Protein AF-A0ABD7HVV2-F1 (afdb_monomer_lite)

pLDDT: mean 85.6, std 10.86, range [53.47, 97.69]

Sequence (472 aa):
MIENRIVFDGEDIICVYHRGVDDVDIINHKECTTLDGKLLEFIERKVDSDVVLNKVSPLISIQGVLSTGADLNPYGDMASAYCSHYIVTKKPSFLFYSDAFTSNDVNVLVELFDFINTYCGLQLKKYPLHLGDIFIFEPTLVEVRGNEVDGVDGLTLTNLPVDSMLIVHFKSYDDLGDTEYIVDTVIVNVERGNKRINISSEHPWQSFDIFIYHEGKLIYKSIDKSIVRSIHMAIDIQREPVELSLKRLGKTIIQQSSEKETFTVGKMIEPKLLRAYNKQIVDNVALYADNVNKILYCGSDEDIQIEKDYIIRQLDHAADEIVICDSYFTDYRNDKDKDKIFEWLAILANMSAKSKTIVFYVTRKDGINRAFTADELLRHIPLYRAVANYYRNHNNSLGIRCIETKIPIHDRFIFTRTDKKIQCLVVGTSFNSLGENFHCIHKYTGATAKSLYESIMNNAVQPHMDGVAKLL

Secondary structure (DSSP, 8-state):
-EEEEEEETTEEEEEEEESS-TTSS--EEEEEEEETTEEEEEEEEE--HHHHHHHHTTSEEEEEEEPTT-TT-TTTTTEEEEEEEEE-SS--GGGEETTEE----HHHHHHHHHHHHHHH---GGG-GGGTT-EEEEEEEE-EEEEEEETTEEEEEEESPPTTEEEEEEEEEE-TTS-SEEEEEEEEEEE-TT-SEEEEE-SS--SEEEEEEEETTEEEEEEEEEE---EEEEEEEEPPPPEEEEETTTEEEEEPPPPEEEEEEEE---STHHHHHHHHHHHHHHHHHS--EEEEEEE-STTHHHHHHHHHHHHHHT-SSEEEEE-TTTTEESSHHHHHHHHHHHHHHHTS--SEEEEEEE---SSSS-EEPPHHHHHHHGGG-HHHHHHHHHTTT---EEEEEESS---SEEEEEEETTEEEEEEESS-GGGTTTS-EEEEEEEHHHHHHHHHHIIIIIIGGGB-SS-EE-

Foldseek 3Di:
DKWKFKAKQNHTFEIEAEPPPQPPPWDWDKDWDDFPNIIIMITIGDDDPVVVCVVQVVFDWDWAKDAAQHQAALVHNFWIKTKIKTQDPDADPCQDDPNDGCVPDPVSVVVVQVVCCVRRVHRCPVPVNSTVIYMYIYTQGKDWDWDADPNFIWIKIASADAQKKKKKFFWAAPLQNPDIDRQDIDIDHHHDPCRMDIDTDPDDGAFMWMWMGHPNGTGHTYPRHGDDQKDKDKDWAWDAWDWAAAPQLGIDTAGDHTDIDMDMDGDDDPSVVVNVVVVVVVVQVVLAPKDQDDKDKFAAPVVLNVVVVVVRVVQQPFQAEKEKEFACLQKDLDVLLVSLSLLVLLSQLSHNHQAAEYEYEFPDDPDSMGGDDPVRCLVCQCVHPSRNVVCVVPVNFSRYKYWYFQDHDQWIWIWGDDPPKIKIWTWQDHSSCRNPHTTIITIIIHPVRVVVCCCCVVPPRVVGTDDDIDTD

Structure (mmCIF, N/CA/C/O backbone):
data_AF-A0ABD7HVV2-F1
#
_entry.id   AF-A0ABD7HVV2-F1
#
loop_
_atom_site.group_PDB
_atom_site.id
_atom_site.type_symbol
_atom_site.label_atom_id
_atom_site.label_alt_id
_atom_site.label_comp_id
_atom_site.label_asym_id
_atom_site.label_entity_id
_atom_site.label_seq_id
_atom_site.pdbx_PDB_ins_code
_atom_site.Cartn_x
_atom_site.Cartn_y
_atom_site.Cartn_z
_atom_site.occupancy
_atom_site.B_iso_or_equiv
_atom_site.auth_seq_id
_atom_site.auth_comp_id
_atom_site.auth_asym_id
_atom_site.auth_atom_id
_atom_site.pdbx_PDB_model_num
ATOM 1 N N . MET A 1 1 ? 29.996 7.591 -30.206 1.00 90.12 1 MET A N 1
ATOM 2 C CA . MET A 1 1 ? 29.357 7.145 -28.952 1.00 90.12 1 MET A CA 1
ATOM 3 C C . MET A 1 1 ? 29.653 8.160 -27.863 1.00 90.12 1 MET A C 1
ATOM 5 O O . MET A 1 1 ? 30.722 8.767 -27.887 1.00 90.12 1 MET A O 1
ATOM 9 N N . ILE A 1 2 ? 28.756 8.316 -26.894 1.00 91.62 2 ILE A N 1
ATOM 10 C CA . ILE A 1 2 ? 29.043 9.032 -25.642 1.00 91.62 2 ILE A CA 1
ATOM 11 C C . ILE A 1 2 ? 29.572 8.004 -24.634 1.00 91.62 2 ILE A C 1
ATOM 13 O O . ILE A 1 2 ? 29.003 6.923 -24.525 1.00 91.62 2 ILE A O 1
ATOM 17 N N . GLU A 1 3 ? 30.677 8.298 -23.957 1.00 93.56 3 GLU A N 1
ATOM 18 C CA . GLU A 1 3 ? 31.258 7.498 -22.875 1.00 93.56 3 GLU A CA 1
ATOM 19 C C . GLU A 1 3 ? 31.011 8.187 -21.536 1.00 93.56 3 GLU A C 1
ATOM 21 O O . GLU A 1 3 ? 31.453 9.317 -21.346 1.00 93.56 3 GLU A O 1
ATOM 26 N N . ASN A 1 4 ? 30.413 7.451 -20.605 1.00 94.75 4 ASN A N 1
ATOM 27 C CA . ASN A 1 4 ? 30.184 7.807 -19.213 1.00 94.75 4 ASN A CA 1
ATOM 28 C C . ASN A 1 4 ? 31.060 6.880 -18.371 1.00 94.75 4 ASN A C 1
ATOM 30 O O . ASN A 1 4 ? 30.888 5.658 -18.365 1.00 94.75 4 ASN A O 1
ATOM 34 N N . ARG A 1 5 ? 32.054 7.441 -17.688 1.00 95.44 5 ARG A N 1
ATOM 35 C CA . ARG A 1 5 ? 33.057 6.674 -16.950 1.00 95.44 5 ARG A CA 1
ATOM 36 C C . ARG A 1 5 ? 33.145 7.151 -15.515 1.00 95.44 5 ARG A C 1
ATOM 38 O O . ARG A 1 5 ? 33.220 8.352 -15.273 1.00 95.44 5 ARG A O 1
ATOM 45 N N . ILE A 1 6 ? 33.184 6.206 -14.585 1.00 95.81 6 ILE A N 1
ATOM 46 C CA . ILE A 1 6 ? 33.392 6.487 -13.167 1.00 95.81 6 ILE A CA 1
ATOM 47 C C . ILE A 1 6 ? 34.753 5.935 -12.758 1.00 95.81 6 ILE A C 1
ATOM 49 O O . ILE A 1 6 ? 35.059 4.768 -13.018 1.00 95.81 6 ILE A O 1
ATOM 53 N N . VAL A 1 7 ? 35.549 6.777 -12.108 1.00 95.25 7 VAL A N 1
ATOM 54 C CA . VAL A 1 7 ? 36.894 6.461 -11.622 1.00 95.25 7 VAL A CA 1
ATOM 55 C C . VAL A 1 7 ? 36.912 6.621 -10.110 1.00 95.25 7 VAL A C 1
ATOM 57 O O . VAL A 1 7 ? 36.500 7.661 -9.604 1.00 95.25 7 VAL A O 1
ATOM 60 N N . PHE A 1 8 ? 37.396 5.617 -9.384 1.00 92.56 8 PHE A N 1
ATOM 61 C CA . PHE A 1 8 ? 37.555 5.681 -7.933 1.00 92.56 8 PHE A CA 1
ATOM 62 C C . PHE A 1 8 ? 38.982 5.305 -7.555 1.00 92.56 8 PHE A C 1
ATOM 64 O O . PHE A 1 8 ? 39.468 4.247 -7.948 1.00 92.56 8 PHE A O 1
ATOM 71 N N . ASP A 1 9 ? 39.663 6.191 -6.825 1.00 89.12 9 ASP A N 1
ATOM 72 C CA . ASP A 1 9 ? 41.059 6.008 -6.396 1.00 89.12 9 ASP A CA 1
ATOM 73 C C . ASP A 1 9 ? 42.021 5.690 -7.564 1.00 89.12 9 ASP A C 1
ATOM 75 O O . ASP A 1 9 ? 42.971 4.921 -7.440 1.00 89.12 9 ASP A O 1
ATOM 79 N N . GLY A 1 10 ? 41.744 6.268 -8.740 1.00 88.69 10 GLY A N 1
ATOM 80 C CA . GLY A 1 10 ? 42.527 6.071 -9.964 1.00 88.69 10 GLY A CA 1
ATOM 81 C C . GLY A 1 10 ? 42.200 4.807 -10.771 1.00 88.69 10 GLY A C 1
ATOM 82 O O . GLY A 1 10 ? 42.831 4.584 -11.806 1.00 88.69 10 GLY A O 1
ATOM 83 N N . GLU A 1 11 ? 41.225 3.998 -10.351 1.00 91.06 11 GLU A N 1
ATOM 84 C CA . GLU A 1 11 ? 40.766 2.802 -11.069 1.00 91.06 11 GLU A CA 1
ATOM 85 C C . GLU A 1 11 ? 39.415 3.051 -11.765 1.00 91.06 11 GLU A C 1
ATOM 87 O O . GLU A 1 11 ? 38.504 3.628 -11.172 1.00 91.06 11 GLU A O 1
ATOM 92 N N . ASP A 1 12 ? 39.267 2.620 -13.024 1.00 91.06 12 ASP A N 1
ATOM 93 C CA . ASP A 1 12 ? 37.986 2.673 -13.745 1.00 91.06 12 ASP A CA 1
ATOM 94 C C . ASP A 1 12 ? 37.032 1.628 -13.137 1.00 91.06 12 ASP A C 1
ATOM 96 O O . ASP A 1 12 ? 37.232 0.421 -13.295 1.00 91.06 12 ASP A O 1
ATOM 100 N N . ILE A 1 13 ? 35.985 2.082 -12.447 1.00 92.06 13 ILE A N 1
ATOM 101 C CA . ILE A 1 13 ? 35.063 1.196 -11.719 1.00 92.06 13 ILE A CA 1
ATOM 102 C C . ILE A 1 13 ? 33.739 0.966 -12.440 1.00 92.06 13 ILE A C 1
ATOM 104 O O . ILE A 1 13 ? 33.041 0.009 -12.121 1.00 92.06 13 ILE A O 1
ATOM 108 N N . ILE A 1 14 ? 33.386 1.805 -13.413 1.00 93.56 14 ILE A N 1
ATOM 109 C CA . ILE A 1 14 ? 32.347 1.491 -14.394 1.00 93.56 14 ILE A CA 1
ATOM 110 C C . ILE A 1 14 ? 32.549 2.312 -15.663 1.00 93.56 14 ILE A C 1
ATOM 112 O O . ILE A 1 14 ? 33.003 3.459 -15.620 1.00 93.56 14 ILE A O 1
ATOM 116 N N . CYS A 1 15 ? 32.210 1.715 -16.802 1.00 95.25 15 CYS A N 1
ATOM 117 C CA . CYS A 1 15 ? 32.242 2.390 -18.086 1.00 95.25 15 CYS A CA 1
ATOM 118 C C . CYS A 1 15 ? 30.987 2.047 -18.890 1.00 95.25 15 CYS A C 1
ATOM 120 O O . CYS A 1 15 ? 30.699 0.882 -19.170 1.00 95.25 15 CYS A O 1
ATOM 122 N N . VAL A 1 16 ? 30.238 3.081 -19.247 1.00 95.94 16 VAL A N 1
ATOM 123 C CA . VAL A 1 16 ? 28.985 3.000 -19.985 1.00 95.94 16 VAL A CA 1
ATOM 124 C C . VAL A 1 16 ? 29.144 3.772 -21.284 1.00 95.94 16 VAL A C 1
ATOM 126 O O . VAL A 1 16 ? 29.618 4.901 -21.286 1.00 95.94 16 VAL A O 1
ATOM 129 N N . TYR A 1 17 ? 28.743 3.171 -22.393 1.00 95.38 17 TYR A N 1
ATOM 130 C CA . TYR A 1 17 ? 28.722 3.805 -23.699 1.00 95.38 17 TYR A CA 1
ATOM 131 C C . TYR A 1 17 ? 27.286 3.917 -24.197 1.00 95.38 17 TYR A C 1
ATOM 133 O O . TYR A 1 17 ? 26.515 2.963 -24.105 1.00 95.38 17 TYR A O 1
ATOM 141 N N . HIS A 1 18 ? 26.951 5.053 -24.793 1.00 93.50 18 HIS A N 1
ATOM 142 C CA . HIS A 1 18 ? 25.663 5.308 -25.422 1.00 93.50 18 HIS A CA 1
ATOM 143 C C . HIS A 1 18 ? 25.867 5.458 -26.935 1.00 93.50 18 HIS A C 1
ATOM 145 O O . HIS A 1 18 ? 26.568 6.361 -27.406 1.00 93.50 18 HIS A O 1
ATOM 151 N N . ARG A 1 19 ? 25.286 4.534 -27.705 1.00 91.25 19 ARG A N 1
ATOM 152 C CA . ARG A 1 19 ? 25.323 4.499 -29.172 1.00 91.25 19 ARG A CA 1
ATOM 153 C C . ARG A 1 19 ? 24.045 5.113 -29.742 1.00 91.25 19 ARG A C 1
ATOM 155 O O . ARG A 1 19 ? 22.969 4.868 -29.213 1.00 91.25 19 ARG A O 1
ATOM 162 N N . GLY A 1 20 ? 24.164 5.877 -30.831 1.00 83.69 20 GLY A N 1
ATOM 163 C CA . GLY A 1 20 ? 23.003 6.452 -31.525 1.00 83.69 20 GLY A CA 1
ATOM 164 C C . GLY A 1 20 ? 22.445 7.725 -30.881 1.00 83.69 20 GLY A C 1
ATOM 165 O O . GLY A 1 20 ? 21.347 8.147 -31.220 1.00 83.69 20 GLY A O 1
ATOM 166 N N . VAL A 1 21 ? 23.205 8.343 -29.971 1.00 77.81 21 VAL A N 1
ATOM 167 C CA . VAL A 1 21 ? 22.852 9.597 -29.274 1.00 77.81 21 VAL A CA 1
ATOM 168 C C . VAL A 1 21 ? 23.887 10.700 -29.567 1.00 77.81 21 VAL A C 1
ATOM 170 O O . VAL A 1 21 ? 24.086 11.628 -28.792 1.00 77.81 21 VAL A O 1
ATOM 173 N N . ASP A 1 22 ? 24.601 10.566 -30.688 1.00 64.44 22 ASP A N 1
ATOM 174 C CA . ASP A 1 22 ? 25.846 11.282 -30.997 1.00 64.44 22 ASP A CA 1
ATOM 175 C C . ASP A 1 22 ? 25.660 12.715 -31.540 1.00 64.44 22 ASP A C 1
ATOM 177 O O . ASP A 1 22 ? 26.660 13.407 -31.766 1.00 64.44 22 ASP A O 1
ATOM 181 N N . ASP A 1 23 ? 24.411 13.159 -31.717 1.00 58.84 23 ASP A N 1
ATOM 182 C CA . ASP A 1 23 ? 24.023 14.463 -32.288 1.00 58.84 23 ASP A CA 1
ATOM 183 C C . ASP A 1 23 ? 24.188 15.647 -31.310 1.00 58.84 23 ASP A C 1
ATOM 185 O O . ASP A 1 23 ? 23.808 16.777 -31.612 1.00 58.84 23 ASP A O 1
ATOM 189 N N . VAL A 1 24 ? 24.764 15.416 -30.126 1.00 59.94 24 VAL A N 1
ATOM 190 C CA . VAL A 1 24 ? 25.063 16.475 -29.155 1.00 59.94 24 VAL A CA 1
ATOM 191 C C . VAL A 1 24 ? 26.469 17.029 -29.429 1.00 59.94 24 VAL A C 1
ATOM 193 O O . VAL A 1 24 ? 27.483 16.352 -29.223 1.00 59.94 24 VAL A O 1
ATOM 196 N N . ASP A 1 25 ? 26.528 18.263 -29.934 1.00 54.09 25 ASP A N 1
ATOM 197 C CA . ASP A 1 25 ? 27.732 18.945 -30.433 1.00 54.09 25 ASP A CA 1
ATOM 198 C C . ASP A 1 25 ? 28.700 19.390 -29.319 1.00 54.09 25 ASP A C 1
ATOM 200 O O . ASP A 1 25 ? 28.913 20.575 -29.114 1.00 54.09 25 ASP A O 1
ATOM 204 N N . ILE A 1 26 ? 29.370 18.432 -28.668 1.00 58.00 26 ILE A N 1
ATOM 205 C CA . ILE A 1 26 ? 30.424 18.575 -27.634 1.00 58.00 26 ILE A CA 1
ATOM 206 C C . ILE A 1 26 ? 29.887 18.277 -26.233 1.00 58.00 26 ILE A C 1
ATOM 208 O O . ILE A 1 26 ? 29.335 19.128 -25.542 1.00 58.00 26 ILE A O 1
ATOM 212 N N . ILE A 1 27 ? 30.163 17.054 -25.789 1.00 64.75 27 ILE A N 1
ATOM 213 C CA . ILE A 1 27 ? 30.031 16.638 -24.400 1.00 64.75 27 ILE A CA 1
ATOM 214 C C . ILE A 1 27 ? 31.446 16.412 -23.875 1.00 64.75 27 ILE A C 1
ATOM 216 O O . ILE A 1 27 ? 32.149 15.527 -24.357 1.00 64.75 27 ILE A O 1
ATOM 220 N N . ASN A 1 28 ? 31.878 17.269 -22.954 1.00 78.19 28 ASN A N 1
ATOM 221 C CA . ASN A 1 28 ? 33.034 17.061 -22.087 1.00 78.19 28 ASN A CA 1
ATOM 222 C C . ASN A 1 28 ? 32.604 17.549 -20.705 1.00 78.19 28 ASN A C 1
ATOM 224 O O . ASN A 1 28 ? 32.753 18.729 -20.382 1.00 78.19 28 ASN A O 1
ATOM 228 N N . HIS A 1 29 ? 32.007 16.656 -19.925 1.00 86.50 29 HIS A N 1
ATOM 229 C CA . HIS A 1 29 ? 31.545 16.946 -18.571 1.00 86.50 29 HIS A CA 1
ATOM 230 C C . HIS A 1 29 ? 32.355 16.117 -17.580 1.00 86.50 29 HIS A C 1
ATOM 232 O O . HIS A 1 29 ? 32.766 14.993 -17.867 1.00 86.50 29 HIS A O 1
ATOM 238 N N . LYS A 1 30 ? 32.670 16.710 -16.432 1.00 92.31 30 LYS A N 1
ATOM 239 C CA . LYS A 1 30 ? 33.430 16.055 -15.377 1.00 92.31 30 LYS A CA 1
ATOM 240 C C . LYS A 1 30 ? 32.924 16.533 -14.027 1.00 92.31 30 LYS A C 1
ATOM 242 O O . LYS A 1 30 ? 32.862 17.737 -13.801 1.00 92.31 30 LYS A O 1
ATOM 247 N N . GLU A 1 31 ? 32.643 15.589 -13.140 1.00 93.56 31 GLU A N 1
ATOM 248 C CA . GLU A 1 31 ? 32.282 15.845 -11.744 1.00 93.56 31 GLU A CA 1
ATOM 249 C C . GLU A 1 31 ? 33.232 15.088 -10.825 1.00 93.56 31 GLU A C 1
ATOM 251 O O . GLU A 1 31 ? 33.677 13.985 -11.147 1.00 93.56 31 GLU A O 1
ATOM 256 N N . CYS A 1 32 ? 33.552 15.677 -9.676 1.00 93.06 32 CYS A N 1
ATOM 257 C CA . CYS A 1 32 ? 34.479 15.097 -8.710 1.00 93.06 32 CYS A CA 1
ATOM 258 C C . CYS A 1 32 ? 33.950 15.262 -7.290 1.00 93.06 32 CYS A C 1
ATOM 260 O O . CYS A 1 32 ? 33.451 16.322 -6.919 1.00 93.06 32 CYS A O 1
ATOM 262 N N . THR A 1 33 ? 34.138 14.233 -6.473 1.00 94.25 33 THR A N 1
ATOM 263 C CA . THR A 1 33 ? 33.902 14.272 -5.030 1.00 94.25 33 THR A CA 1
ATOM 264 C C . THR A 1 33 ? 34.942 13.415 -4.307 1.00 94.25 33 THR A C 1
ATOM 266 O O . THR A 1 33 ? 35.782 12.766 -4.935 1.00 94.25 33 THR A O 1
ATOM 269 N N . THR A 1 34 ? 34.890 13.413 -2.981 1.00 91.25 34 THR A N 1
ATOM 270 C CA . THR A 1 34 ? 35.719 12.556 -2.137 1.00 91.25 34 THR A CA 1
ATOM 271 C C . THR A 1 34 ? 34.825 11.571 -1.396 1.00 91.25 34 THR A C 1
ATOM 273 O O . THR A 1 34 ? 33.828 11.976 -0.805 1.00 91.25 34 THR A O 1
ATOM 276 N N . LEU A 1 35 ? 35.208 10.297 -1.392 1.00 87.81 35 LEU A N 1
ATOM 277 C CA . LEU A 1 35 ? 34.543 9.219 -0.665 1.00 87.81 35 LEU A CA 1
ATOM 278 C C . LEU A 1 35 ? 35.599 8.460 0.143 1.00 87.81 35 LEU A C 1
ATOM 280 O O . LEU A 1 35 ? 36.580 7.989 -0.426 1.00 87.81 35 LEU A O 1
ATOM 284 N N . ASP A 1 36 ? 35.436 8.403 1.468 1.00 85.06 36 ASP A N 1
ATOM 285 C CA . ASP A 1 36 ? 36.421 7.821 2.403 1.00 85.06 36 ASP A CA 1
ATOM 286 C C . ASP A 1 36 ? 37.863 8.337 2.184 1.00 85.06 36 ASP A C 1
ATOM 288 O O . ASP A 1 36 ? 38.842 7.598 2.113 1.00 85.06 36 ASP A O 1
ATOM 292 N N . GLY A 1 37 ? 37.997 9.651 1.972 1.00 85.69 37 GLY A N 1
ATOM 293 C CA . GLY A 1 37 ? 39.289 10.298 1.712 1.00 85.69 37 GLY A CA 1
ATOM 294 C C . GLY A 1 37 ? 39.895 10.027 0.327 1.00 85.69 37 GLY A C 1
ATOM 295 O O . GLY A 1 37 ? 40.955 10.577 0.025 1.00 85.69 37 GLY A O 1
ATOM 296 N N . LYS A 1 38 ? 39.233 9.237 -0.528 1.00 89.94 38 LYS A N 1
ATOM 297 C CA . LYS A 1 38 ? 39.668 8.896 -1.890 1.00 89.94 38 LYS A CA 1
ATOM 298 C C . LYS A 1 38 ? 38.879 9.665 -2.943 1.00 89.94 38 LYS A C 1
ATOM 300 O O . LYS A 1 38 ? 37.715 10.002 -2.741 1.00 89.94 38 LYS A O 1
ATOM 305 N N . LEU A 1 39 ? 39.516 9.937 -4.079 1.00 93.69 39 LEU A N 1
ATOM 306 C CA . LEU A 1 39 ? 38.901 10.674 -5.181 1.00 93.69 39 LEU A CA 1
ATOM 307 C C . LEU A 1 39 ? 37.901 9.787 -5.940 1.00 93.69 39 LEU A C 1
ATOM 309 O O . LEU A 1 39 ? 38.249 8.679 -6.352 1.00 93.69 39 LEU A O 1
ATOM 313 N N . LEU A 1 40 ? 36.691 10.302 -6.153 1.00 95.38 40 LEU A N 1
ATOM 314 C CA . LEU A 1 40 ? 35.646 9.709 -6.985 1.00 95.38 40 LEU A CA 1
ATOM 315 C C . LEU A 1 40 ? 35.287 10.688 -8.106 1.00 95.38 40 LEU A C 1
ATOM 317 O O . LEU A 1 40 ? 34.942 11.841 -7.844 1.00 95.38 40 LEU A O 1
ATOM 321 N N . GLU A 1 41 ? 35.372 10.240 -9.354 1.00 96.88 41 GLU A N 1
ATOM 322 C CA . GLU A 1 41 ? 35.203 11.087 -10.535 1.00 96.88 41 GLU A CA 1
ATOM 323 C C . GLU A 1 41 ? 34.187 10.487 -11.501 1.00 96.88 41 GLU A C 1
ATOM 325 O O . GLU A 1 41 ? 34.225 9.294 -11.787 1.00 96.88 41 GLU A O 1
ATOM 330 N N . PHE A 1 42 ? 33.331 11.336 -12.061 1.00 96.69 42 PHE A N 1
ATOM 331 C CA . PHE A 1 42 ? 32.551 11.058 -13.258 1.00 96.69 42 PHE A CA 1
ATOM 332 C C . PHE A 1 42 ? 33.153 11.818 -14.437 1.00 96.69 42 PHE A C 1
ATOM 334 O O . PHE A 1 42 ? 33.517 12.985 -14.306 1.00 96.69 42 PHE A O 1
ATOM 341 N N . ILE A 1 43 ? 33.271 11.153 -15.583 1.00 95.69 43 ILE A N 1
ATOM 342 C CA . ILE A 1 43 ? 33.805 11.714 -16.820 1.00 95.69 43 ILE A CA 1
ATOM 343 C C . ILE A 1 43 ? 32.869 11.325 -17.960 1.00 95.69 43 ILE A C 1
ATOM 345 O O . ILE A 1 43 ? 32.698 10.139 -18.240 1.00 95.69 43 ILE A O 1
ATOM 349 N N . GLU A 1 44 ? 32.333 12.325 -18.647 1.00 93.75 44 GLU A N 1
ATOM 350 C CA . GLU A 1 44 ? 31.504 12.175 -19.834 1.00 93.75 44 GLU A CA 1
ATOM 351 C C . GLU A 1 44 ? 32.213 12.760 -21.052 1.00 93.75 44 GLU A C 1
ATOM 353 O O . GLU A 1 44 ? 32.658 13.913 -21.023 1.00 93.75 44 GLU A O 1
ATOM 358 N N . ARG A 1 45 ? 32.335 11.985 -22.132 1.00 92.00 45 ARG A N 1
ATOM 359 C CA . ARG A 1 45 ? 32.974 12.460 -23.367 1.00 92.00 45 ARG A CA 1
ATOM 360 C C . ARG A 1 45 ? 32.498 11.738 -24.616 1.00 92.00 45 ARG A C 1
ATOM 362 O O . ARG A 1 45 ? 32.118 10.574 -24.571 1.00 92.00 45 ARG A O 1
ATOM 369 N N . LYS A 1 46 ? 32.616 12.388 -25.773 1.00 90.06 46 LYS A N 1
ATOM 370 C CA . LYS A 1 46 ? 32.430 11.724 -27.073 1.00 90.06 46 LYS A CA 1
ATOM 371 C C . LYS A 1 46 ? 33.653 10.868 -27.425 1.00 90.06 46 LYS A C 1
ATOM 373 O O . LYS A 1 46 ? 34.788 11.334 -27.329 1.00 90.06 46 LYS A O 1
ATOM 378 N N . VAL A 1 47 ? 33.422 9.634 -27.866 1.00 89.88 47 VAL A N 1
ATOM 379 C CA . VAL A 1 47 ? 34.460 8.678 -28.282 1.00 89.88 47 VAL A C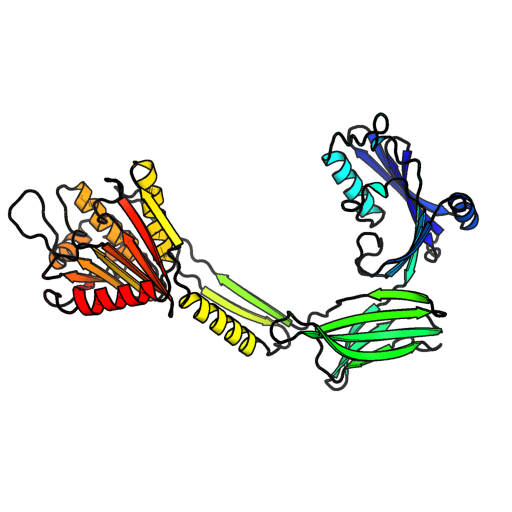A 1
ATOM 380 C C . VAL A 1 47 ? 34.130 8.031 -29.627 1.00 89.88 47 VAL A C 1
ATOM 382 O O . VAL A 1 47 ? 32.961 7.898 -30.013 1.00 89.88 47 VAL A O 1
ATOM 385 N N . ASP A 1 48 ? 35.182 7.616 -30.329 1.00 89.38 48 ASP A N 1
ATOM 386 C CA . ASP A 1 48 ? 35.085 6.874 -31.583 1.00 89.38 48 ASP A CA 1
ATOM 387 C C . ASP A 1 48 ? 34.616 5.432 -31.327 1.00 89.38 48 ASP A C 1
ATOM 389 O O . ASP A 1 48 ? 35.160 4.725 -30.473 1.00 89.38 48 ASP A O 1
ATOM 393 N N . SER A 1 49 ? 33.607 5.003 -32.084 1.00 87.75 49 SER A N 1
ATOM 394 C CA . SER A 1 49 ? 33.046 3.655 -32.034 1.00 87.75 49 SER A CA 1
ATOM 395 C C . SER A 1 49 ? 34.100 2.569 -32.265 1.00 87.75 49 SER A C 1
ATOM 397 O O . SER A 1 49 ? 34.079 1.560 -31.561 1.00 87.75 49 SER A O 1
ATOM 399 N N . ASP A 1 50 ? 35.048 2.770 -33.184 1.00 89.25 50 ASP A N 1
ATOM 400 C CA . ASP A 1 50 ? 36.057 1.755 -33.518 1.00 89.25 50 ASP A CA 1
ATOM 401 C C . ASP A 1 50 ? 37.034 1.531 -32.358 1.00 89.25 50 ASP A C 1
ATOM 403 O O . ASP A 1 50 ? 37.455 0.404 -32.081 1.00 89.25 50 ASP A O 1
ATOM 407 N N . VAL A 1 51 ? 37.353 2.593 -31.613 1.00 90.06 51 VAL A N 1
ATOM 408 C CA . VAL A 1 51 ? 38.196 2.509 -30.411 1.00 90.06 51 VAL A CA 1
ATOM 409 C C . VAL A 1 51 ? 37.497 1.695 -29.323 1.00 90.06 51 VAL A C 1
ATOM 411 O O . VAL A 1 51 ? 38.117 0.822 -28.708 1.00 90.06 51 VAL A O 1
ATOM 414 N N . VAL A 1 52 ? 36.200 1.938 -29.112 1.00 91.31 52 VAL A N 1
ATOM 415 C CA . VAL A 1 52 ? 35.394 1.196 -28.134 1.00 91.31 52 VAL A CA 1
ATOM 416 C C . VAL A 1 52 ? 35.280 -0.275 -28.531 1.00 91.31 52 VAL A C 1
ATOM 418 O O . VAL A 1 52 ? 35.529 -1.150 -27.703 1.00 91.31 52 VAL A O 1
ATOM 421 N N . LEU A 1 53 ? 34.970 -0.560 -29.798 1.00 89.50 53 LEU A N 1
ATOM 422 C CA . LEU A 1 53 ? 34.821 -1.926 -30.305 1.00 89.50 53 LEU A CA 1
ATOM 423 C C . LEU A 1 53 ? 36.117 -2.734 -30.177 1.00 89.50 53 LEU A C 1
ATOM 425 O O . LEU A 1 53 ? 36.078 -3.879 -29.728 1.00 89.50 53 LEU A O 1
ATOM 429 N N . ASN A 1 54 ? 37.271 -2.132 -30.471 1.00 91.50 54 ASN A N 1
ATOM 430 C CA . ASN A 1 54 ? 38.566 -2.783 -30.267 1.00 91.50 54 ASN A CA 1
ATOM 431 C C . ASN A 1 54 ? 38.818 -3.116 -28.787 1.00 91.50 54 ASN A C 1
ATOM 433 O O . ASN A 1 54 ? 39.261 -4.226 -28.484 1.00 91.50 54 ASN A O 1
ATOM 437 N N . LYS A 1 55 ? 38.480 -2.199 -27.865 1.00 89.56 55 LYS A N 1
ATOM 438 C CA . LYS A 1 55 ? 38.624 -2.393 -26.408 1.00 89.56 55 LYS A CA 1
ATOM 439 C C . LYS A 1 55 ? 37.793 -3.569 -25.890 1.00 89.56 55 LYS A C 1
ATOM 441 O O . LYS A 1 55 ? 38.269 -4.310 -25.034 1.00 89.56 55 LYS A O 1
ATOM 446 N N . VAL A 1 56 ? 36.568 -3.737 -26.390 1.00 92.44 56 VAL A N 1
ATOM 447 C CA . VAL A 1 56 ? 35.638 -4.773 -25.905 1.00 92.44 56 VAL A CA 1
ATOM 448 C C . VAL A 1 56 ? 35.717 -6.092 -26.678 1.00 92.44 56 VAL A C 1
ATOM 450 O O . VAL A 1 56 ? 35.265 -7.114 -26.171 1.00 92.44 56 VAL A O 1
ATOM 453 N N . SER A 1 57 ? 36.343 -6.102 -27.861 1.00 90.31 57 SER A N 1
ATOM 454 C CA . SER A 1 57 ? 36.466 -7.288 -28.723 1.00 90.31 57 SER A CA 1
ATOM 455 C C . SER A 1 57 ? 37.012 -8.568 -28.062 1.00 90.31 57 SER A C 1
ATOM 457 O O . SER A 1 57 ? 36.527 -9.640 -28.429 1.00 90.31 57 SER A O 1
ATOM 459 N N . PRO A 1 58 ? 37.960 -8.535 -27.096 1.00 90.00 58 PRO A N 1
ATOM 460 C CA . PRO A 1 58 ? 38.451 -9.763 -26.474 1.00 90.00 58 PRO A CA 1
ATOM 461 C C . PRO A 1 58 ? 37.574 -10.252 -25.307 1.00 90.00 58 PRO A C 1
ATOM 463 O O . PRO A 1 58 ? 37.885 -11.284 -24.713 1.00 90.00 58 PRO A O 1
ATOM 466 N N . LEU A 1 59 ? 36.529 -9.510 -24.924 1.00 92.38 59 LEU A N 1
ATOM 467 C CA . LEU A 1 59 ? 35.733 -9.783 -23.728 1.00 92.38 59 LEU A CA 1
ATOM 468 C C . LEU A 1 59 ? 34.526 -10.676 -24.031 1.00 92.38 59 LEU A C 1
ATOM 470 O O . LEU A 1 59 ? 33.908 -10.606 -25.093 1.00 92.38 59 LEU A O 1
ATOM 474 N N . ILE A 1 60 ? 34.145 -11.485 -23.042 1.00 93.31 60 ILE A N 1
ATOM 475 C CA . ILE A 1 60 ? 32.886 -12.236 -23.074 1.00 93.31 60 ILE A CA 1
ATOM 476 C C . ILE A 1 60 ? 31.738 -11.238 -22.927 1.00 93.31 60 ILE A C 1
ATOM 478 O O . ILE A 1 60 ? 31.809 -10.346 -22.080 1.00 93.31 60 ILE A O 1
ATOM 482 N N . SER A 1 61 ? 30.679 -11.398 -23.724 1.00 94.69 61 SER A N 1
ATOM 483 C CA . SER A 1 61 ? 29.526 -10.502 -23.674 1.00 94.69 61 SER A CA 1
ATOM 484 C C . SER A 1 61 ? 28.184 -11.215 -23.602 1.00 94.69 61 SER A C 1
ATOM 486 O O . SER A 1 61 ? 28.016 -12.332 -24.095 1.00 94.69 61 SER A O 1
ATOM 488 N N . ILE A 1 62 ? 27.226 -10.525 -22.990 1.00 94.31 62 ILE A N 1
ATOM 489 C CA . ILE A 1 62 ? 25.799 -10.834 -23.009 1.00 94.31 62 ILE A CA 1
ATOM 490 C C . ILE A 1 62 ? 25.113 -9.691 -23.751 1.00 94.31 62 ILE A C 1
ATOM 492 O O . ILE A 1 62 ? 25.415 -8.522 -23.507 1.00 94.31 62 ILE A O 1
ATOM 496 N N . GLN A 1 63 ? 24.200 -10.018 -24.663 1.00 93.75 63 GLN A N 1
ATOM 497 C CA . GLN A 1 63 ? 23.473 -9.017 -25.435 1.00 93.75 63 GLN A CA 1
ATOM 498 C C . GLN A 1 63 ? 21.966 -9.251 -25.380 1.00 93.75 63 GLN A C 1
ATOM 500 O O . GLN A 1 63 ? 21.509 -10.394 -25.434 1.00 93.75 63 GLN A O 1
ATOM 505 N N . GLY A 1 64 ? 21.194 -8.171 -25.296 1.00 93.75 64 GLY A N 1
ATOM 506 C CA . GLY A 1 64 ? 19.736 -8.239 -25.292 1.00 93.75 64 GLY A CA 1
ATOM 507 C C . GLY A 1 64 ? 19.073 -6.908 -24.959 1.00 93.75 64 GLY A C 1
ATOM 508 O O . GLY A 1 64 ? 19.736 -5.934 -24.615 1.00 93.75 64 GLY A O 1
ATOM 509 N N . VAL A 1 65 ? 17.745 -6.868 -25.057 1.00 95.25 65 VAL A N 1
ATOM 510 C CA . VAL A 1 65 ? 16.959 -5.675 -24.716 1.00 95.25 65 VAL A CA 1
ATOM 511 C C . VAL A 1 65 ? 16.652 -5.650 -23.228 1.00 95.25 65 VAL A C 1
ATOM 513 O O . VAL A 1 65 ? 16.042 -6.577 -22.693 1.00 95.25 65 VAL A O 1
ATOM 516 N N . LEU A 1 66 ? 17.013 -4.547 -22.585 1.00 95.12 66 LEU A N 1
ATOM 517 C CA . LEU A 1 66 ? 16.516 -4.181 -21.270 1.00 95.12 66 LEU A CA 1
ATOM 518 C C . LEU A 1 66 ? 15.231 -3.371 -21.433 1.00 95.12 66 LEU A C 1
ATOM 520 O O . LEU A 1 66 ? 15.181 -2.403 -22.197 1.00 95.12 66 LEU A O 1
ATOM 524 N N . SER A 1 67 ? 14.186 -3.786 -20.720 1.00 94.06 67 SER A N 1
ATOM 525 C CA . SER A 1 67 ? 12.895 -3.102 -20.730 1.00 94.06 67 SER A CA 1
ATOM 526 C C . SER A 1 67 ? 12.973 -1.727 -20.071 1.00 94.06 67 SER A C 1
ATOM 528 O O . SER A 1 67 ? 13.865 -1.451 -19.263 1.00 94.06 67 SER A O 1
ATOM 530 N N . THR A 1 68 ? 11.995 -0.872 -20.367 1.00 92.25 68 THR A N 1
ATOM 531 C CA . THR A 1 68 ? 11.777 0.372 -19.611 1.00 92.25 68 THR A CA 1
ATOM 532 C C . THR A 1 68 ? 11.679 0.072 -18.112 1.00 92.25 68 THR A C 1
ATOM 534 O O . THR A 1 68 ? 10.970 -0.862 -17.730 1.00 92.25 68 THR A O 1
ATOM 537 N N . GLY A 1 69 ? 12.378 0.841 -17.282 1.00 90.44 69 GLY A N 1
ATOM 538 C CA . GLY A 1 69 ? 12.355 0.730 -15.820 1.00 90.44 69 GLY A CA 1
ATOM 539 C C . GLY A 1 69 ? 13.183 -0.423 -15.238 1.00 90.44 69 GLY A C 1
ATOM 540 O O . GLY A 1 69 ? 13.190 -0.605 -14.024 1.00 90.44 69 GLY A O 1
ATOM 541 N N . ALA A 1 70 ? 13.883 -1.211 -16.064 1.00 92.69 70 ALA A N 1
ATOM 542 C CA . ALA A 1 70 ? 14.786 -2.248 -15.564 1.00 92.69 70 ALA A CA 1
ATOM 543 C C . ALA A 1 70 ? 15.985 -1.635 -14.818 1.00 92.69 70 ALA A C 1
ATOM 545 O O . ALA A 1 70 ? 16.538 -0.634 -15.260 1.00 92.69 70 ALA A O 1
ATOM 546 N N . ASP A 1 71 ? 16.438 -2.281 -13.738 1.00 90.69 71 ASP A N 1
ATOM 547 C CA . ASP A 1 71 ? 17.513 -1.779 -12.859 1.00 90.69 71 ASP A CA 1
ATOM 548 C C . ASP A 1 71 ? 18.810 -1.388 -13.611 1.00 90.69 71 ASP A C 1
ATOM 550 O O . ASP A 1 71 ? 19.478 -0.419 -13.259 1.00 90.69 71 ASP A O 1
ATOM 554 N N . LEU A 1 72 ? 19.182 -2.149 -14.647 1.00 92.88 72 LEU A N 1
ATOM 555 C CA . LEU A 1 72 ? 20.400 -1.920 -15.441 1.00 92.88 72 LEU A CA 1
ATOM 556 C C . LEU A 1 72 ? 20.159 -1.079 -16.704 1.00 92.88 72 LEU A C 1
ATOM 558 O O . LEU A 1 72 ? 21.059 -0.947 -17.529 1.00 92.88 72 LEU A O 1
ATOM 562 N N . ASN A 1 73 ? 18.950 -0.548 -16.895 1.00 94.50 73 ASN A N 1
ATOM 563 C CA . ASN A 1 73 ? 18.634 0.334 -18.011 1.00 94.50 73 ASN A CA 1
ATOM 564 C C . ASN A 1 73 ? 18.836 1.801 -17.584 1.00 94.50 73 ASN A C 1
ATOM 566 O O . ASN A 1 73 ? 18.031 2.313 -16.803 1.00 94.50 73 ASN A O 1
ATOM 570 N N . PRO A 1 74 ? 19.846 2.508 -18.126 1.00 93.50 74 PRO A N 1
ATOM 571 C CA . PRO A 1 74 ? 20.188 3.859 -17.681 1.00 93.50 74 PRO A CA 1
ATOM 572 C C . PRO A 1 74 ? 19.131 4.916 -18.034 1.00 93.50 74 PRO A C 1
ATOM 574 O O . PRO A 1 74 ? 19.182 6.033 -17.529 1.00 93.50 74 PRO A O 1
ATOM 577 N N . TYR A 1 75 ? 18.162 4.584 -18.893 1.00 93.25 75 TYR A N 1
ATOM 578 C CA . TYR A 1 75 ? 17.126 5.512 -19.355 1.00 93.25 75 TYR A CA 1
ATOM 579 C C . TYR A 1 75 ? 15.819 5.426 -18.553 1.00 93.25 75 TYR A C 1
ATOM 581 O O . TYR A 1 75 ? 14.828 6.072 -18.912 1.00 93.25 75 TYR A O 1
ATOM 589 N N . GLY A 1 76 ? 15.794 4.619 -17.486 1.00 89.69 76 GLY A N 1
ATOM 590 C CA . GLY A 1 76 ? 14.624 4.439 -16.632 1.00 89.69 76 GLY A CA 1
ATOM 591 C C . GLY A 1 76 ? 13.374 4.081 -17.438 1.00 89.69 76 GLY A C 1
ATOM 592 O O . GLY A 1 76 ? 13.403 3.218 -18.316 1.00 89.69 76 GLY A O 1
ATOM 593 N N . ASP A 1 77 ? 12.263 4.757 -17.155 1.00 88.38 77 ASP A N 1
ATOM 594 C CA . ASP A 1 77 ? 10.984 4.520 -17.831 1.00 88.38 77 ASP A CA 1
ATOM 595 C C . ASP A 1 77 ? 10.860 5.153 -19.225 1.00 88.38 77 ASP A C 1
ATOM 597 O O . ASP A 1 77 ? 9.879 4.886 -19.919 1.00 88.38 77 ASP A O 1
ATOM 601 N N . MET A 1 78 ? 11.823 5.979 -19.647 1.00 87.88 78 MET A N 1
ATOM 602 C CA . MET A 1 78 ? 11.706 6.743 -20.894 1.00 87.88 78 MET A CA 1
ATOM 603 C C . MET A 1 78 ? 11.969 5.883 -22.132 1.00 87.88 78 MET A C 1
ATOM 605 O O . MET A 1 78 ? 11.271 6.015 -23.133 1.00 87.88 78 MET A O 1
ATOM 609 N N . ALA A 1 79 ? 12.966 4.998 -22.084 1.00 92.62 79 ALA A N 1
ATOM 610 C CA . ALA A 1 79 ? 13.391 4.216 -23.242 1.00 92.62 79 ALA A CA 1
ATOM 611 C C . ALA A 1 79 ? 13.736 2.777 -22.855 1.00 92.62 79 ALA A C 1
ATOM 613 O O . ALA A 1 79 ? 14.200 2.512 -21.748 1.00 92.62 79 ALA A O 1
ATOM 614 N N . SER A 1 80 ? 13.531 1.841 -23.783 1.00 95.44 80 SER A N 1
ATOM 615 C CA . SER A 1 80 ? 14.210 0.540 -23.713 1.00 95.44 80 SER A CA 1
ATOM 616 C C . SER A 1 80 ? 15.620 0.689 -24.270 1.00 95.44 80 SER A C 1
ATOM 618 O O . SER A 1 80 ? 15.864 1.595 -25.066 1.00 95.44 80 SER A O 1
ATOM 620 N N . ALA A 1 81 ? 16.532 -0.207 -23.910 1.00 95.31 81 ALA A N 1
ATOM 621 C CA . ALA A 1 81 ? 17.881 -0.188 -24.463 1.00 95.31 81 ALA A CA 1
ATOM 622 C C . ALA A 1 81 ? 18.323 -1.578 -24.899 1.00 95.31 81 ALA A C 1
ATOM 624 O O . ALA A 1 81 ? 18.269 -2.524 -24.110 1.00 95.31 81 ALA A O 1
ATOM 625 N N . TYR A 1 82 ? 18.829 -1.697 -26.127 1.00 94.94 82 TYR A N 1
ATOM 626 C CA . TYR A 1 82 ? 19.646 -2.849 -26.480 1.00 94.94 82 TYR A CA 1
ATOM 627 C C . TYR A 1 82 ? 20.994 -2.700 -25.775 1.00 94.94 82 TYR A C 1
ATOM 629 O O . TYR A 1 82 ? 21.730 -1.743 -26.009 1.00 94.94 82 TYR A O 1
ATOM 637 N N . CYS A 1 83 ? 21.295 -3.625 -24.874 1.00 95.94 83 CYS A N 1
ATOM 638 C CA . CYS A 1 83 ? 22.510 -3.639 -24.083 1.00 95.94 83 CYS A CA 1
ATOM 639 C C . CYS A 1 83 ? 23.467 -4.695 -24.632 1.00 95.94 83 CYS A C 1
ATOM 641 O O . CYS A 1 83 ? 23.075 -5.836 -24.870 1.00 95.94 83 CYS A O 1
ATOM 643 N N . SER A 1 84 ? 24.732 -4.320 -24.799 1.00 96.12 84 SER A N 1
ATOM 644 C CA . SER A 1 84 ? 25.858 -5.249 -24.868 1.00 96.12 84 SER A CA 1
ATOM 645 C C . SER A 1 84 ? 26.688 -5.085 -23.599 1.00 96.12 84 SER A C 1
ATOM 647 O O . SER A 1 84 ? 27.376 -4.079 -23.427 1.00 96.12 84 SER A O 1
ATOM 649 N N . HIS A 1 85 ? 26.590 -6.059 -22.702 1.00 96.25 85 HIS A N 1
ATOM 650 C CA . HIS A 1 85 ? 27.313 -6.104 -21.434 1.00 96.25 85 HIS A CA 1
ATOM 651 C C . HIS A 1 85 ? 28.555 -6.972 -21.598 1.00 96.25 85 HIS A C 1
ATOM 653 O O . HIS A 1 85 ? 28.445 -8.158 -21.897 1.00 96.25 85 HIS A O 1
ATOM 659 N N . TYR A 1 86 ? 29.731 -6.381 -21.409 1.00 96.62 86 TYR A N 1
ATOM 660 C CA . TYR A 1 86 ? 31.022 -7.050 -21.504 1.00 96.62 86 TYR A CA 1
ATOM 661 C C . TYR A 1 86 ? 31.582 -7.292 -20.107 1.00 96.62 86 TYR A C 1
ATOM 663 O O . TYR A 1 86 ? 31.779 -6.356 -19.327 1.00 96.62 86 TYR A O 1
ATOM 671 N N . ILE A 1 87 ? 31.850 -8.560 -19.812 1.00 93.38 87 ILE A N 1
ATOM 672 C CA . ILE A 1 87 ? 32.270 -9.012 -18.491 1.00 93.38 87 ILE A CA 1
ATOM 673 C C . ILE A 1 87 ? 33.789 -8.909 -18.394 1.00 93.38 87 ILE A C 1
ATOM 675 O O . ILE A 1 87 ? 34.524 -9.575 -19.130 1.00 93.38 87 ILE A O 1
ATOM 679 N N . VAL A 1 88 ? 34.261 -8.109 -17.442 1.00 90.19 88 VAL A N 1
ATOM 680 C CA . VAL A 1 88 ? 35.682 -7.977 -17.127 1.00 90.19 88 VAL A CA 1
ATOM 681 C C . VAL A 1 88 ? 36.004 -8.882 -15.943 1.00 90.19 88 VAL A C 1
ATOM 683 O O . VAL A 1 88 ? 35.457 -8.736 -14.852 1.00 90.19 88 VAL A O 1
ATOM 686 N N . THR A 1 89 ? 36.898 -9.849 -16.154 1.00 85.44 89 THR A N 1
ATOM 687 C CA . THR A 1 89 ? 37.273 -10.833 -15.123 1.00 85.44 89 THR A CA 1
ATOM 688 C C . THR A 1 89 ? 38.091 -10.214 -13.994 1.00 85.44 89 THR A C 1
ATOM 690 O O . THR A 1 89 ? 37.936 -10.597 -12.837 1.00 85.44 89 THR A O 1
ATOM 693 N N . LYS A 1 90 ? 38.942 -9.233 -14.315 1.00 86.81 90 LYS A N 1
ATOM 694 C CA . LYS A 1 90 ? 39.703 -8.462 -13.332 1.00 86.81 90 LYS A CA 1
ATOM 695 C C . LYS A 1 90 ? 38.841 -7.318 -12.798 1.00 86.81 90 LYS A C 1
ATOM 697 O O . LYS A 1 90 ? 38.763 -6.259 -13.411 1.00 86.81 90 LYS A O 1
ATOM 702 N N . LYS A 1 91 ? 38.179 -7.568 -11.674 1.00 88.12 91 LYS A N 1
ATOM 703 C CA . LYS A 1 91 ? 37.308 -6.603 -10.997 1.00 88.12 91 LYS A CA 1
ATOM 704 C C . LYS A 1 91 ? 38.109 -5.540 -10.230 1.00 88.12 91 LYS A C 1
ATOM 706 O O . LYS A 1 91 ? 39.278 -5.795 -9.929 1.00 88.12 91 LYS A O 1
ATOM 711 N N . PRO A 1 92 ? 37.488 -4.394 -9.888 1.00 87.25 92 PRO A N 1
ATOM 712 C CA . PRO A 1 92 ? 38.160 -3.332 -9.158 1.00 87.25 92 PRO A CA 1
ATOM 713 C C . PRO A 1 92 ? 38.780 -3.812 -7.851 1.00 87.25 92 PRO A C 1
ATOM 715 O O . PRO A 1 92 ? 38.147 -4.522 -7.064 1.00 87.25 92 PRO A O 1
ATOM 718 N N . SER A 1 93 ? 40.018 -3.397 -7.616 1.00 83.25 93 SER A N 1
ATOM 719 C CA . SER A 1 93 ? 40.838 -3.844 -6.491 1.00 83.25 93 SER A CA 1
ATOM 720 C C . SER A 1 93 ? 40.216 -3.529 -5.131 1.00 83.25 93 SER A C 1
ATOM 722 O O . SER A 1 93 ? 40.339 -4.323 -4.207 1.00 83.25 93 SER A O 1
ATOM 724 N N . PHE A 1 94 ? 39.470 -2.429 -5.004 1.00 79.94 94 PHE A N 1
ATOM 725 C CA . PHE A 1 94 ? 38.817 -2.059 -3.744 1.00 79.94 94 PHE A CA 1
ATOM 726 C C . PHE A 1 94 ? 37.700 -3.030 -3.307 1.00 79.94 94 PHE A C 1
ATOM 728 O O . PHE A 1 94 ? 37.299 -3.010 -2.144 1.00 79.94 94 PHE A O 1
ATOM 735 N N . LEU A 1 95 ? 37.200 -3.886 -4.209 1.00 77.44 95 LEU A N 1
ATOM 736 C CA . LEU A 1 95 ? 36.199 -4.909 -3.884 1.00 77.44 95 LEU A CA 1
ATOM 737 C C . LEU A 1 95 ? 36.808 -6.163 -3.240 1.00 77.44 95 LEU A C 1
ATOM 739 O O . LEU A 1 95 ? 36.089 -6.916 -2.578 1.00 77.44 95 LEU A O 1
ATOM 743 N N . PHE A 1 96 ? 38.112 -6.397 -3.427 1.00 72.50 96 PHE A N 1
ATOM 744 C CA . PHE A 1 96 ? 38.781 -7.637 -3.035 1.00 72.50 96 PHE A CA 1
ATOM 745 C C . PHE A 1 96 ? 40.088 -7.363 -2.286 1.00 72.50 96 PHE A C 1
ATOM 747 O O . PHE A 1 96 ? 40.993 -6.718 -2.807 1.00 72.50 96 PHE A O 1
ATOM 754 N N . TYR A 1 97 ? 40.246 -7.944 -1.098 1.00 60.59 97 TYR A N 1
ATOM 755 C CA . TYR A 1 97 ? 41.541 -8.037 -0.425 1.00 60.59 97 TYR A CA 1
ATOM 756 C C . TYR A 1 97 ? 41.996 -9.497 -0.418 1.00 60.59 97 TYR A C 1
ATOM 758 O O . TYR A 1 97 ? 41.297 -10.370 0.097 1.00 60.59 97 TYR A O 1
ATOM 766 N N . SER A 1 98 ? 43.175 -9.779 -0.985 1.00 57.22 98 SER A N 1
ATOM 767 C CA . SER A 1 98 ? 43.754 -11.137 -1.065 1.00 57.22 98 SER A CA 1
ATOM 768 C C . SER A 1 98 ? 42.782 -12.203 -1.609 1.00 57.22 98 SER A C 1
ATOM 770 O O . SER A 1 98 ? 42.577 -13.237 -0.979 1.00 57.22 98 SER A O 1
ATOM 772 N N . ASP A 1 99 ? 42.140 -11.921 -2.749 1.00 58.09 99 ASP A N 1
ATOM 773 C CA . ASP A 1 99 ? 41.160 -12.791 -3.430 1.00 58.09 99 ASP A CA 1
ATOM 774 C C . ASP A 1 99 ? 39.897 -13.149 -2.614 1.00 58.09 99 ASP A C 1
ATOM 776 O O . ASP A 1 99 ? 39.082 -13.968 -3.042 1.00 58.09 99 ASP A O 1
ATOM 780 N N . ALA A 1 100 ? 39.683 -12.497 -1.467 1.00 57.03 100 ALA A N 1
ATOM 781 C CA . ALA A 1 100 ? 38.466 -12.584 -0.672 1.00 57.03 100 ALA A CA 1
ATOM 782 C C . ALA A 1 100 ? 37.651 -11.288 -0.797 1.00 57.03 100 ALA A C 1
ATOM 784 O O . ALA A 1 100 ? 38.205 -10.188 -0.845 1.00 57.03 100 ALA A O 1
ATOM 785 N N . PHE A 1 101 ? 36.321 -11.410 -0.840 1.00 57.91 101 PHE A N 1
ATOM 786 C CA . PHE A 1 101 ? 35.429 -10.252 -0.767 1.00 57.91 101 PHE A CA 1
ATOM 787 C C . PHE A 1 101 ? 35.530 -9.630 0.628 1.00 57.91 101 PHE A C 1
ATOM 789 O O . PHE A 1 101 ? 35.237 -10.285 1.628 1.00 57.91 101 PHE A O 1
ATOM 796 N N . THR A 1 102 ? 35.949 -8.371 0.696 1.00 58.16 102 THR A N 1
ATOM 797 C CA . THR A 1 102 ? 36.216 -7.676 1.962 1.00 58.16 102 THR A CA 1
ATOM 798 C C . THR A 1 102 ? 35.720 -6.240 1.904 1.00 58.16 102 THR A C 1
ATOM 800 O O . THR A 1 102 ? 36.472 -5.337 2.270 1.00 58.16 102 THR A O 1
ATOM 803 N N . SER A 1 103 ? 34.510 -5.973 1.388 1.00 53.78 103 SER A N 1
ATOM 804 C CA . SER A 1 103 ? 34.001 -4.594 1.399 1.00 53.78 103 SER A CA 1
ATOM 805 C C . SER A 1 103 ? 33.840 -4.134 2.852 1.00 53.78 103 SER A C 1
ATOM 807 O O . SER A 1 103 ? 32.827 -4.396 3.499 1.00 53.78 103 SER A O 1
ATOM 809 N N . ASN A 1 104 ? 34.882 -3.510 3.392 1.00 54.84 104 ASN A N 1
ATOM 810 C CA . ASN A 1 104 ? 35.002 -3.221 4.816 1.00 54.84 104 ASN A CA 1
ATOM 811 C C . ASN A 1 104 ? 34.187 -1.993 5.237 1.00 54.84 104 ASN A C 1
ATOM 813 O O . ASN A 1 104 ? 34.187 -1.660 6.416 1.00 54.84 104 ASN A O 1
ATOM 817 N N . ASP A 1 105 ? 33.438 -1.372 4.323 1.00 69.31 105 ASP A N 1
ATOM 818 C CA . ASP A 1 105 ? 32.413 -0.404 4.690 1.00 69.31 105 ASP A CA 1
ATOM 819 C C . ASP A 1 105 ? 31.239 -0.439 3.702 1.00 69.31 105 ASP A C 1
ATOM 821 O O . ASP A 1 105 ? 31.336 -0.016 2.548 1.00 69.31 105 ASP A O 1
ATOM 825 N N . VAL A 1 106 ? 30.108 -0.977 4.160 1.00 77.19 106 VAL A N 1
ATOM 826 C CA . VAL A 1 106 ? 28.854 -1.015 3.393 1.00 77.19 106 VAL A CA 1
ATOM 827 C C . VAL A 1 106 ? 28.400 0.400 3.019 1.00 77.19 106 VAL A C 1
ATOM 829 O O . VAL A 1 106 ? 27.812 0.575 1.954 1.00 77.19 106 VAL A O 1
ATOM 832 N N . ASN A 1 107 ? 28.711 1.413 3.835 1.00 81.81 107 ASN A N 1
ATOM 833 C CA . ASN A 1 107 ? 28.320 2.796 3.558 1.00 81.81 107 ASN A CA 1
ATOM 834 C C . ASN A 1 107 ? 29.054 3.348 2.333 1.00 81.81 107 ASN A C 1
ATOM 836 O O . ASN A 1 107 ? 28.424 3.958 1.474 1.00 81.81 107 ASN A O 1
ATOM 840 N N . VAL A 1 108 ? 30.347 3.034 2.186 1.00 85.00 108 VAL A N 1
ATOM 841 C CA . VAL A 1 108 ? 31.139 3.421 1.008 1.00 85.00 108 VAL A CA 1
ATOM 842 C C . VAL A 1 108 ? 30.546 2.821 -0.266 1.00 85.00 108 VAL A C 1
ATOM 844 O O . VAL A 1 108 ? 30.399 3.520 -1.264 1.00 85.00 108 VAL A O 1
ATOM 847 N N . LEU A 1 109 ? 30.141 1.547 -0.242 1.00 87.12 109 LEU A N 1
ATOM 848 C CA . LEU A 1 109 ? 29.479 0.929 -1.396 1.00 87.12 109 LEU A CA 1
ATOM 849 C C . LEU A 1 109 ? 28.128 1.575 -1.715 1.00 87.12 109 LEU A C 1
ATOM 851 O O . LEU A 1 109 ? 27.817 1.779 -2.885 1.00 87.12 109 LEU A O 1
ATOM 855 N N . VAL A 1 110 ? 27.325 1.898 -0.699 1.00 89.19 110 VAL A N 1
ATOM 856 C CA . VAL A 1 110 ? 26.027 2.561 -0.896 1.00 89.19 110 VAL A CA 1
ATOM 857 C C . VAL A 1 110 ? 26.212 3.929 -1.548 1.00 89.19 110 VAL A C 1
ATOM 859 O O . VAL A 1 110 ? 25.574 4.188 -2.568 1.00 89.19 110 VAL A O 1
ATOM 862 N N . GLU A 1 111 ? 27.117 4.757 -1.023 1.00 91.00 111 GLU A N 1
ATOM 863 C CA . GLU A 1 111 ? 27.417 6.083 -1.577 1.00 91.00 111 GLU A CA 1
ATOM 864 C C . GLU A 1 111 ? 27.981 5.994 -2.999 1.00 91.00 111 GLU A C 1
ATOM 866 O O . GLU A 1 111 ? 27.586 6.761 -3.880 1.00 91.00 111 GLU A O 1
ATOM 871 N N . LEU A 1 112 ? 28.838 5.005 -3.263 1.00 91.75 112 LEU A N 1
ATOM 872 C CA . LEU A 1 112 ? 29.356 4.736 -4.600 1.00 91.75 112 LEU A CA 1
ATOM 873 C C . LEU A 1 112 ? 28.239 4.363 -5.584 1.00 91.75 112 LEU A C 1
ATOM 875 O O . LEU A 1 112 ? 28.205 4.875 -6.703 1.00 91.75 112 LEU A O 1
ATOM 879 N N . PHE A 1 113 ? 27.310 3.488 -5.187 1.00 93.44 113 PHE A N 1
ATOM 880 C CA . PHE A 1 113 ? 26.177 3.109 -6.034 1.00 93.44 113 PHE A CA 1
ATOM 881 C C . PHE A 1 113 ? 25.214 4.269 -6.267 1.00 93.44 113 PHE A C 1
ATOM 883 O O . PHE A 1 113 ? 24.690 4.393 -7.372 1.00 93.44 113 PHE A O 1
ATOM 890 N N . ASP A 1 114 ? 25.007 5.131 -5.273 1.00 93.75 114 ASP A N 1
ATOM 891 C CA . ASP A 1 114 ? 24.191 6.335 -5.431 1.00 93.75 114 ASP A CA 1
ATOM 892 C C . ASP A 1 114 ? 24.848 7.332 -6.396 1.00 93.75 114 ASP A C 1
ATOM 894 O O . ASP A 1 114 ? 24.167 7.889 -7.263 1.00 93.75 114 ASP A O 1
ATOM 898 N N . PHE A 1 115 ? 26.175 7.486 -6.333 1.00 95.00 115 PHE A N 1
ATOM 899 C CA . PHE A 1 115 ? 26.937 8.292 -7.287 1.00 95.00 115 PHE A CA 1
ATOM 900 C C . PHE A 1 115 ? 26.832 7.728 -8.714 1.00 95.00 115 PHE A C 1
ATOM 902 O O . PHE A 1 115 ? 26.485 8.456 -9.644 1.00 95.00 115 PHE A O 1
ATOM 909 N N . ILE A 1 116 ? 27.044 6.418 -8.895 1.00 94.38 116 ILE A N 1
ATOM 910 C CA . ILE A 1 116 ? 26.908 5.752 -10.202 1.00 94.38 116 ILE A CA 1
ATOM 911 C C . ILE A 1 116 ? 25.483 5.895 -10.746 1.00 94.38 116 ILE A C 1
ATOM 913 O O . ILE A 1 116 ? 25.307 6.224 -11.917 1.00 94.38 116 ILE A O 1
ATOM 917 N N . ASN A 1 117 ? 24.460 5.686 -9.919 1.00 94.19 117 ASN A N 1
ATOM 918 C CA . ASN A 1 117 ? 23.073 5.835 -10.347 1.00 94.19 117 ASN A CA 1
ATOM 919 C C . ASN A 1 117 ? 22.757 7.281 -10.763 1.00 94.19 117 ASN A C 1
ATOM 921 O O . ASN A 1 117 ? 22.074 7.495 -11.757 1.00 94.19 117 ASN A O 1
ATOM 925 N N . THR A 1 118 ? 23.292 8.271 -10.047 1.00 93.88 118 THR A N 1
ATOM 926 C CA . THR A 1 118 ? 23.072 9.692 -10.357 1.00 93.88 118 THR A CA 1
ATOM 927 C C . THR A 1 118 ? 23.635 10.080 -11.725 1.00 93.88 118 THR A C 1
ATOM 929 O O . THR A 1 118 ? 22.958 10.772 -12.480 1.00 93.88 118 THR A O 1
ATOM 932 N N . TYR A 1 119 ? 24.846 9.625 -12.062 1.00 93.00 119 TYR A N 1
ATOM 933 C CA . TYR A 1 119 ? 25.546 10.062 -13.280 1.00 93.00 119 TYR A CA 1
ATOM 934 C C . TYR A 1 119 ? 25.441 9.098 -14.468 1.00 93.00 119 TYR A C 1
ATOM 936 O O . TYR A 1 119 ? 25.609 9.505 -15.614 1.00 93.00 119 TYR A O 1
ATOM 944 N N . CYS A 1 120 ? 25.189 7.814 -14.215 1.00 92.38 120 CYS A N 1
ATOM 945 C CA . CYS A 1 120 ? 25.093 6.783 -15.252 1.00 92.38 120 CYS A CA 1
ATOM 946 C C . CYS A 1 120 ? 23.708 6.122 -15.323 1.00 92.38 120 CYS A C 1
ATOM 948 O O . CYS A 1 120 ? 23.488 5.323 -16.225 1.00 92.38 120 CYS A O 1
ATOM 950 N N . GLY A 1 121 ? 22.793 6.389 -14.382 1.00 91.25 121 GLY A N 1
ATOM 951 C CA . GLY A 1 121 ? 21.444 5.804 -14.365 1.00 91.25 121 GLY A CA 1
ATOM 952 C C . GLY A 1 121 ? 21.377 4.312 -14.006 1.00 91.25 121 GLY A C 1
ATOM 953 O O . GLY A 1 121 ? 20.334 3.691 -14.190 1.00 91.25 121 GLY A O 1
ATOM 954 N N . LEU A 1 122 ? 22.473 3.705 -13.533 1.00 92.75 122 LEU A N 1
ATOM 955 C CA . LEU A 1 122 ? 22.548 2.263 -13.260 1.00 92.75 122 LEU A CA 1
ATOM 956 C C . LEU A 1 122 ? 22.296 1.922 -11.783 1.00 92.75 122 LEU A C 1
ATOM 958 O O . LEU A 1 122 ? 23.020 2.377 -10.896 1.00 92.75 122 LEU A O 1
ATOM 962 N N . GLN A 1 123 ? 21.338 1.025 -11.517 1.00 91.56 123 GLN A N 1
ATOM 963 C CA . GLN A 1 123 ? 21.011 0.531 -10.172 1.00 91.56 123 GLN A CA 1
ATOM 964 C C . GLN A 1 123 ? 21.846 -0.702 -9.806 1.00 91.56 123 GLN A C 1
ATOM 966 O O . GLN A 1 123 ? 21.411 -1.851 -9.914 1.00 91.56 123 GLN A O 1
ATOM 971 N N . LEU A 1 124 ? 23.066 -0.471 -9.322 1.00 90.38 124 LEU A N 1
ATOM 972 C CA . LEU A 1 124 ? 24.006 -1.554 -9.004 1.00 90.38 124 LEU A CA 1
ATOM 973 C C . LEU A 1 124 ? 23.862 -2.142 -7.597 1.00 90.38 124 LEU A C 1
ATOM 975 O O . LEU A 1 124 ? 24.505 -3.146 -7.303 1.00 90.38 124 LEU A O 1
ATOM 979 N N . LYS A 1 125 ? 22.983 -1.598 -6.743 1.00 87.56 125 LYS A N 1
ATOM 980 C CA . LYS A 1 125 ? 22.776 -2.102 -5.368 1.00 87.56 125 LYS A CA 1
ATOM 981 C C . LYS A 1 125 ? 22.431 -3.597 -5.326 1.00 87.56 125 LYS A C 1
ATOM 983 O O . LYS A 1 125 ? 22.834 -4.292 -4.400 1.00 87.56 125 LYS A O 1
ATOM 988 N N . LYS A 1 126 ? 21.711 -4.097 -6.338 1.00 86.50 126 LYS A N 1
ATOM 989 C CA . LYS A 1 126 ? 21.366 -5.523 -6.481 1.00 86.50 126 LYS A CA 1
ATOM 990 C C . LYS A 1 126 ? 22.442 -6.342 -7.205 1.00 86.50 126 LYS A C 1
ATOM 992 O O . LYS A 1 126 ? 22.431 -7.566 -7.111 1.00 86.50 126 LYS A O 1
ATOM 997 N N . TYR A 1 127 ? 23.364 -5.686 -7.912 1.00 88.25 127 TYR A N 1
ATOM 998 C CA . TYR A 1 127 ? 24.339 -6.319 -8.804 1.00 88.25 127 TYR A CA 1
ATOM 999 C C . TYR A 1 127 ? 25.756 -5.730 -8.631 1.00 88.25 127 TYR A C 1
ATOM 1001 O O . TYR A 1 127 ? 26.363 -5.270 -9.601 1.00 88.25 127 TYR A O 1
ATOM 1009 N N . PRO A 1 128 ? 26.330 -5.748 -7.413 1.00 86.94 128 PRO A N 1
ATOM 1010 C CA . PRO A 1 128 ? 27.610 -5.093 -7.123 1.00 86.94 128 PRO A CA 1
ATOM 1011 C C . PRO A 1 128 ? 28.783 -5.655 -7.943 1.00 86.94 128 PRO A C 1
ATOM 1013 O O . PRO A 1 128 ? 29.748 -4.949 -8.217 1.00 86.94 128 PRO A O 1
ATOM 1016 N N . LEU A 1 129 ? 28.693 -6.912 -8.394 1.00 88.00 129 LEU A N 1
ATOM 1017 C CA . LEU A 1 129 ? 29.717 -7.546 -9.232 1.00 88.00 129 LEU A CA 1
ATOM 1018 C C . LEU A 1 129 ? 29.792 -6.984 -10.660 1.00 88.00 129 LEU A C 1
ATOM 1020 O O . LEU A 1 129 ? 30.715 -7.342 -11.387 1.00 88.00 129 LEU A O 1
ATOM 1024 N N . HIS A 1 130 ? 28.872 -6.108 -11.071 1.00 91.69 130 HIS A N 1
ATOM 1025 C CA . HIS A 1 130 ? 28.975 -5.385 -12.343 1.00 91.69 130 HIS A CA 1
ATOM 1026 C C . HIS A 1 130 ? 29.959 -4.214 -12.307 1.00 91.69 130 HIS A C 1
ATOM 1028 O O . HIS A 1 130 ? 30.284 -3.654 -13.349 1.00 91.69 130 HIS A O 1
ATOM 1034 N N . LEU A 1 131 ? 30.487 -3.862 -11.135 1.00 91.38 131 LEU A N 1
ATOM 1035 C CA . LEU A 1 131 ? 31.621 -2.951 -11.057 1.00 91.38 131 LEU A CA 1
ATOM 1036 C C . LEU A 1 131 ? 32.820 -3.511 -11.845 1.00 91.38 131 LEU A C 1
ATOM 1038 O O . LEU A 1 131 ? 33.144 -4.698 -11.776 1.00 91.38 131 LEU A O 1
ATOM 1042 N N . GLY A 1 132 ? 33.463 -2.639 -12.613 1.00 91.06 132 GLY A N 1
ATOM 1043 C CA . GLY A 1 132 ? 34.533 -2.933 -13.566 1.00 91.06 132 GLY A CA 1
ATOM 1044 C C . GLY A 1 132 ? 34.054 -3.417 -14.933 1.00 91.06 132 GLY A C 1
ATOM 1045 O O . GLY A 1 132 ? 34.866 -3.478 -15.853 1.00 91.06 132 GLY A O 1
ATOM 1046 N N . ASP A 1 133 ? 32.769 -3.748 -15.095 1.00 94.44 133 ASP A N 1
ATOM 1047 C CA . ASP A 1 133 ? 32.235 -4.153 -16.395 1.00 94.44 133 ASP A CA 1
ATOM 1048 C C . ASP A 1 133 ? 32.018 -2.957 -17.326 1.00 94.44 133 ASP A C 1
ATOM 1050 O O . ASP A 1 133 ? 31.969 -1.791 -16.915 1.00 94.44 133 ASP A O 1
ATOM 1054 N N . ILE A 1 134 ? 31.884 -3.281 -18.613 1.00 95.94 134 ILE A N 1
ATOM 1055 C CA . ILE A 1 134 ? 31.635 -2.313 -19.674 1.00 95.94 134 ILE A CA 1
ATOM 1056 C C . ILE A 1 134 ? 30.248 -2.562 -20.261 1.00 95.94 134 ILE A C 1
ATOM 1058 O O . ILE A 1 134 ? 29.920 -3.686 -20.644 1.00 95.94 134 ILE A O 1
ATOM 1062 N N . PHE A 1 135 ? 29.459 -1.503 -20.398 1.00 96.75 135 PHE A N 1
ATOM 1063 C CA . PHE A 1 135 ? 28.133 -1.558 -21.006 1.00 96.75 135 PHE A CA 1
ATOM 1064 C C . PHE A 1 135 ? 28.090 -0.694 -22.259 1.00 96.75 135 PHE A C 1
ATOM 1066 O O . PHE A 1 135 ? 28.569 0.434 -22.245 1.00 96.75 135 PHE A O 1
ATOM 1073 N N . ILE A 1 136 ? 27.492 -1.198 -23.335 1.00 96.56 136 ILE A N 1
ATOM 1074 C CA . ILE A 1 136 ? 27.136 -0.397 -24.510 1.00 96.56 136 ILE A CA 1
ATOM 1075 C C . ILE A 1 136 ? 25.621 -0.454 -24.663 1.00 96.56 136 ILE A C 1
ATOM 1077 O O . ILE A 1 136 ? 25.067 -1.532 -24.878 1.00 96.56 136 ILE A O 1
ATOM 1081 N N . PHE A 1 137 ? 24.962 0.694 -24.558 1.00 95.75 137 PHE A N 1
ATOM 1082 C CA . PHE A 1 137 ? 23.521 0.837 -24.700 1.00 95.75 137 PHE A CA 1
ATOM 1083 C C . PHE A 1 137 ? 23.161 1.545 -26.001 1.00 95.75 137 PHE A C 1
ATOM 1085 O O . PHE A 1 137 ? 23.774 2.542 -26.378 1.00 95.75 137 PHE A O 1
ATOM 1092 N N . GLU A 1 138 ? 22.118 1.051 -26.649 1.00 94.00 138 GLU A N 1
ATOM 1093 C CA . GLU A 1 138 ? 21.462 1.697 -27.780 1.00 94.00 138 GLU A CA 1
ATOM 1094 C C . GLU A 1 138 ? 19.978 1.899 -27.435 1.00 94.00 138 GLU A C 1
ATOM 1096 O O . GLU A 1 138 ? 19.228 0.916 -27.368 1.00 94.00 138 GLU A O 1
ATOM 1101 N N . PRO A 1 139 ? 19.554 3.139 -27.130 1.00 93.88 139 PRO A N 1
ATOM 1102 C CA . PRO A 1 139 ? 18.197 3.418 -26.689 1.00 93.88 139 PRO A CA 1
ATOM 1103 C C . PRO A 1 139 ? 17.197 3.374 -27.844 1.00 93.88 139 PRO A C 1
ATOM 1105 O O . PRO A 1 139 ? 17.451 3.868 -28.938 1.00 93.88 139 PRO A O 1
ATOM 1108 N N . THR A 1 140 ? 16.002 2.869 -27.555 1.00 93.75 140 THR A N 1
ATOM 1109 C CA . THR A 1 140 ? 14.801 3.055 -28.372 1.00 93.75 140 THR A CA 1
ATOM 1110 C C . THR A 1 140 ? 13.761 3.794 -27.535 1.00 93.75 140 THR A C 1
ATOM 1112 O O . THR A 1 140 ? 13.239 3.258 -26.552 1.00 93.75 140 THR A O 1
ATOM 1115 N N . LEU A 1 141 ? 13.483 5.043 -27.911 1.00 92.00 141 LEU A N 1
ATOM 1116 C CA . LEU A 1 141 ? 12.495 5.907 -27.264 1.00 92.00 141 LEU A CA 1
ATOM 1117 C C . LEU A 1 141 ? 11.134 5.740 -27.941 1.00 92.00 141 LEU A C 1
ATOM 1119 O O . LEU A 1 141 ? 11.021 5.919 -29.149 1.00 92.00 141 LEU A O 1
ATOM 1123 N N . VAL A 1 142 ? 10.099 5.463 -27.152 1.00 92.06 142 VAL A N 1
ATOM 1124 C CA . VAL A 1 142 ? 8.709 5.399 -27.619 1.00 92.06 142 VAL A CA 1
ATOM 1125 C C . VAL A 1 142 ? 7.864 6.230 -26.674 1.00 92.06 142 VAL A C 1
ATOM 1127 O O . VAL A 1 142 ? 7.856 5.995 -25.468 1.00 92.06 142 VAL A O 1
ATOM 1130 N N . GLU A 1 143 ? 7.143 7.200 -27.222 1.00 91.81 143 GLU A N 1
ATOM 1131 C CA . GLU A 1 143 ? 6.204 8.006 -26.448 1.00 91.81 143 GLU A CA 1
ATOM 1132 C C . GLU A 1 143 ? 4.811 7.389 -26.528 1.00 91.81 143 GLU A C 1
ATOM 1134 O O . GLU A 1 143 ? 4.313 7.111 -27.619 1.00 91.81 143 GLU A O 1
ATOM 1139 N N . VAL A 1 144 ? 4.177 7.210 -25.368 1.00 91.38 144 VAL A N 1
ATOM 1140 C CA . VAL A 1 144 ? 2.842 6.619 -25.248 1.00 91.38 144 VAL A CA 1
ATOM 1141 C C . VAL A 1 144 ? 1.945 7.566 -24.470 1.00 91.38 144 VAL A C 1
ATOM 1143 O O . VAL A 1 144 ? 2.302 8.038 -23.391 1.00 91.38 144 VAL A O 1
ATOM 1146 N N . ARG A 1 145 ? 0.760 7.847 -25.010 1.00 90.50 145 ARG A N 1
ATOM 1147 C CA . ARG A 1 145 ? -0.267 8.655 -24.343 1.00 90.50 145 ARG A CA 1
ATOM 1148 C C . ARG A 1 145 ? -1.609 7.957 -24.430 1.00 90.50 145 ARG A C 1
ATOM 1150 O O . ARG A 1 145 ? -1.928 7.370 -25.459 1.00 90.50 145 ARG A O 1
ATOM 1157 N N . GLY A 1 146 ? -2.402 8.067 -23.372 1.00 87.38 146 GLY A N 1
ATOM 1158 C CA . GLY A 1 146 ? -3.794 7.629 -23.407 1.00 87.38 146 GLY A CA 1
ATOM 1159 C C . GLY A 1 146 ? -4.580 8.501 -24.376 1.00 87.38 146 GLY A C 1
ATOM 1160 O O . GLY A 1 146 ? -4.365 9.715 -24.437 1.00 87.38 146 GLY A O 1
ATOM 1161 N N . ASN A 1 147 ? -5.468 7.887 -25.144 1.00 84.94 147 ASN A N 1
ATOM 1162 C CA . ASN A 1 147 ? -6.460 8.599 -25.931 1.00 84.94 147 ASN A CA 1
ATOM 1163 C C . ASN A 1 147 ? -7.838 7.962 -25.730 1.00 84.94 147 ASN A C 1
ATOM 1165 O O . ASN A 1 147 ? -7.967 6.843 -25.241 1.00 84.94 147 ASN A O 1
ATOM 1169 N N . GLU A 1 148 ? -8.856 8.713 -26.117 1.00 79.81 148 GLU A N 1
ATOM 1170 C CA . GLU A 1 148 ? -10.224 8.236 -26.236 1.00 79.81 148 GLU A CA 1
ATOM 1171 C C . GLU A 1 148 ? -10.698 8.694 -27.615 1.00 79.81 148 GLU A C 1
ATOM 1173 O O . GLU A 1 148 ? -10.640 9.888 -27.932 1.00 79.81 148 GLU A O 1
ATOM 1178 N N . VAL A 1 149 ? -11.070 7.745 -28.471 1.00 69.38 149 VAL A N 1
ATOM 1179 C CA . VAL A 1 149 ? -11.597 8.020 -29.814 1.00 69.38 149 VAL A CA 1
ATOM 1180 C C . VAL A 1 149 ? -12.965 7.367 -29.891 1.00 69.38 149 VAL A C 1
ATOM 1182 O O . VAL A 1 149 ? -13.090 6.171 -29.656 1.00 69.38 149 VAL A O 1
ATOM 1185 N N . ASP A 1 150 ? -13.997 8.172 -30.147 1.00 69.50 150 ASP A N 1
ATOM 1186 C CA . ASP A 1 150 ? -15.392 7.721 -30.236 1.00 69.50 150 ASP A CA 1
ATOM 1187 C C . ASP A 1 150 ? -15.881 6.918 -29.009 1.00 69.50 150 ASP A C 1
ATOM 1189 O O . ASP A 1 150 ? -16.715 6.022 -29.117 1.00 69.50 150 ASP A O 1
ATOM 1193 N N . GLY A 1 151 ? -15.370 7.256 -27.818 1.00 69.81 151 GLY A N 1
ATOM 1194 C CA . GLY A 1 151 ? -15.726 6.601 -26.553 1.00 69.81 151 GLY A CA 1
ATOM 1195 C C . GLY A 1 151 ? -14.994 5.283 -26.281 1.00 69.81 151 GLY A C 1
ATOM 1196 O O . GLY A 1 151 ? -15.308 4.608 -25.298 1.00 69.81 151 GLY A O 1
ATOM 1197 N N . VAL A 1 152 ? -14.032 4.911 -27.132 1.00 79.50 152 VAL A N 1
ATOM 1198 C CA . VAL A 1 152 ? -13.175 3.733 -26.962 1.00 79.50 152 VAL A CA 1
ATOM 1199 C C . VAL A 1 152 ? -11.802 4.172 -26.458 1.00 79.50 152 VAL A C 1
ATOM 1201 O O . VAL A 1 152 ? -11.128 5.000 -27.080 1.00 79.50 152 VAL A O 1
ATOM 1204 N N . ASP A 1 153 ? -11.389 3.607 -25.324 1.00 84.88 153 ASP A N 1
ATOM 1205 C CA . ASP A 1 153 ? -10.083 3.873 -24.725 1.00 84.88 153 ASP A CA 1
ATOM 1206 C C . ASP A 1 153 ? -8.963 3.229 -25.545 1.00 84.88 153 ASP A C 1
ATOM 1208 O O . ASP A 1 153 ? -9.004 2.041 -25.891 1.00 84.88 153 ASP A O 1
ATOM 1212 N N . GLY A 1 154 ? -7.897 3.986 -25.769 1.00 90.38 154 GLY A N 1
ATOM 1213 C CA . GLY A 1 154 ? -6.758 3.519 -26.534 1.00 90.38 154 GLY A CA 1
ATOM 1214 C C . GLY A 1 154 ? -5.445 4.182 -26.153 1.00 90.38 154 GLY A C 1
ATOM 1215 O O . GLY A 1 154 ? -5.297 4.850 -25.123 1.00 90.38 154 GLY A O 1
ATOM 1216 N N . LEU A 1 155 ? -4.469 3.972 -27.027 1.00 93.25 155 LEU A N 1
ATOM 1217 C CA . LEU A 1 155 ? -3.130 4.514 -26.926 1.00 93.25 155 LEU A CA 1
ATOM 1218 C C . LEU A 1 155 ? -2.772 5.246 -28.214 1.00 93.25 155 LEU A C 1
ATOM 1220 O O . LEU A 1 155 ? -3.078 4.831 -29.332 1.00 93.25 155 LEU A O 1
ATOM 1224 N N . THR A 1 156 ? -2.065 6.348 -28.040 1.00 93.56 156 THR A N 1
ATOM 1225 C CA . THR A 1 156 ? -1.332 7.043 -29.086 1.00 93.56 156 THR A CA 1
ATOM 1226 C C . THR A 1 156 ? 0.150 6.772 -28.891 1.00 93.56 156 THR A C 1
ATOM 1228 O O . THR A 1 156 ? 0.688 7.124 -27.841 1.00 93.56 156 THR A O 1
ATOM 1231 N N . LEU A 1 157 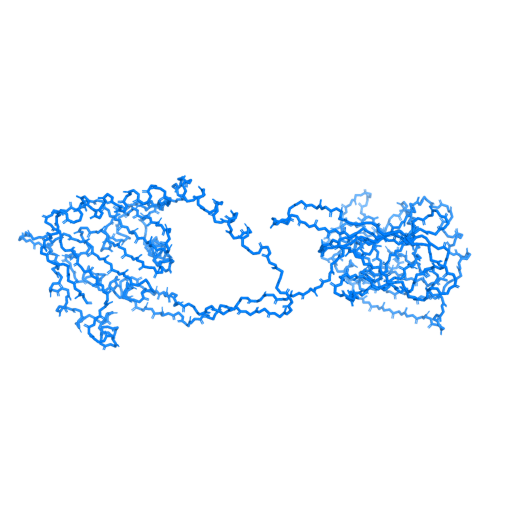? 0.798 6.204 -29.906 1.00 93.94 157 LEU A N 1
ATOM 1232 C CA . LEU A 1 157 ? 2.233 5.944 -29.924 1.00 93.94 157 LEU A CA 1
ATOM 1233 C C . LEU A 1 157 ? 2.938 6.833 -30.955 1.00 93.94 157 LEU A C 1
ATOM 1235 O O . LEU A 1 157 ? 2.471 6.982 -32.090 1.00 93.94 157 LEU A O 1
ATOM 1239 N N . THR A 1 158 ? 4.074 7.405 -30.561 1.00 92.81 158 THR A N 1
ATOM 1240 C CA . THR A 1 158 ? 4.954 8.227 -31.409 1.00 92.81 158 THR A CA 1
ATOM 1241 C C . THR A 1 158 ? 6.423 7.824 -31.228 1.00 92.81 158 THR A C 1
ATOM 1243 O O . THR A 1 158 ? 6.762 7.101 -30.292 1.00 92.81 158 THR A O 1
ATOM 1246 N N . ASN A 1 159 ? 7.297 8.294 -32.129 1.00 90.81 159 ASN A N 1
ATOM 1247 C CA . ASN A 1 159 ? 8.730 7.946 -32.196 1.00 90.81 159 ASN A CA 1
ATOM 1248 C C . ASN A 1 159 ? 9.005 6.462 -32.517 1.00 90.81 159 ASN A C 1
ATOM 1250 O O . ASN A 1 159 ? 9.997 5.889 -32.083 1.00 90.81 159 ASN A O 1
ATOM 1254 N N . LEU A 1 160 ? 8.128 5.832 -33.302 1.00 91.62 160 LEU A N 1
ATOM 1255 C CA . LEU A 1 160 ? 8.284 4.435 -33.705 1.00 91.62 160 LEU A CA 1
ATOM 1256 C C . LEU A 1 160 ? 9.287 4.303 -34.870 1.00 91.62 160 LEU A C 1
ATOM 1258 O O . LEU A 1 160 ? 9.146 5.026 -35.862 1.00 91.62 160 LEU A O 1
ATOM 1262 N N . PRO A 1 161 ? 10.265 3.380 -34.800 1.00 89.81 161 PRO A N 1
ATOM 1263 C CA . PRO A 1 161 ? 11.173 3.102 -35.912 1.00 89.81 161 PRO A CA 1
ATOM 1264 C C . PRO A 1 161 ? 10.418 2.626 -37.158 1.00 89.81 161 PRO A C 1
ATOM 1266 O O . PRO A 1 161 ? 9.526 1.783 -37.064 1.00 89.81 161 PRO A O 1
ATOM 1269 N N . VAL A 1 162 ? 10.776 3.154 -38.328 1.00 91.00 162 VAL A N 1
ATOM 1270 C CA . VAL A 1 162 ? 10.208 2.706 -39.612 1.00 91.00 162 VAL A CA 1
ATOM 1271 C C . VAL A 1 162 ? 10.624 1.257 -39.881 1.00 91.00 162 VAL A C 1
ATOM 1273 O O . VAL A 1 162 ? 11.679 0.818 -39.428 1.00 91.00 162 VAL A O 1
ATOM 1276 N N . ASP A 1 163 ? 9.786 0.514 -40.601 1.00 92.19 163 ASP A N 1
ATOM 1277 C CA . ASP A 1 163 ? 9.996 -0.899 -40.933 1.00 92.19 163 ASP A CA 1
ATOM 1278 C C . ASP A 1 163 ? 10.109 -1.778 -39.674 1.00 92.19 163 ASP A C 1
ATOM 1280 O O . ASP A 1 163 ? 10.874 -2.743 -39.605 1.00 92.19 163 ASP A O 1
ATOM 1284 N N . SER A 1 164 ? 9.350 -1.421 -38.635 1.00 94.56 164 SER A N 1
ATOM 1285 C CA . SER A 1 164 ? 9.208 -2.212 -37.414 1.00 94.56 164 SER A CA 1
ATOM 1286 C C . SER A 1 164 ? 7.798 -2.787 -37.271 1.00 94.56 164 SER A C 1
ATOM 1288 O O . SER A 1 164 ? 6.834 -2.279 -37.841 1.00 94.56 164 SER A O 1
ATOM 1290 N N . MET A 1 165 ? 7.679 -3.869 -36.510 1.00 96.44 165 MET A N 1
ATOM 1291 C CA . MET A 1 165 ? 6.417 -4.473 -36.100 1.00 96.44 165 MET A CA 1
ATOM 1292 C C . MET A 1 165 ? 6.150 -4.095 -34.644 1.00 96.44 165 MET A C 1
ATOM 1294 O O . MET A 1 165 ? 6.885 -4.508 -33.745 1.00 96.44 165 MET A O 1
ATOM 1298 N N . LEU A 1 166 ? 5.093 -3.320 -34.426 1.00 96.62 166 LEU A N 1
ATOM 1299 C CA . LEU A 1 166 ? 4.552 -2.968 -33.120 1.00 96.62 166 LEU A CA 1
ATOM 1300 C C . LEU A 1 166 ? 3.526 -4.025 -32.702 1.00 96.62 166 LEU A C 1
ATOM 1302 O O . LEU A 1 166 ? 2.586 -4.295 -33.444 1.00 96.62 166 LEU A O 1
ATOM 1306 N N . ILE A 1 167 ? 3.676 -4.575 -31.502 1.00 97.50 167 ILE A N 1
ATOM 1307 C CA . ILE A 1 167 ? 2.696 -5.447 -30.852 1.00 97.50 167 ILE A CA 1
ATOM 1308 C C . ILE A 1 167 ? 2.307 -4.803 -29.526 1.00 97.50 167 ILE A C 1
ATOM 1310 O O . ILE A 1 167 ? 3.179 -4.477 -28.717 1.00 97.50 167 ILE A O 1
ATOM 1314 N N . VAL A 1 168 ? 1.007 -4.641 -29.297 1.00 97.19 168 VAL A N 1
ATOM 1315 C CA . VAL A 1 168 ? 0.463 -4.154 -28.029 1.00 97.19 168 VAL A CA 1
ATOM 1316 C C . VAL A 1 168 ? -0.546 -5.146 -27.483 1.00 97.19 168 VAL A C 1
ATOM 1318 O O . VAL A 1 168 ? -1.512 -5.482 -28.165 1.00 97.19 168 VAL A O 1
ATOM 1321 N N . HIS A 1 169 ? -0.330 -5.588 -26.247 1.00 97.69 169 HIS A N 1
ATOM 1322 C CA . HIS A 1 169 ? -1.290 -6.398 -25.504 1.00 97.69 169 HIS A CA 1
ATOM 1323 C C . HIS A 1 169 ? -2.033 -5.498 -24.525 1.00 97.69 169 HIS A C 1
ATOM 1325 O O . HIS A 1 169 ? -1.412 -4.917 -23.637 1.00 97.69 169 HIS A O 1
ATOM 1331 N N . PHE A 1 170 ? -3.349 -5.385 -24.673 1.00 95.31 170 PHE A N 1
ATOM 1332 C CA . PHE A 1 170 ? -4.200 -4.735 -23.684 1.00 95.31 170 PHE A CA 1
ATOM 1333 C C . PHE A 1 170 ? -4.592 -5.750 -22.621 1.00 95.31 170 PHE A C 1
ATOM 1335 O O . PHE A 1 170 ? -4.995 -6.871 -22.942 1.00 95.31 170 PHE A O 1
ATOM 1342 N N . LYS A 1 171 ? -4.479 -5.359 -21.352 1.00 93.94 171 LYS A N 1
ATOM 1343 C CA . LYS A 1 171 ? -4.646 -6.264 -20.219 1.00 93.94 171 LYS A CA 1
ATOM 1344 C C . LYS A 1 171 ? -5.692 -5.753 -19.252 1.00 93.94 171 LYS A C 1
ATOM 1346 O O . LYS A 1 171 ? -5.791 -4.555 -18.980 1.00 93.94 171 LYS A O 1
ATOM 1351 N N . SER A 1 172 ? -6.474 -6.675 -18.722 1.00 90.94 172 SER A N 1
ATOM 1352 C CA . SER A 1 172 ? -7.438 -6.428 -17.661 1.00 90.94 172 SER A CA 1
ATOM 1353 C C . SER A 1 172 ? -7.175 -7.399 -16.524 1.00 90.94 172 SER A C 1
ATOM 1355 O O . SER A 1 172 ? -6.627 -8.478 -16.739 1.00 90.94 172 SER A O 1
ATOM 1357 N N . TYR A 1 173 ? -7.570 -7.020 -15.321 1.00 85.88 173 TYR A N 1
ATOM 1358 C CA . TYR A 1 173 ? -7.476 -7.887 -14.157 1.00 85.88 173 TYR A CA 1
ATOM 1359 C C . TYR A 1 173 ? -8.884 -8.243 -13.706 1.00 85.88 173 TYR A C 1
ATOM 1361 O O . TYR A 1 173 ? -9.823 -7.471 -13.934 1.00 85.88 173 TYR A O 1
ATOM 1369 N N . ASP A 1 174 ? -9.038 -9.407 -13.078 1.00 80.69 174 ASP A N 1
ATOM 1370 C CA . ASP A 1 174 ? -10.304 -9.739 -12.431 1.00 80.69 174 ASP A CA 1
ATOM 1371 C C . ASP A 1 174 ? -10.717 -8.665 -11.408 1.00 80.69 174 ASP A C 1
ATOM 1373 O O . ASP A 1 174 ? -9.954 -7.780 -10.998 1.00 80.69 174 ASP A O 1
ATOM 1377 N N . ASP A 1 175 ? -11.965 -8.753 -10.956 1.00 71.88 175 ASP A N 1
ATOM 1378 C CA . ASP A 1 175 ? -12.488 -7.820 -9.967 1.00 71.88 175 ASP A CA 1
ATOM 1379 C C . ASP A 1 175 ? -11.725 -7.866 -8.640 1.00 71.88 175 ASP A C 1
ATOM 1381 O O . ASP A 1 175 ? -11.907 -6.960 -7.837 1.00 71.88 175 ASP A O 1
ATOM 1385 N N . LEU A 1 176 ? -10.858 -8.848 -8.383 1.00 69.75 176 LEU A N 1
ATOM 1386 C CA . LEU A 1 176 ? -10.008 -8.897 -7.190 1.00 69.75 176 LEU A CA 1
ATOM 1387 C C . LEU A 1 176 ? -8.636 -8.243 -7.423 1.00 69.75 176 LEU A C 1
ATOM 1389 O O . LEU A 1 176 ? -8.055 -7.720 -6.476 1.00 69.75 176 LEU A O 1
ATOM 1393 N N . GLY A 1 177 ? -8.210 -8.120 -8.681 1.00 69.94 177 GLY A N 1
ATOM 1394 C CA . GLY A 1 177 ? -6.912 -7.596 -9.095 1.00 69.94 177 GLY A CA 1
ATOM 1395 C C . GLY A 1 177 ? -5.801 -8.649 -9.112 1.00 69.94 177 GLY A C 1
ATOM 1396 O O . GLY A 1 177 ? -4.644 -8.271 -9.265 1.00 69.94 177 GLY A O 1
ATOM 1397 N N . ASP A 1 178 ? -6.137 -9.930 -8.944 1.00 73.12 178 ASP A N 1
ATOM 1398 C CA . ASP A 1 178 ? -5.161 -11.002 -8.705 1.00 73.12 178 ASP A CA 1
ATOM 1399 C C . ASP A 1 178 ? -4.846 -11.807 -9.975 1.00 73.12 178 ASP A C 1
ATOM 1401 O O . ASP A 1 178 ? -3.731 -12.308 -10.132 1.00 73.12 178 ASP A O 1
ATOM 1405 N N . THR A 1 179 ? -5.805 -11.917 -10.900 1.00 81.75 179 THR A N 1
ATOM 1406 C CA . THR A 1 179 ? -5.623 -12.640 -12.169 1.00 81.75 179 THR A CA 1
ATOM 1407 C C . THR A 1 179 ? -5.551 -11.675 -13.342 1.00 81.75 179 THR A C 1
ATOM 1409 O O . THR A 1 179 ? -6.479 -10.896 -13.557 1.00 81.75 179 THR A O 1
ATOM 1412 N N . GLU A 1 180 ? -4.478 -11.765 -14.128 1.00 90.62 180 GLU A N 1
ATOM 1413 C CA . GLU A 1 180 ? -4.285 -11.008 -15.368 1.00 90.62 180 GLU A CA 1
ATOM 1414 C C . GLU A 1 180 ? -4.907 -11.721 -16.580 1.00 90.62 180 GLU A C 1
ATOM 1416 O O . GLU A 1 180 ? -4.750 -12.930 -16.759 1.00 90.62 180 GLU A O 1
ATOM 1421 N N . TYR A 1 181 ? -5.552 -10.947 -17.454 1.00 92.62 181 TYR A N 1
ATOM 1422 C CA . TYR A 1 181 ? -6.084 -11.381 -18.742 1.00 92.62 181 TYR A CA 1
ATOM 1423 C C . TYR A 1 181 ? -5.587 -10.449 -19.846 1.00 92.62 181 TYR A C 1
ATOM 1425 O O . TYR A 1 181 ? -5.806 -9.240 -19.775 1.00 92.62 181 TYR A O 1
ATOM 1433 N N . ILE A 1 182 ? -4.992 -11.000 -20.906 1.00 95.56 182 ILE A N 1
ATOM 1434 C CA . ILE A 1 182 ? -4.810 -10.265 -22.165 1.00 95.56 182 ILE A CA 1
ATOM 1435 C C . ILE A 1 182 ? -6.170 -10.240 -22.863 1.00 95.56 182 ILE A C 1
ATOM 1437 O O . ILE A 1 182 ? -6.660 -11.280 -23.304 1.00 95.56 182 ILE A O 1
ATOM 1441 N N . VAL A 1 183 ? -6.795 -9.066 -22.912 1.00 94.19 183 VAL A N 1
ATOM 1442 C CA . VAL A 1 183 ? -8.146 -8.886 -23.463 1.00 94.19 183 VAL A CA 1
ATOM 1443 C C . VAL A 1 183 ? -8.129 -8.549 -24.947 1.00 94.19 183 VAL A C 1
ATOM 1445 O O . VAL A 1 183 ? -9.085 -8.872 -25.640 1.00 94.19 183 VAL A O 1
ATOM 1448 N N . ASP A 1 184 ? -7.049 -7.944 -25.441 1.00 95.44 184 ASP A N 1
ATOM 1449 C CA . ASP A 1 184 ? -6.878 -7.645 -26.861 1.00 95.44 184 ASP A CA 1
ATOM 1450 C C . ASP A 1 184 ? -5.389 -7.614 -27.240 1.00 95.44 184 ASP A C 1
ATOM 1452 O O . ASP A 1 184 ? -4.514 -7.383 -26.400 1.00 95.44 184 ASP A O 1
ATOM 1456 N N . THR A 1 185 ? -5.085 -7.874 -28.510 1.00 96.56 185 THR A N 1
ATOM 1457 C CA . THR A 1 185 ? -3.737 -7.797 -29.077 1.00 96.56 185 THR A CA 1
ATOM 1458 C C . THR A 1 185 ? -3.775 -7.101 -30.424 1.00 96.56 185 THR A C 1
ATOM 1460 O O . THR A 1 185 ? -4.324 -7.620 -31.394 1.00 96.56 185 THR A O 1
ATOM 1463 N N . VAL A 1 186 ? -3.099 -5.961 -30.506 1.00 95.81 186 VAL A N 1
ATOM 1464 C CA . VAL A 1 186 ? -2.998 -5.173 -31.732 1.00 95.81 186 VAL A CA 1
ATOM 1465 C C . VAL A 1 186 ? -1.594 -5.312 -32.308 1.00 95.81 186 VAL A C 1
ATOM 1467 O O . VAL A 1 186 ? -0.606 -5.085 -31.611 1.00 95.81 186 VAL A O 1
ATOM 1470 N N . ILE A 1 187 ? -1.505 -5.674 -33.590 1.00 96.50 187 ILE A N 1
ATOM 1471 C CA . ILE A 1 187 ? -0.242 -5.814 -34.325 1.00 96.50 187 ILE A CA 1
ATOM 1472 C C . ILE A 1 187 ? -0.257 -4.849 -35.509 1.00 96.50 187 ILE A C 1
ATOM 1474 O O . ILE A 1 187 ? -1.164 -4.899 -36.338 1.00 96.50 187 ILE A O 1
ATOM 1478 N N . VAL A 1 188 ? 0.743 -3.971 -35.593 1.00 95.06 188 VAL A N 1
ATOM 1479 C CA . VAL A 1 188 ? 0.836 -2.928 -36.624 1.00 95.06 188 VAL A CA 1
ATOM 1480 C C . VAL A 1 188 ? 2.238 -2.897 -37.220 1.00 95.06 188 VAL A C 1
ATOM 1482 O O . VAL A 1 188 ? 3.227 -2.846 -36.493 1.00 95.06 188 VAL A O 1
ATOM 1485 N N . ASN A 1 189 ? 2.327 -2.858 -38.549 1.00 94.19 189 ASN A N 1
ATOM 1486 C CA . ASN A 1 189 ? 3.580 -2.569 -39.244 1.00 94.19 189 ASN A CA 1
ATOM 1487 C C . ASN A 1 189 ? 3.768 -1.049 -39.356 1.00 94.19 189 ASN A C 1
ATOM 1489 O O . ASN A 1 189 ? 2.877 -0.322 -39.800 1.00 94.19 189 ASN A O 1
ATOM 1493 N N . VAL A 1 190 ? 4.928 -0.554 -38.934 1.00 92.38 190 VAL A N 1
ATOM 1494 C CA . VAL A 1 190 ? 5.254 0.872 -38.917 1.00 92.38 190 VAL A CA 1
ATOM 1495 C C . VAL A 1 190 ? 5.823 1.279 -40.274 1.00 92.38 190 VAL A C 1
ATOM 1497 O O . VAL A 1 190 ? 7.000 1.078 -40.562 1.00 92.38 190 VAL A O 1
ATOM 1500 N N . GLU A 1 191 ? 4.980 1.867 -41.117 1.00 91.00 191 GLU A N 1
ATOM 1501 C CA . GLU A 1 191 ? 5.356 2.294 -42.466 1.00 91.00 191 GLU A CA 1
ATOM 1502 C C . GLU A 1 191 ? 5.953 3.710 -42.517 1.00 91.00 191 GLU A C 1
ATOM 1504 O O . GLU A 1 191 ? 5.751 4.557 -41.636 1.00 91.00 191 GLU A O 1
ATOM 1509 N N . ARG A 1 192 ? 6.669 3.993 -43.613 1.00 78.81 192 ARG A N 1
ATOM 1510 C CA . ARG A 1 192 ? 7.325 5.276 -43.895 1.00 78.81 192 ARG A CA 1
ATOM 1511 C C . ARG A 1 192 ? 6.288 6.386 -44.128 1.00 78.81 192 ARG A C 1
ATOM 1513 O O . ARG A 1 192 ? 5.886 6.664 -45.251 1.00 78.81 192 ARG A O 1
ATOM 1520 N N . GLY A 1 193 ? 5.857 7.028 -43.045 1.00 74.12 193 GLY A N 1
ATOM 1521 C CA . GLY A 1 193 ? 4.807 8.057 -43.043 1.00 74.12 193 GLY A CA 1
ATOM 1522 C C . GLY A 1 193 ? 4.002 8.094 -41.742 1.00 74.12 193 GLY A C 1
ATOM 1523 O O . GLY A 1 193 ? 3.442 9.135 -41.389 1.00 74.12 193 GLY A O 1
ATOM 1524 N N . ASN A 1 194 ? 4.028 6.999 -40.977 1.00 80.81 194 ASN A N 1
ATOM 1525 C CA . ASN A 1 194 ? 3.326 6.858 -39.706 1.00 80.81 194 ASN A CA 1
ATOM 1526 C C . ASN A 1 194 ? 4.070 7.587 -38.579 1.00 80.81 194 ASN A C 1
ATOM 1528 O O . ASN A 1 194 ? 4.742 6.979 -37.754 1.00 80.81 194 ASN A O 1
ATOM 1532 N N . LYS A 1 195 ? 3.939 8.919 -38.520 1.00 79.69 195 LYS A N 1
ATOM 1533 C CA . LYS A 1 195 ? 4.490 9.718 -37.405 1.00 79.69 195 LYS A CA 1
ATOM 1534 C C . LYS A 1 195 ? 3.784 9.450 -36.071 1.00 79.69 195 LYS A C 1
ATOM 1536 O O . LYS A 1 195 ? 4.347 9.722 -35.014 1.00 79.69 195 LYS A O 1
ATOM 1541 N N . ARG A 1 196 ? 2.543 8.964 -36.132 1.00 89.44 196 ARG A N 1
ATOM 1542 C CA . ARG A 1 196 ? 1.673 8.671 -34.994 1.00 89.44 196 ARG A CA 1
ATOM 1543 C C . ARG A 1 196 ? 0.817 7.458 -35.327 1.00 89.44 196 ARG A C 1
ATOM 1545 O O . ARG A 1 196 ? 0.185 7.444 -36.380 1.00 89.44 196 ARG A O 1
ATOM 1552 N N . ILE A 1 197 ? 0.758 6.494 -34.416 1.00 92.50 197 ILE A N 1
ATOM 1553 C CA . ILE A 1 197 ? -0.128 5.332 -34.517 1.00 92.50 197 ILE A CA 1
ATOM 1554 C C . ILE A 1 197 ? -1.122 5.396 -33.362 1.00 92.50 197 ILE A C 1
ATOM 1556 O O . ILE A 1 197 ? -0.729 5.527 -32.205 1.00 92.50 197 ILE A O 1
ATOM 1560 N N . ASN A 1 198 ? -2.412 5.342 -33.686 1.00 92.25 198 ASN A N 1
ATOM 1561 C CA . ASN A 1 198 ? -3.475 5.213 -32.696 1.00 92.25 198 ASN A CA 1
ATOM 1562 C C . ASN A 1 198 ? -3.947 3.762 -32.700 1.00 92.25 198 ASN A C 1
ATOM 1564 O O . ASN A 1 198 ? -4.250 3.222 -33.761 1.00 92.25 198 ASN A O 1
ATOM 1568 N N . ILE A 1 199 ? -4.017 3.163 -31.521 1.00 92.81 199 ILE A N 1
ATOM 1569 C CA . ILE A 1 199 ? -4.568 1.827 -31.304 1.00 92.81 199 ILE A CA 1
ATOM 1570 C C . ILE A 1 199 ? -5.625 1.911 -30.211 1.00 92.81 199 ILE A C 1
ATOM 1572 O O . ILE A 1 199 ? -5.524 2.743 -29.312 1.00 92.81 199 ILE A O 1
ATOM 1576 N N . SER A 1 200 ? -6.634 1.061 -30.280 1.00 91.06 200 SER A N 1
ATOM 1577 C CA . SER A 1 200 ? -7.754 1.028 -29.343 1.00 91.06 200 SER A CA 1
ATOM 1578 C C . SER A 1 200 ? -8.115 -0.420 -29.064 1.00 91.06 200 SER A C 1
ATOM 1580 O O . SER A 1 200 ? -7.890 -1.270 -29.921 1.00 91.06 200 SER A O 1
ATOM 1582 N N . SER A 1 201 ? -8.677 -0.680 -27.887 1.00 89.88 201 SER A N 1
ATOM 1583 C CA . SER A 1 201 ? -9.230 -1.987 -27.530 1.00 89.88 201 SER A CA 1
ATOM 1584 C C . SER A 1 201 ? -10.737 -1.866 -27.376 1.00 89.88 201 SER A C 1
ATOM 1586 O O . SER A 1 201 ? -11.219 -0.978 -26.674 1.00 89.88 201 SER A O 1
ATOM 1588 N N . GLU A 1 202 ? -11.484 -2.781 -27.991 1.00 87.69 202 GLU A N 1
ATOM 1589 C CA . GLU A 1 202 ? -12.941 -2.879 -27.809 1.00 87.69 202 GLU A CA 1
ATOM 1590 C C . GLU A 1 202 ? -13.312 -3.384 -26.402 1.00 87.69 202 GLU A C 1
ATOM 1592 O O . GLU A 1 202 ? -14.441 -3.209 -25.938 1.00 87.69 202 GLU A O 1
ATOM 1597 N N . HIS A 1 203 ? -12.351 -3.986 -25.696 1.00 88.56 203 HIS A N 1
ATOM 1598 C CA . HIS A 1 203 ? -12.511 -4.484 -24.338 1.00 88.56 203 HIS A CA 1
ATOM 1599 C C . HIS A 1 203 ? -11.941 -3.509 -23.294 1.00 88.56 203 HIS A C 1
ATOM 1601 O O . HIS A 1 203 ? -10.877 -2.923 -23.519 1.00 88.56 203 HIS A O 1
ATOM 1607 N N . PRO A 1 204 ? -12.591 -3.356 -22.122 1.00 85.75 204 PRO A N 1
ATOM 1608 C CA . PRO A 1 204 ? -12.036 -2.587 -21.014 1.00 85.75 204 PRO A CA 1
ATOM 1609 C C . PRO A 1 204 ? -10.680 -3.140 -20.567 1.00 85.75 204 PRO A C 1
ATOM 1611 O O . PRO A 1 204 ? -10.532 -4.340 -20.342 1.00 85.75 204 PRO A O 1
ATOM 1614 N N . TRP A 1 205 ? -9.711 -2.247 -20.387 1.00 89.38 205 TRP A N 1
ATOM 1615 C CA . TRP A 1 205 ? -8.344 -2.587 -20.002 1.00 89.38 205 TRP A CA 1
ATOM 1616 C C . TRP A 1 205 ? -7.835 -1.658 -18.893 1.00 89.38 205 TRP A C 1
ATOM 1618 O O . TRP A 1 205 ? -8.326 -0.542 -18.704 1.00 89.38 205 TRP A O 1
ATOM 1628 N N . GLN A 1 206 ? -6.859 -2.142 -18.131 1.00 87.25 206 GLN A N 1
ATOM 1629 C CA . GLN A 1 206 ? -6.272 -1.478 -16.963 1.00 87.25 206 GLN A CA 1
ATOM 1630 C C . GLN A 1 206 ? -4.765 -1.250 -17.138 1.00 87.25 206 GLN A C 1
ATOM 1632 O O . GLN A 1 206 ? -4.242 -0.228 -16.688 1.00 87.25 206 GLN A O 1
ATOM 1637 N N . SER A 1 207 ? -4.084 -2.162 -17.830 1.00 92.19 207 SER A N 1
ATOM 1638 C CA . SER A 1 207 ? -2.672 -2.048 -18.188 1.00 92.19 207 SER A CA 1
ATOM 1639 C C . SER A 1 207 ? -2.438 -2.518 -19.625 1.00 92.19 207 SER A C 1
ATOM 1641 O O . SER A 1 207 ? -3.361 -2.976 -20.305 1.00 92.19 207 SER A O 1
ATOM 1643 N N . PHE A 1 208 ? -1.219 -2.346 -20.119 1.00 94.75 208 PHE A N 1
ATOM 1644 C CA . PHE A 1 208 ? -0.809 -2.795 -21.438 1.00 94.75 208 PHE A CA 1
ATOM 1645 C C . PHE A 1 208 ? 0.687 -3.099 -21.487 1.00 94.75 208 PHE A C 1
ATOM 1647 O O . PHE A 1 208 ? 1.484 -2.517 -20.744 1.00 94.75 208 PHE A O 1
ATOM 1654 N N . ASP A 1 209 ? 1.050 -3.962 -22.431 1.00 96.19 209 ASP A N 1
ATOM 1655 C CA . ASP A 1 209 ? 2.432 -4.278 -22.777 1.00 96.19 209 ASP A CA 1
ATOM 1656 C C . ASP A 1 209 ? 2.718 -3.843 -24.216 1.00 96.19 209 ASP A C 1
ATOM 1658 O O . ASP A 1 209 ? 1.848 -3.931 -25.081 1.00 96.19 209 ASP A O 1
ATOM 1662 N N . ILE A 1 210 ? 3.943 -3.392 -24.484 1.00 96.69 210 ILE A N 1
ATOM 1663 C CA . ILE A 1 210 ? 4.399 -2.951 -25.805 1.00 96.69 210 ILE A CA 1
ATOM 1664 C C . ILE A 1 210 ? 5.682 -3.689 -26.167 1.00 96.69 210 ILE A C 1
ATOM 1666 O O . ILE A 1 210 ? 6.670 -3.651 -25.428 1.00 96.69 210 ILE A O 1
ATOM 1670 N N . PHE A 1 211 ? 5.689 -4.271 -27.362 1.00 97.25 211 PHE A N 1
ATOM 1671 C CA . PHE A 1 211 ? 6.850 -4.899 -27.975 1.00 97.25 211 PHE A CA 1
ATOM 1672 C C . PHE A 1 211 ? 7.061 -4.318 -29.369 1.00 97.25 211 PHE A C 1
ATOM 1674 O O . PHE A 1 211 ? 6.116 -4.210 -30.148 1.00 97.25 211 PHE A O 1
ATOM 1681 N N . ILE A 1 212 ? 8.300 -3.956 -29.699 1.00 96.25 212 ILE A N 1
ATOM 1682 C CA . ILE A 1 212 ? 8.654 -3.512 -31.052 1.00 96.25 212 ILE A CA 1
ATOM 1683 C C . ILE A 1 212 ? 9.784 -4.376 -31.575 1.00 96.25 212 ILE A C 1
ATOM 1685 O O . ILE A 1 212 ? 10.838 -4.485 -30.940 1.00 96.25 212 ILE A O 1
ATOM 1689 N N . TYR A 1 213 ? 9.561 -4.955 -32.749 1.00 96.25 213 TYR A N 1
ATOM 1690 C CA . TYR A 1 213 ? 10.540 -5.750 -33.470 1.00 96.25 213 TYR A CA 1
ATOM 1691 C C . TYR A 1 213 ? 10.993 -5.017 -34.725 1.00 96.25 213 TYR A C 1
ATOM 1693 O O . TYR A 1 213 ? 10.163 -4.582 -35.514 1.00 96.25 213 TYR A O 1
ATOM 1701 N N . HIS A 1 214 ? 12.295 -4.933 -34.953 1.00 93.00 214 HIS A N 1
ATOM 1702 C CA . HIS A 1 214 ? 12.871 -4.432 -36.196 1.00 93.00 214 HIS A CA 1
ATOM 1703 C C . HIS A 1 214 ? 13.799 -5.502 -36.767 1.00 93.00 214 HIS A C 1
ATOM 1705 O O . HIS A 1 214 ? 14.590 -6.093 -36.031 1.00 93.00 214 HIS A O 1
ATOM 1711 N N . GLU A 1 215 ? 13.628 -5.829 -38.050 1.00 90.62 215 GLU A N 1
ATOM 1712 C CA . GLU A 1 215 ? 14.363 -6.916 -38.723 1.00 90.62 215 GLU A CA 1
ATOM 1713 C C . GLU A 1 215 ? 14.333 -8.256 -37.950 1.00 90.62 215 GLU A C 1
ATOM 1715 O O . GLU A 1 215 ? 15.320 -8.986 -37.858 1.00 90.62 215 GLU A O 1
ATOM 1720 N N . GLY A 1 216 ? 13.189 -8.573 -37.333 1.00 86.75 216 GLY A N 1
ATOM 1721 C CA . GLY A 1 216 ? 13.001 -9.799 -36.546 1.00 86.75 216 GLY A CA 1
ATOM 1722 C C . GLY A 1 216 ? 13.657 -9.795 -35.158 1.00 86.75 216 GLY A C 1
ATOM 1723 O O . GLY A 1 216 ? 13.562 -10.793 -34.444 1.00 86.75 216 GLY A O 1
ATOM 1724 N N . LYS A 1 217 ? 14.285 -8.692 -34.735 1.00 91.31 217 LYS A N 1
ATOM 1725 C CA . LYS A 1 217 ? 14.878 -8.535 -33.400 1.00 91.31 217 LYS A CA 1
ATOM 1726 C C . LYS A 1 217 ? 14.022 -7.619 -32.541 1.00 91.31 217 LYS A C 1
ATOM 1728 O O . LYS A 1 217 ? 13.586 -6.570 -33.002 1.00 91.31 217 LYS A O 1
ATOM 1733 N N . LEU A 1 218 ? 13.808 -7.999 -31.285 1.00 94.38 218 LEU A N 1
ATOM 1734 C CA . LEU A 1 218 ? 13.188 -7.114 -30.302 1.00 94.38 218 LEU A CA 1
ATOM 1735 C C . LEU A 1 218 ? 14.120 -5.920 -30.068 1.00 94.38 218 LEU A C 1
ATOM 1737 O O . LEU A 1 218 ? 15.311 -6.126 -29.840 1.00 94.38 218 LEU A O 1
ATOM 1741 N N . ILE A 1 219 ? 13.580 -4.703 -30.111 1.00 93.75 219 ILE A N 1
ATOM 1742 C CA . ILE A 1 219 ? 14.324 -3.456 -29.854 1.00 93.75 219 ILE A CA 1
ATOM 1743 C C . ILE A 1 219 ? 13.689 -2.605 -28.747 1.00 93.75 219 ILE A C 1
ATOM 1745 O O . ILE A 1 219 ? 14.369 -1.805 -28.112 1.00 93.75 219 ILE A O 1
ATOM 1749 N N . TYR A 1 220 ? 12.401 -2.817 -28.458 1.00 95.75 220 TYR A N 1
ATOM 1750 C CA . TYR A 1 220 ? 11.692 -2.132 -27.381 1.00 95.75 220 TYR A CA 1
ATOM 1751 C C . TYR A 1 220 ? 10.771 -3.089 -26.638 1.00 95.75 220 TYR A C 1
ATOM 1753 O O . TYR A 1 220 ? 10.069 -3.887 -27.262 1.00 95.75 220 TYR A O 1
ATOM 1761 N N . LYS A 1 221 ? 10.763 -2.980 -25.308 1.00 96.00 221 LYS A N 1
ATOM 1762 C CA . LYS A 1 221 ? 9.934 -3.783 -24.415 1.00 96.00 221 LYS A CA 1
ATOM 1763 C C . LYS A 1 221 ? 9.469 -2.944 -23.227 1.00 96.00 221 LYS A C 1
ATOM 1765 O O . LYS A 1 221 ? 10.281 -2.509 -22.411 1.00 96.00 221 LYS A O 1
ATOM 1770 N N . SER A 1 222 ? 8.160 -2.794 -23.083 1.00 94.50 222 SER A N 1
ATOM 1771 C CA . SER A 1 222 ? 7.535 -2.196 -21.904 1.00 94.50 222 SER A CA 1
ATOM 1772 C C . SER A 1 222 ? 6.418 -3.108 -21.410 1.00 94.50 222 SER A C 1
ATOM 1774 O O . SER A 1 222 ? 5.614 -3.560 -22.217 1.00 94.50 222 SER A O 1
ATOM 1776 N N . ILE A 1 223 ? 6.415 -3.430 -20.117 1.00 93.00 223 ILE A N 1
ATOM 1777 C CA . ILE A 1 223 ? 5.468 -4.365 -19.494 1.00 93.00 223 ILE A CA 1
ATOM 1778 C C . ILE A 1 223 ? 4.740 -3.649 -18.355 1.00 93.00 223 ILE A C 1
ATOM 1780 O O . ILE A 1 223 ? 5.338 -2.802 -17.687 1.00 93.00 223 ILE A O 1
ATOM 1784 N N . ASP A 1 224 ? 3.476 -4.012 -18.135 1.00 89.19 224 ASP A N 1
ATOM 1785 C CA . ASP A 1 224 ? 2.636 -3.581 -17.012 1.00 89.19 224 ASP A CA 1
ATOM 1786 C C . ASP A 1 224 ? 2.477 -2.062 -16.921 1.00 89.19 224 ASP A C 1
ATOM 1788 O O . ASP A 1 224 ? 2.329 -1.479 -15.842 1.00 89.19 224 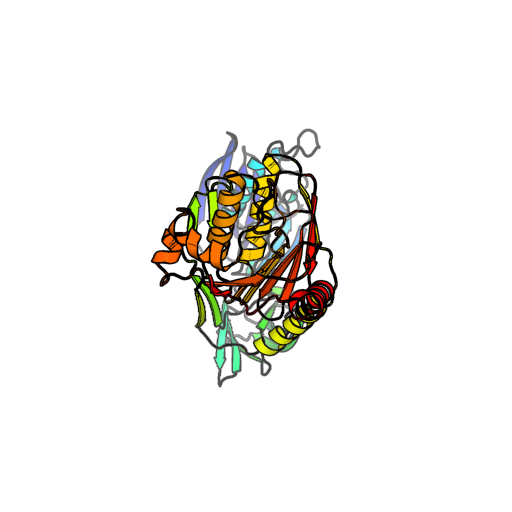ASP A O 1
ATOM 1792 N N . LYS A 1 225 ? 2.486 -1.381 -18.071 1.00 89.56 225 LYS A N 1
ATOM 1793 C CA . LYS A 1 225 ? 2.240 0.059 -18.102 1.00 89.56 225 LYS A CA 1
ATOM 1794 C C . LYS A 1 225 ? 0.757 0.329 -17.920 1.00 89.56 225 LYS A C 1
ATOM 1796 O O . LYS A 1 225 ? -0.098 -0.357 -18.466 1.00 89.56 225 LYS A O 1
ATOM 1801 N N . SER A 1 226 ? 0.448 1.354 -17.141 1.00 86.31 226 SER A N 1
ATOM 1802 C CA . SER A 1 226 ? -0.916 1.802 -16.881 1.00 86.31 226 SER A CA 1
ATOM 1803 C C . SER A 1 226 ? -1.000 3.318 -16.998 1.00 86.31 226 SER A C 1
ATOM 1805 O O . SER A 1 226 ? 0.009 4.026 -16.959 1.00 86.31 226 SER A O 1
ATOM 1807 N N . ILE A 1 227 ? -2.218 3.822 -17.181 1.00 83.12 227 ILE A N 1
ATOM 1808 C CA . ILE A 1 227 ? -2.495 5.255 -17.273 1.00 83.12 227 ILE A CA 1
ATOM 1809 C C . ILE A 1 227 ? -3.482 5.603 -16.171 1.00 83.12 227 ILE A C 1
ATOM 1811 O O . ILE A 1 227 ? -4.510 4.944 -16.010 1.00 83.12 227 ILE A O 1
ATOM 1815 N N . VAL A 1 228 ? -3.172 6.648 -15.405 1.00 77.88 228 VAL A N 1
ATOM 1816 C CA . VAL A 1 228 ? -4.046 7.123 -14.332 1.00 77.88 228 VAL A CA 1
ATOM 1817 C C . VAL A 1 228 ? -5.348 7.650 -14.935 1.00 77.88 228 VAL A C 1
ATOM 1819 O O . VAL A 1 228 ? -5.352 8.657 -15.637 1.00 77.88 228 VAL A O 1
ATOM 1822 N N . ARG A 1 229 ? -6.462 6.970 -14.637 1.00 72.12 229 ARG A N 1
ATOM 1823 C CA . ARG A 1 229 ? -7.817 7.353 -15.083 1.00 72.12 229 ARG A CA 1
ATOM 1824 C C . ARG A 1 229 ? -8.605 8.132 -14.029 1.00 72.12 229 ARG A C 1
ATOM 1826 O O . ARG A 1 229 ? -9.442 8.969 -14.362 1.00 72.12 229 ARG A O 1
ATOM 1833 N N . SER A 1 230 ? -8.370 7.834 -12.752 1.00 73.44 230 SER A N 1
ATOM 1834 C CA . SER A 1 230 ? -9.034 8.498 -11.629 1.00 73.44 230 SER A CA 1
ATOM 1835 C C . SER A 1 230 ? -8.179 8.438 -10.368 1.00 73.44 230 SER A C 1
ATOM 1837 O O . SER A 1 230 ? -7.377 7.519 -10.207 1.00 73.44 230 SER A O 1
ATOM 1839 N N . ILE A 1 231 ? -8.389 9.389 -9.463 1.00 76.88 231 ILE A N 1
ATOM 1840 C CA . ILE A 1 231 ? -7.781 9.427 -8.134 1.00 76.88 231 ILE A CA 1
ATOM 1841 C C . ILE A 1 231 ? -8.913 9.420 -7.109 1.00 76.88 231 ILE A C 1
ATOM 1843 O O . ILE A 1 231 ? -9.793 10.280 -7.148 1.00 76.88 231 ILE A O 1
ATOM 1847 N N . HIS A 1 232 ? -8.889 8.450 -6.194 1.00 77.06 232 HIS A N 1
ATOM 1848 C CA . HIS A 1 232 ? -9.807 8.370 -5.060 1.00 77.06 232 HIS A CA 1
ATOM 1849 C C . HIS A 1 232 ? -9.043 8.651 -3.769 1.00 77.06 232 HIS A C 1
ATOM 1851 O O . HIS A 1 232 ? -8.071 7.963 -3.466 1.00 77.06 232 HIS A O 1
ATOM 1857 N N . MET A 1 233 ? -9.495 9.643 -3.010 1.00 77.19 233 MET A N 1
ATOM 1858 C CA . MET A 1 233 ? -8.885 10.036 -1.746 1.00 77.19 233 MET A CA 1
ATOM 1859 C C . MET A 1 233 ? -9.891 9.901 -0.608 1.00 77.19 233 MET A C 1
ATOM 1861 O O . MET A 1 233 ? -11.051 10.294 -0.740 1.00 77.19 233 MET A O 1
ATOM 1865 N N . ALA A 1 234 ? -9.417 9.348 0.507 1.00 78.38 234 ALA A N 1
ATOM 1866 C CA . ALA A 1 234 ? -10.120 9.305 1.779 1.00 78.38 234 ALA A CA 1
ATOM 1867 C C . ALA A 1 234 ? -9.315 10.122 2.794 1.00 78.38 234 ALA A C 1
ATOM 1869 O O . ALA A 1 234 ? -8.142 9.833 3.030 1.00 78.38 234 ALA A O 1
ATOM 1870 N N . ILE A 1 235 ? -9.941 11.150 3.354 1.00 79.56 235 ILE A N 1
ATOM 1871 C CA . ILE A 1 235 ? -9.364 12.043 4.354 1.00 79.56 235 ILE A CA 1
ATOM 1872 C C . ILE A 1 235 ? -9.964 11.672 5.708 1.00 79.56 235 ILE A C 1
ATOM 1874 O O . ILE A 1 235 ? -11.177 11.508 5.827 1.00 79.56 235 ILE A O 1
ATOM 1878 N N . ASP A 1 236 ? -9.103 11.550 6.716 1.00 78.94 236 ASP A N 1
ATOM 1879 C CA . ASP A 1 236 ? -9.482 11.311 8.106 1.00 78.94 236 ASP A CA 1
ATOM 1880 C C . ASP A 1 236 ? -9.044 12.513 8.953 1.00 78.94 236 ASP A C 1
ATOM 1882 O O . ASP A 1 236 ? -7.855 12.702 9.215 1.00 78.94 236 ASP A O 1
ATOM 1886 N N . ILE A 1 237 ? -9.995 13.367 9.332 1.00 79.12 237 ILE A N 1
ATOM 1887 C CA . ILE A 1 237 ? -9.734 14.566 10.132 1.00 79.12 237 ILE A CA 1
ATOM 1888 C C . ILE A 1 237 ? -9.814 14.173 11.604 1.00 79.12 237 ILE A C 1
ATOM 1890 O O . ILE A 1 237 ? -10.899 14.005 12.169 1.00 79.12 237 ILE A O 1
ATOM 1894 N N . GLN A 1 238 ? -8.648 14.003 12.224 1.00 75.62 238 GLN A N 1
ATOM 1895 C CA . GLN A 1 238 ? -8.540 13.669 13.640 1.00 75.62 238 GLN A CA 1
ATOM 1896 C C . GLN A 1 238 ? -8.790 14.905 14.507 1.00 75.62 238 GLN A C 1
ATOM 1898 O O . GLN A 1 238 ? -8.210 15.968 14.283 1.00 75.62 238 GLN A O 1
ATOM 1903 N N . ARG A 1 239 ? -9.654 14.760 15.514 1.00 76.25 239 ARG A N 1
ATOM 1904 C CA . ARG A 1 239 ? -9.836 15.767 16.567 1.00 76.25 239 ARG A CA 1
ATOM 1905 C C . ARG A 1 239 ? -8.754 15.604 17.633 1.00 76.25 239 ARG A C 1
ATOM 1907 O O . ARG A 1 239 ? -8.246 14.502 17.831 1.00 76.25 239 ARG A O 1
ATOM 1914 N N . GLU A 1 240 ? -8.424 16.690 18.333 1.00 82.44 240 GLU A N 1
ATOM 1915 C CA . GLU A 1 240 ? -7.449 16.633 19.426 1.00 82.44 240 GLU A CA 1
ATOM 1916 C C . GLU A 1 240 ? -7.895 15.634 20.511 1.00 82.44 240 GLU A C 1
ATOM 1918 O O . GLU A 1 240 ? -9.067 15.635 20.908 1.00 82.44 240 GLU A O 1
ATOM 1923 N N . PRO A 1 241 ? -6.986 14.770 20.996 1.00 84.50 241 PRO A N 1
ATOM 1924 C CA . PRO A 1 241 ? -7.307 13.818 22.046 1.00 84.50 241 PRO A CA 1
ATOM 1925 C C . PRO A 1 241 ? -7.550 14.529 23.382 1.00 84.50 241 PRO A C 1
ATOM 1927 O O . PRO A 1 241 ? -6.953 15.562 23.686 1.00 84.50 241 PRO A O 1
ATOM 1930 N N . VAL A 1 242 ? -8.401 13.937 24.221 1.00 87.44 242 VAL A N 1
ATOM 1931 C CA . VAL A 1 242 ? -8.683 14.449 25.568 1.00 87.44 242 VAL A CA 1
ATOM 1932 C C . VAL A 1 242 ? -7.688 13.851 26.556 1.00 87.44 242 VAL A C 1
ATOM 1934 O O . VAL A 1 242 ? -7.596 12.632 26.698 1.00 87.44 242 VAL A O 1
ATOM 1937 N N . GLU A 1 243 ? -6.967 14.709 27.274 1.00 90.38 243 GLU A N 1
ATOM 1938 C CA . GLU A 1 243 ? -6.076 14.303 28.360 1.00 90.38 243 GLU A CA 1
ATOM 1939 C C . GLU A 1 243 ? -6.771 14.428 29.724 1.00 90.38 243 GLU A C 1
ATOM 1941 O O . GLU A 1 243 ? -7.215 15.506 30.126 1.00 90.38 243 GLU A O 1
ATOM 1946 N N . LEU A 1 244 ? -6.826 13.321 30.466 1.00 88.56 244 LEU A N 1
ATOM 1947 C CA . LEU A 1 244 ? -7.334 13.256 31.832 1.00 88.56 244 LEU A CA 1
ATOM 1948 C C . LEU A 1 244 ? -6.185 13.018 32.821 1.00 88.56 244 LEU A C 1
ATOM 1950 O O . LEU A 1 244 ? -5.497 11.997 32.769 1.00 88.56 244 LEU A O 1
ATOM 1954 N N . SER A 1 245 ? -6.029 13.936 33.774 1.00 88.06 245 SER A N 1
ATOM 1955 C CA . SER A 1 245 ? -5.105 13.799 34.907 1.00 88.06 245 SER A CA 1
ATOM 1956 C C . SER A 1 245 ? -5.840 13.223 36.117 1.00 88.06 245 SER A C 1
ATOM 1958 O O . SER A 1 245 ? -6.467 13.961 36.881 1.00 88.06 245 SER A O 1
ATOM 1960 N N . LEU A 1 246 ? -5.787 11.897 36.269 1.00 87.00 246 LEU A N 1
ATOM 1961 C CA . LEU A 1 246 ? -6.494 11.148 37.311 1.00 87.00 246 LEU A CA 1
ATOM 1962 C C . LEU A 1 246 ? -5.575 10.927 38.526 1.00 87.00 246 LEU A C 1
ATOM 1964 O O . LEU A 1 246 ? -4.384 10.653 38.380 1.00 87.00 246 LEU A O 1
ATOM 1968 N N . LYS A 1 247 ? -6.114 11.062 39.741 1.00 87.19 247 LYS A N 1
ATOM 1969 C CA . LYS A 1 247 ? -5.354 11.030 41.001 1.00 87.19 247 LYS A CA 1
ATOM 1970 C C . LYS A 1 247 ? -4.853 9.625 41.343 1.00 87.19 247 LYS A C 1
ATOM 1972 O O . LYS A 1 247 ? -3.790 9.514 41.952 1.00 87.19 247 LYS A O 1
ATOM 1977 N N . ARG A 1 248 ? -5.609 8.569 41.020 1.00 86.25 248 ARG A N 1
ATOM 1978 C CA . ARG A 1 248 ? -5.240 7.167 41.299 1.00 86.25 248 ARG A CA 1
ATOM 1979 C C . ARG A 1 248 ? -4.822 6.415 40.048 1.00 86.25 248 ARG A C 1
ATOM 1981 O O . ARG A 1 248 ? -3.843 5.685 40.103 1.00 86.25 248 ARG A O 1
ATOM 1988 N N . LEU A 1 249 ? -5.532 6.616 38.944 1.00 83.31 249 LEU A N 1
ATOM 1989 C CA . LEU A 1 249 ? -5.268 5.951 37.672 1.00 83.31 249 LEU A CA 1
ATOM 1990 C C . LEU A 1 249 ? -4.188 6.656 36.838 1.00 83.31 249 LEU A C 1
ATOM 1992 O O . LEU A 1 249 ? -3.788 6.116 35.815 1.00 83.31 249 LEU A O 1
ATOM 1996 N N . GLY A 1 250 ? -3.698 7.834 37.236 1.00 85.31 250 GLY A N 1
ATOM 1997 C CA . GLY A 1 250 ? -2.649 8.561 36.515 1.00 85.31 250 GLY A CA 1
ATOM 1998 C C . GLY A 1 250 ? -3.116 9.214 35.207 1.00 85.31 250 GLY A C 1
ATOM 1999 O O . GLY A 1 250 ? -4.311 9.309 34.912 1.00 85.31 250 GLY A O 1
ATOM 2000 N N . LYS A 1 251 ? -2.158 9.694 34.407 1.00 87.62 251 LYS A N 1
ATOM 2001 C CA . LYS A 1 251 ? -2.434 10.361 33.124 1.00 87.62 251 LYS A CA 1
ATOM 2002 C C . LYS A 1 251 ? -3.058 9.382 32.126 1.00 87.62 251 LYS A C 1
ATOM 2004 O O . LYS A 1 251 ? -2.618 8.239 32.003 1.00 87.62 251 LYS A O 1
ATOM 2009 N N . THR A 1 252 ? -4.096 9.835 31.432 1.00 87.31 252 THR A N 1
ATOM 2010 C CA . THR A 1 252 ? -4.886 9.025 30.502 1.00 87.31 252 THR A CA 1
ATOM 2011 C C . THR A 1 252 ? -5.246 9.848 29.269 1.00 87.31 252 THR A C 1
ATOM 2013 O O . THR A 1 252 ? -5.693 10.982 29.410 1.00 87.31 252 THR A O 1
ATOM 2016 N N . ILE A 1 253 ? -5.044 9.293 28.073 1.00 86.75 253 ILE A N 1
ATOM 2017 C CA . ILE A 1 253 ? -5.314 9.959 26.791 1.00 86.75 253 ILE A CA 1
ATOM 2018 C C . ILE A 1 253 ? -6.455 9.214 26.101 1.00 86.75 253 ILE A C 1
ATOM 2020 O O . ILE A 1 253 ? -6.363 8.002 25.933 1.00 86.75 253 ILE A O 1
ATOM 2024 N N . ILE A 1 254 ? -7.508 9.934 25.715 1.00 84.88 254 ILE A N 1
ATOM 2025 C CA . ILE A 1 254 ? -8.700 9.380 25.062 1.00 84.88 254 ILE A CA 1
ATOM 2026 C C . ILE A 1 254 ? -8.802 9.951 23.651 1.00 84.88 254 ILE A C 1
ATOM 2028 O O . ILE A 1 254 ? -8.862 11.173 23.470 1.00 84.88 254 ILE A O 1
ATOM 2032 N N . GLN A 1 255 ? -8.827 9.067 22.654 1.00 82.50 255 GLN A N 1
ATOM 2033 C CA . GLN A 1 255 ? -8.951 9.465 21.253 1.00 82.50 255 GLN A CA 1
ATOM 2034 C C . GLN A 1 255 ? -10.378 9.927 20.942 1.00 82.50 255 GLN A C 1
ATOM 2036 O O . GLN A 1 255 ? -11.357 9.305 21.353 1.00 82.50 255 GLN A O 1
ATOM 2041 N N . GLN A 1 256 ? -10.501 11.033 20.211 1.00 78.12 256 GLN A N 1
ATOM 2042 C CA . GLN A 1 256 ? -11.795 11.580 19.804 1.00 78.12 256 GLN A CA 1
ATOM 2043 C C . GLN A 1 256 ? -12.199 11.054 18.423 1.00 78.12 256 GLN A C 1
ATOM 2045 O O . GLN A 1 256 ? -11.356 10.704 17.599 1.00 78.12 256 GLN A O 1
ATOM 2050 N N . SER A 1 257 ? -13.508 10.999 18.163 1.00 68.56 257 SER A N 1
ATOM 2051 C CA . SER A 1 257 ? -14.034 10.574 16.863 1.00 68.56 257 SER A CA 1
ATOM 2052 C C . SER A 1 257 ? -13.504 11.466 15.740 1.00 68.56 257 SER A C 1
ATOM 2054 O O . SER A 1 257 ? -13.547 12.694 15.864 1.00 68.56 257 SER A O 1
ATOM 2056 N N . SER A 1 258 ? -13.067 10.855 14.644 1.00 70.19 258 SER A N 1
ATOM 2057 C CA . SER A 1 258 ? -12.631 11.563 13.447 1.00 70.19 258 SER A CA 1
ATOM 2058 C C . SER A 1 258 ? -13.768 11.748 12.441 1.00 70.19 258 SER A C 1
ATOM 2060 O O . SER A 1 258 ? -14.725 10.967 12.396 1.00 70.19 258 SER A O 1
ATOM 2062 N N . GLU A 1 259 ? -13.668 12.801 11.634 1.00 72.50 259 GLU A N 1
ATOM 2063 C CA . GLU A 1 259 ? -14.554 13.022 10.492 1.00 72.50 259 GLU A CA 1
ATOM 2064 C C . GLU A 1 259 ? -13.896 12.474 9.230 1.00 72.50 259 GLU A C 1
ATOM 2066 O O . GLU A 1 259 ? -12.739 12.772 8.935 1.00 72.50 259 GLU A O 1
ATOM 2071 N N . LYS A 1 260 ? -14.640 11.641 8.498 1.00 75.56 260 LYS A N 1
ATOM 2072 C CA . LYS A 1 260 ? -14.157 11.008 7.273 1.00 75.56 260 LYS A CA 1
ATOM 2073 C C . LYS A 1 260 ? -14.814 11.644 6.069 1.00 75.56 260 LYS A C 1
ATOM 2075 O O . LYS A 1 260 ? -16.035 11.594 5.936 1.00 75.56 260 LYS A O 1
ATOM 2080 N N . GLU A 1 261 ? -13.993 12.148 5.163 1.00 78.38 261 GLU A N 1
ATOM 2081 C CA . GLU A 1 261 ? -14.435 12.638 3.865 1.00 78.38 261 GLU A CA 1
ATOM 2082 C C . GLU A 1 261 ? -13.808 11.812 2.752 1.00 78.38 261 GLU A C 1
ATOM 2084 O O . GLU A 1 261 ? -12.691 11.308 2.864 1.00 78.38 261 GLU A O 1
ATOM 2089 N N . THR A 1 262 ? -14.535 11.660 1.650 1.00 79.25 262 THR A N 1
ATOM 2090 C CA . THR A 1 262 ? -14.000 11.003 0.460 1.00 79.25 262 THR A CA 1
ATOM 2091 C C . THR A 1 262 ? -14.300 11.844 -0.759 1.00 79.25 262 THR A C 1
ATOM 2093 O O . THR A 1 262 ? -15.414 12.345 -0.902 1.00 79.25 262 THR A O 1
ATOM 2096 N N . PHE A 1 263 ? -13.333 11.953 -1.663 1.00 81.19 263 PHE A N 1
ATOM 2097 C CA . PHE A 1 263 ? -13.532 12.604 -2.949 1.00 81.19 263 PHE A CA 1
ATOM 2098 C C . PHE A 1 263 ? -12.850 11.815 -4.064 1.00 81.19 263 PHE A C 1
ATOM 2100 O O . PHE A 1 263 ? -11.889 11.075 -3.845 1.00 81.19 263 PHE A O 1
ATOM 2107 N N . THR A 1 264 ? -13.406 11.922 -5.268 1.00 77.50 264 THR A N 1
ATOM 2108 C CA . THR A 1 264 ? -12.919 11.208 -6.452 1.00 77.50 264 THR A CA 1
ATOM 2109 C C . THR A 1 264 ? -12.801 12.194 -7.604 1.00 77.50 264 THR A C 1
ATOM 2111 O O . THR A 1 264 ? -13.760 12.900 -7.902 1.00 77.50 264 THR A O 1
ATOM 2114 N N . VAL A 1 265 ? -11.636 12.235 -8.245 1.00 77.62 265 VAL A N 1
ATOM 2115 C CA . VAL A 1 265 ? -11.383 13.006 -9.470 1.00 77.62 265 VAL A CA 1
ATOM 2116 C C . VAL A 1 265 ? -11.216 12.017 -10.621 1.00 77.62 265 VAL A C 1
ATOM 2118 O O . VAL A 1 265 ? -10.426 11.083 -10.505 1.00 77.62 265 VAL A O 1
ATOM 2121 N N . GLY A 1 266 ? -11.939 12.214 -11.726 1.00 70.19 266 GLY A N 1
ATOM 2122 C CA . GLY A 1 266 ? -11.932 11.315 -12.890 1.00 70.19 266 GLY A CA 1
ATOM 2123 C C . GLY A 1 266 ? -13.081 10.300 -12.899 1.00 70.19 266 GLY A C 1
ATOM 2124 O O . GLY A 1 266 ? -13.979 10.343 -12.056 1.00 70.19 266 GLY A O 1
ATOM 2125 N N . LYS A 1 267 ? -13.077 9.391 -13.884 1.00 65.88 267 LYS A N 1
ATOM 2126 C CA . LYS A 1 267 ? -14.152 8.403 -14.078 1.00 65.88 267 LYS A CA 1
ATOM 2127 C C . LYS A 1 267 ? -14.016 7.288 -13.043 1.00 65.88 267 LYS A C 1
ATOM 2129 O O . LYS A 1 267 ? -13.033 6.552 -13.037 1.00 65.88 267 LYS A O 1
ATOM 2134 N N . MET A 1 268 ? -14.999 7.178 -12.155 1.00 58.19 268 MET A N 1
ATOM 2135 C CA . MET A 1 268 ? -15.050 6.112 -11.160 1.00 58.19 268 MET A CA 1
ATOM 2136 C C . MET A 1 268 ? -15.201 4.767 -11.876 1.00 58.19 268 MET A C 1
ATOM 2138 O O . MET A 1 268 ? -16.190 4.537 -12.563 1.00 58.19 268 MET A O 1
ATOM 2142 N N . ILE A 1 269 ? -14.209 3.892 -11.733 1.00 59.94 269 ILE A N 1
ATOM 2143 C CA . ILE A 1 269 ? -14.286 2.528 -12.259 1.00 59.94 269 ILE A CA 1
ATOM 2144 C C . ILE A 1 269 ? -15.108 1.714 -11.241 1.00 59.94 269 ILE A C 1
ATOM 2146 O O . ILE A 1 269 ? -14.862 1.787 -10.032 1.00 59.94 269 ILE A O 1
ATOM 2150 N N . GLU A 1 270 ? -16.122 0.986 -11.716 1.00 54.59 270 GLU A N 1
ATOM 2151 C CA . GLU A 1 270 ? -17.208 0.392 -10.914 1.00 54.59 270 GLU A CA 1
ATOM 2152 C C . GLU A 1 270 ? -16.954 -0.939 -10.150 1.00 54.59 270 GLU A C 1
ATOM 2154 O O . GLU A 1 270 ? -17.873 -1.354 -9.439 1.00 54.59 270 GLU A O 1
ATOM 2159 N N . PRO A 1 271 ? -15.777 -1.612 -10.115 1.00 56.41 271 PRO A N 1
ATOM 2160 C CA . PRO A 1 271 ? -15.655 -2.902 -9.421 1.00 56.41 271 PRO A CA 1
ATOM 2161 C C . PRO A 1 271 ? -15.655 -2.787 -7.883 1.00 56.41 271 PRO A C 1
ATOM 2163 O O . PRO A 1 271 ? -15.406 -3.765 -7.175 1.00 56.41 271 PRO A O 1
ATOM 2166 N N . LYS A 1 272 ? -15.975 -1.610 -7.315 1.00 60.44 272 LYS A N 1
ATOM 2167 C CA . LYS A 1 272 ? -16.053 -1.407 -5.858 1.00 60.44 272 LYS A CA 1
ATOM 2168 C C . LYS A 1 272 ? -17.061 -2.343 -5.188 1.00 60.44 272 LYS A C 1
ATOM 2170 O O . LYS A 1 272 ? -16.805 -2.756 -4.062 1.00 60.44 272 LYS A O 1
ATOM 2175 N N . LEU A 1 273 ? -18.177 -2.679 -5.842 1.00 62.97 273 LEU A N 1
ATOM 2176 C CA . LEU A 1 273 ? -19.254 -3.448 -5.207 1.00 62.97 273 LEU A CA 1
ATOM 2177 C C . LEU A 1 273 ? -18.858 -4.913 -4.975 1.00 62.97 273 LEU A C 1
ATOM 2179 O O . LEU A 1 273 ? -18.994 -5.409 -3.862 1.00 62.97 273 LEU A O 1
ATOM 2183 N N . LEU A 1 274 ? -18.300 -5.580 -5.992 1.00 67.00 274 LEU A N 1
ATOM 2184 C CA . LEU A 1 274 ? -17.856 -6.973 -5.887 1.00 67.00 274 LEU A CA 1
ATOM 2185 C C . LEU A 1 274 ? -16.628 -7.109 -4.983 1.00 67.00 274 LEU A C 1
ATOM 2187 O O . LEU A 1 274 ? -16.594 -8.014 -4.154 1.00 67.00 274 LEU A O 1
ATOM 2191 N N . ARG A 1 275 ? -15.678 -6.162 -5.035 1.00 66.38 275 ARG A N 1
ATOM 2192 C CA . ARG A 1 275 ? -14.577 -6.091 -4.055 1.00 66.38 275 ARG A CA 1
ATOM 2193 C C . ARG A 1 275 ? -15.092 -5.913 -2.633 1.00 66.38 275 ARG A C 1
ATOM 2195 O O . ARG A 1 275 ? -14.613 -6.583 -1.720 1.00 66.38 275 ARG A O 1
ATOM 2202 N N . ALA A 1 276 ? -16.073 -5.032 -2.434 1.00 67.81 276 ALA A N 1
ATOM 2203 C CA . ALA A 1 276 ? -16.694 -4.828 -1.133 1.00 67.81 276 ALA A CA 1
ATOM 2204 C C . ALA A 1 276 ? -17.437 -6.082 -0.661 1.00 67.81 276 ALA A C 1
ATOM 2206 O O . ALA A 1 276 ? -17.317 -6.428 0.508 1.00 67.81 276 ALA A O 1
ATOM 2207 N N . TYR A 1 277 ? -18.140 -6.793 -1.548 1.00 73.00 277 TYR A N 1
ATOM 2208 C CA . TYR A 1 277 ? -18.797 -8.057 -1.220 1.00 73.00 277 TYR A CA 1
ATOM 2209 C C . TYR A 1 277 ? -17.800 -9.163 -0.908 1.00 73.00 277 TYR A C 1
ATOM 2211 O O . TYR A 1 277 ? -17.965 -9.827 0.108 1.00 73.00 277 TYR A O 1
ATOM 2219 N N . ASN A 1 278 ? -16.742 -9.333 -1.702 1.00 73.00 278 ASN A N 1
ATOM 2220 C CA . ASN A 1 278 ? -15.705 -10.318 -1.415 1.00 73.00 278 ASN A CA 1
ATOM 2221 C C . ASN A 1 278 ? -15.029 -10.013 -0.075 1.00 73.00 278 ASN A C 1
ATOM 2223 O O . ASN A 1 278 ? -14.933 -10.887 0.779 1.00 73.00 278 ASN A O 1
ATOM 2227 N N . LYS A 1 279 ? -14.671 -8.746 0.169 1.00 71.06 279 LYS A N 1
ATOM 2228 C CA . LYS A 1 279 ? -14.158 -8.308 1.470 1.00 71.06 279 LYS A CA 1
ATOM 2229 C C . LYS A 1 279 ? -15.161 -8.565 2.588 1.00 71.06 279 LYS A C 1
ATOM 2231 O O . LYS A 1 279 ? -14.769 -9.056 3.633 1.00 71.06 279 LYS A O 1
ATOM 2236 N N . GLN A 1 280 ? -16.444 -8.280 2.382 1.00 70.19 280 GLN A N 1
ATOM 2237 C CA . GLN A 1 280 ? -17.486 -8.540 3.370 1.00 70.19 280 GLN A CA 1
ATOM 2238 C C . GLN A 1 280 ? -17.646 -10.038 3.642 1.00 70.19 280 GLN A C 1
ATOM 2240 O O . GLN A 1 280 ? -17.867 -10.417 4.785 1.00 70.19 280 GLN A O 1
ATOM 2245 N N . ILE A 1 281 ? -17.531 -10.893 2.626 1.00 76.81 281 ILE A N 1
ATOM 2246 C CA . ILE A 1 281 ? -17.576 -12.351 2.765 1.00 76.81 281 ILE A CA 1
ATOM 2247 C C . ILE A 1 281 ? -16.352 -12.831 3.543 1.00 76.81 281 ILE A C 1
ATOM 2249 O O . ILE A 1 281 ? -16.524 -13.537 4.530 1.00 76.81 281 ILE A O 1
ATOM 2253 N N . VAL A 1 282 ? -15.144 -12.401 3.171 1.00 72.81 282 VAL A N 1
ATOM 2254 C CA . VAL A 1 282 ? -13.897 -12.730 3.881 1.00 72.81 282 VAL A CA 1
ATOM 2255 C C . VAL A 1 282 ? -13.943 -12.234 5.328 1.00 72.81 282 VAL A C 1
ATOM 2257 O O . VAL A 1 282 ? -13.663 -13.001 6.246 1.00 72.81 282 VAL A O 1
ATOM 2260 N N . ASP A 1 283 ? -14.374 -10.992 5.552 1.00 65.25 283 ASP A N 1
ATOM 2261 C CA . ASP A 1 283 ? -14.544 -10.408 6.882 1.00 65.25 283 ASP A CA 1
ATOM 2262 C C . ASP A 1 283 ? -15.605 -11.173 7.682 1.00 65.25 283 ASP A C 1
ATOM 2264 O O . ASP A 1 283 ? -15.390 -11.455 8.855 1.00 65.25 283 ASP A O 1
ATOM 2268 N N . ASN A 1 284 ? -16.735 -11.546 7.074 1.00 65.12 284 ASN A N 1
ATOM 2269 C CA . ASN A 1 284 ? -17.766 -12.354 7.727 1.00 65.12 284 ASN A CA 1
ATOM 2270 C C . ASN A 1 284 ? -17.230 -13.738 8.094 1.00 65.12 284 ASN A C 1
ATOM 2272 O O . ASN A 1 284 ? -17.450 -14.183 9.214 1.00 65.12 284 ASN A O 1
ATOM 2276 N N . VAL A 1 285 ? -16.501 -14.405 7.200 1.00 69.25 285 VAL A N 1
ATOM 2277 C CA . VAL A 1 285 ? -15.852 -15.692 7.487 1.00 69.25 285 VAL A CA 1
ATOM 2278 C C . VAL A 1 285 ? -14.864 -15.538 8.646 1.00 69.25 285 VAL A C 1
ATOM 2280 O O . VAL A 1 285 ? -14.896 -16.333 9.581 1.00 69.25 285 VAL A O 1
ATOM 2283 N N . ALA A 1 286 ? -14.065 -14.469 8.657 1.00 61.69 286 ALA A N 1
ATOM 2284 C CA . ALA A 1 286 ? -13.156 -14.155 9.757 1.00 61.69 286 ALA A CA 1
ATOM 2285 C C . ALA A 1 286 ? -13.888 -13.818 11.071 1.00 61.69 286 ALA A C 1
ATOM 2287 O O . ALA A 1 286 ? -13.360 -14.089 12.144 1.00 61.69 286 ALA A O 1
ATOM 2288 N N . LEU A 1 287 ? -15.109 -13.269 11.019 1.00 54.28 287 LEU A N 1
ATOM 2289 C CA . LEU A 1 287 ? -15.949 -13.057 12.205 1.00 54.28 287 LEU A CA 1
ATOM 2290 C C . LEU A 1 287 ? -16.452 -14.369 12.820 1.00 54.28 287 LEU A C 1
ATOM 2292 O O . LEU A 1 287 ? -16.738 -14.393 14.015 1.00 54.28 287 LEU A O 1
ATOM 2296 N N . TYR A 1 288 ? -16.563 -15.443 12.039 1.00 56.84 288 TYR A N 1
ATOM 2297 C CA . TYR A 1 288 ? -16.916 -16.775 12.543 1.00 56.84 288 TYR A CA 1
ATOM 2298 C C . TYR A 1 288 ? -15.693 -17.646 12.856 1.00 56.84 288 TYR A C 1
ATOM 2300 O O . TYR A 1 288 ? -15.849 -18.709 13.449 1.00 56.84 288 TYR A O 1
ATOM 2308 N N . ALA A 1 289 ? -14.486 -17.199 12.504 1.00 57.16 289 ALA A N 1
ATOM 2309 C CA . ALA A 1 289 ? -13.255 -17.813 12.972 1.00 57.16 289 ALA A CA 1
ATOM 2310 C C . ALA A 1 289 ? -13.017 -17.395 14.434 1.00 57.16 289 ALA A C 1
ATOM 2312 O O . ALA A 1 289 ? -12.656 -16.252 14.726 1.00 57.16 289 ALA A O 1
ATOM 2313 N N . ASP A 1 290 ? -13.263 -18.313 15.368 1.00 55.25 290 ASP A N 1
ATOM 2314 C CA . ASP A 1 290 ? -12.958 -18.090 16.779 1.00 55.25 290 ASP A CA 1
ATOM 2315 C C . ASP A 1 290 ? -11.446 -17.919 16.967 1.00 55.25 290 ASP A C 1
ATOM 2317 O O . ASP A 1 290 ? -10.654 -18.752 16.536 1.00 55.25 290 ASP A O 1
ATOM 2321 N N . ASN A 1 291 ? -11.050 -16.852 17.660 1.00 56.75 291 ASN A N 1
ATOM 2322 C CA . ASN A 1 291 ? -9.680 -16.659 18.118 1.00 56.75 291 ASN A CA 1
ATOM 2323 C C . ASN A 1 291 ? -9.695 -16.119 19.553 1.00 56.75 291 ASN A C 1
ATOM 2325 O O . ASN A 1 291 ? -10.223 -15.035 19.821 1.00 56.75 291 ASN A O 1
ATOM 2329 N N . VAL A 1 292 ? -9.057 -16.846 20.474 1.00 57.66 292 VAL A N 1
ATOM 2330 C CA . VAL A 1 292 ? -8.639 -16.301 21.772 1.00 57.66 292 VAL A CA 1
ATOM 2331 C C . VAL A 1 292 ? -7.323 -15.577 21.528 1.00 57.66 292 VAL A C 1
ATOM 2333 O O . VAL A 1 292 ? -6.251 -16.172 21.523 1.00 57.66 292 VAL A O 1
ATOM 2336 N N . ASN A 1 293 ? -7.412 -14.285 21.227 1.00 59.34 293 ASN A N 1
ATOM 2337 C CA . ASN A 1 293 ? -6.289 -13.557 20.634 1.00 59.34 293 ASN A CA 1
ATOM 2338 C C . ASN A 1 293 ? -5.215 -13.129 21.645 1.00 59.34 293 ASN A C 1
ATOM 2340 O O . ASN A 1 293 ? -4.110 -12.775 21.236 1.00 59.34 293 ASN A O 1
ATOM 2344 N N . LYS A 1 294 ? -5.523 -13.079 22.951 1.00 61.91 294 LYS A N 1
ATOM 2345 C CA . LYS A 1 294 ? -4.569 -12.579 23.951 1.00 61.91 294 LYS A CA 1
ATOM 2346 C C . LYS A 1 294 ? -4.963 -12.936 25.384 1.00 61.91 294 LYS A C 1
ATOM 2348 O O . LYS A 1 294 ? -6.126 -12.762 25.752 1.00 61.91 294 LYS A O 1
ATOM 2353 N N . ILE A 1 295 ? -3.975 -13.358 26.176 1.00 62.88 295 ILE A N 1
ATOM 2354 C CA . ILE A 1 295 ? -4.028 -13.419 27.643 1.00 62.88 295 ILE A CA 1
ATOM 2355 C C . ILE A 1 295 ? -3.007 -12.403 28.160 1.00 62.88 295 ILE A C 1
ATOM 2357 O O . ILE A 1 295 ? -1.831 -12.486 27.807 1.00 62.88 295 ILE A O 1
ATOM 2361 N N . LEU A 1 296 ? -3.457 -11.425 28.943 1.00 65.44 296 LEU A N 1
ATOM 2362 C CA . LEU A 1 296 ? -2.576 -10.509 29.672 1.00 65.44 296 LEU A CA 1
ATOM 2363 C C . LEU A 1 296 ? -2.449 -10.998 31.116 1.00 65.44 296 LEU A C 1
ATOM 2365 O O . LEU A 1 296 ? -3.477 -11.247 31.738 1.00 65.44 296 LEU A O 1
ATOM 2369 N N . TYR A 1 297 ? -1.221 -11.123 31.622 1.00 64.06 297 TYR A N 1
ATOM 2370 C CA . TYR A 1 297 ? -0.929 -11.410 33.028 1.00 64.06 297 TYR A CA 1
ATOM 2371 C C . TYR A 1 297 ? -0.483 -10.114 33.704 1.00 64.06 297 TYR A C 1
ATOM 2373 O O . TYR A 1 297 ? 0.457 -9.486 33.222 1.00 64.06 297 TYR A O 1
ATOM 2381 N N . CYS A 1 298 ? -1.140 -9.729 34.796 1.00 65.50 298 CYS A N 1
ATOM 2382 C CA . CYS A 1 298 ? -0.853 -8.489 35.526 1.00 65.50 298 CYS A CA 1
ATOM 2383 C C . CYS A 1 298 ? -0.541 -8.824 36.984 1.00 65.50 298 CYS A C 1
ATOM 2385 O O . CYS A 1 298 ? -1.280 -9.625 37.553 1.00 65.50 298 CYS A O 1
ATOM 2387 N N . GLY A 1 299 ? 0.489 -8.231 37.599 1.00 58.00 299 GLY A N 1
ATOM 2388 C CA . GLY A 1 299 ? 0.782 -8.460 39.024 1.00 58.00 299 GLY A CA 1
ATOM 2389 C C . GLY A 1 299 ? 1.796 -7.524 39.695 1.00 58.00 299 GLY A C 1
ATOM 2390 O O . GLY A 1 299 ? 2.102 -7.732 40.869 1.00 58.00 299 GLY A O 1
ATOM 2391 N N . SER A 1 300 ? 2.316 -6.514 38.992 1.00 62.44 300 SER A N 1
ATOM 2392 C CA . SER A 1 300 ? 3.234 -5.493 39.520 1.00 62.44 300 SER A CA 1
ATOM 2393 C C . SER A 1 300 ? 2.680 -4.065 39.383 1.00 62.44 300 SER A C 1
ATOM 2395 O O . SER A 1 300 ? 1.772 -3.819 38.589 1.00 62.44 300 SER A O 1
ATOM 2397 N N . ASP A 1 301 ? 3.250 -3.102 40.118 1.00 60.16 301 ASP A N 1
ATOM 2398 C CA . ASP A 1 301 ? 2.872 -1.678 40.029 1.00 60.16 301 ASP A CA 1
ATOM 2399 C C . ASP A 1 301 ? 3.108 -1.079 38.619 1.00 60.16 301 ASP A C 1
ATOM 2401 O O . ASP A 1 301 ? 2.412 -0.147 38.213 1.00 60.16 301 ASP A O 1
ATOM 2405 N N . GLU A 1 302 ? 4.052 -1.629 37.842 1.00 61.41 302 GLU A N 1
ATOM 2406 C CA . GLU A 1 302 ? 4.291 -1.250 36.437 1.00 61.41 302 GLU A CA 1
ATOM 2407 C C . GLU A 1 302 ? 3.197 -1.790 35.494 1.00 61.41 302 GLU A C 1
ATOM 2409 O O . GLU A 1 302 ? 2.868 -1.153 34.487 1.00 61.41 302 GLU A O 1
ATOM 2414 N N . ASP A 1 303 ? 2.555 -2.909 35.849 1.00 67.31 303 ASP A N 1
ATOM 2415 C CA . ASP A 1 303 ? 1.500 -3.527 35.036 1.00 67.31 303 ASP A CA 1
ATOM 2416 C C . ASP A 1 303 ? 0.182 -2.747 35.085 1.00 67.31 303 ASP A C 1
ATOM 2418 O O . ASP A 1 303 ? -0.609 -2.843 34.149 1.00 67.31 303 ASP A O 1
ATOM 2422 N N . ILE A 1 304 ? -0.053 -1.931 36.121 1.00 70.31 304 ILE A N 1
ATOM 2423 C CA . ILE A 1 304 ? -1.307 -1.172 36.295 1.00 70.31 304 ILE A CA 1
ATOM 2424 C C . ILE A 1 304 ? -1.559 -0.251 35.098 1.00 70.31 304 ILE A C 1
ATOM 2426 O O . ILE A 1 304 ? -2.670 -0.178 34.567 1.00 70.31 304 ILE A O 1
ATOM 2430 N N . GLN A 1 305 ? -0.517 0.455 34.656 1.00 76.31 305 GLN A N 1
ATOM 2431 C CA . GLN A 1 305 ? -0.611 1.373 33.527 1.00 76.31 305 GLN A CA 1
ATOM 2432 C C . GLN A 1 305 ? -0.784 0.602 32.209 1.00 76.31 305 GLN A C 1
ATOM 2434 O O . GLN A 1 305 ? -1.616 0.984 31.389 1.00 76.31 305 GLN A O 1
ATOM 2439 N N . ILE A 1 306 ? -0.078 -0.522 32.035 1.00 78.69 306 ILE A N 1
ATOM 2440 C CA . ILE A 1 306 ? -0.182 -1.394 30.853 1.00 78.69 306 ILE A CA 1
ATOM 2441 C C . ILE A 1 306 ? -1.592 -1.983 30.724 1.00 78.69 306 ILE A C 1
ATOM 2443 O O . ILE A 1 306 ? -2.170 -1.985 29.632 1.00 78.69 306 ILE A O 1
ATOM 2447 N N . GLU A 1 307 ? -2.142 -2.471 31.833 1.00 81.75 307 GLU A N 1
ATOM 2448 C CA . GLU A 1 307 ? -3.476 -3.051 31.941 1.00 81.75 307 GLU A CA 1
ATOM 2449 C C . GLU A 1 307 ? -4.555 -2.009 31.636 1.00 81.75 307 GLU A C 1
ATOM 2451 O O . GLU A 1 307 ? -5.402 -2.218 30.761 1.00 81.75 307 GLU A O 1
ATOM 2456 N N . LYS A 1 308 ? -4.475 -0.850 32.298 1.00 85.25 308 LYS A N 1
ATOM 2457 C CA . LYS A 1 308 ? -5.370 0.282 32.058 1.00 85.25 308 LYS A CA 1
ATOM 2458 C C . LYS A 1 308 ? -5.327 0.703 30.591 1.00 85.25 308 LYS A C 1
ATOM 2460 O O . LYS A 1 308 ? -6.374 0.787 29.956 1.00 85.25 308 LYS A O 1
ATOM 2465 N N . ASP A 1 309 ? -4.140 0.903 30.024 1.00 85.06 309 ASP A N 1
ATOM 2466 C CA . ASP A 1 309 ? -3.981 1.308 28.624 1.00 85.06 309 ASP A CA 1
ATOM 2467 C C . ASP A 1 309 ? -4.474 0.227 27.662 1.00 85.06 309 ASP A C 1
ATOM 2469 O O . ASP A 1 309 ? -4.969 0.517 26.573 1.00 85.06 309 ASP A O 1
ATOM 2473 N N . TYR A 1 310 ? -4.354 -1.050 28.028 1.00 87.12 310 TYR A N 1
ATOM 2474 C CA . TYR A 1 310 ? -4.944 -2.136 27.259 1.00 87.12 310 TYR A CA 1
ATOM 2475 C C . TYR A 1 310 ? -6.473 -2.049 27.235 1.00 87.12 310 TYR A C 1
ATOM 2477 O O . TYR A 1 310 ? -7.038 -2.055 26.138 1.00 87.12 310 TYR A O 1
ATOM 2485 N N . ILE A 1 311 ? -7.119 -1.910 28.398 1.00 90.06 311 ILE A N 1
ATOM 2486 C CA . ILE A 1 311 ? -8.576 -1.756 28.516 1.00 90.06 311 ILE A CA 1
ATOM 2487 C C . ILE A 1 311 ? -9.044 -0.507 27.765 1.00 90.06 311 ILE A C 1
ATOM 2489 O O . ILE A 1 311 ? -9.926 -0.616 26.917 1.00 90.06 311 ILE A O 1
ATOM 2493 N N . ILE A 1 312 ? -8.417 0.649 28.000 1.00 89.38 312 ILE A N 1
ATOM 2494 C CA . ILE A 1 312 ? -8.769 1.923 27.354 1.00 89.38 312 ILE A CA 1
ATOM 2495 C C . ILE A 1 312 ? -8.673 1.813 25.840 1.00 89.38 312 ILE A C 1
ATOM 2497 O O . ILE A 1 312 ? -9.631 2.153 25.154 1.00 89.38 312 ILE A O 1
ATOM 2501 N N . ARG A 1 313 ? -7.594 1.221 25.312 1.00 87.06 313 ARG A N 1
ATOM 2502 C CA . ARG A 1 313 ? -7.503 0.957 23.872 1.00 87.06 313 ARG A CA 1
ATOM 2503 C C . ARG A 1 313 ? -8.670 0.116 23.377 1.00 87.06 313 ARG A C 1
ATOM 2505 O O . ARG A 1 313 ? -9.150 0.380 22.289 1.00 87.06 313 ARG A O 1
ATOM 2512 N N . GLN A 1 314 ? -9.142 -0.888 24.118 1.00 88.62 314 GLN A N 1
ATOM 2513 C CA . GLN A 1 314 ? -10.305 -1.663 23.663 1.00 88.62 314 GLN A CA 1
ATOM 2514 C C . GLN A 1 314 ? -11.595 -0.834 23.666 1.00 88.62 314 GLN A C 1
ATOM 2516 O O . GLN A 1 314 ? -12.410 -0.995 22.759 1.00 88.62 314 GLN A O 1
ATOM 2521 N N . LEU A 1 315 ? -11.768 0.047 24.654 1.00 92.19 315 LEU A N 1
ATOM 2522 C CA . LEU A 1 315 ? -12.919 0.947 24.752 1.00 92.19 315 LEU A CA 1
ATOM 2523 C C . LEU A 1 315 ? -12.921 2.000 23.632 1.00 92.19 315 LEU A C 1
ATOM 2525 O O . LEU A 1 315 ? -13.968 2.214 23.026 1.00 92.19 315 LEU A O 1
ATOM 2529 N N . ASP A 1 316 ? -11.760 2.568 23.290 1.00 85.94 316 ASP A N 1
ATOM 2530 C CA . ASP A 1 316 ? -11.601 3.563 22.214 1.00 85.94 316 ASP A CA 1
ATOM 2531 C C . ASP A 1 316 ? -12.036 3.028 20.837 1.00 85.94 316 ASP A C 1
ATOM 2533 O O . ASP A 1 316 ? -12.472 3.788 19.974 1.00 85.94 316 ASP A O 1
ATOM 2537 N N . HIS A 1 317 ? -11.947 1.711 20.615 1.00 82.44 317 HIS A N 1
ATOM 2538 C CA . HIS A 1 317 ? -12.368 1.084 19.357 1.00 82.44 317 HIS A CA 1
ATOM 2539 C C . HIS A 1 317 ? -13.890 0.867 19.255 1.00 82.44 317 HIS A C 1
ATOM 2541 O O . HIS A 1 317 ? -14.361 0.438 18.195 1.00 82.44 317 HIS A O 1
ATOM 2547 N N . ALA A 1 318 ? -14.661 1.116 20.322 1.00 89.38 318 ALA A N 1
ATOM 2548 C CA . ALA A 1 318 ? -16.112 0.944 20.331 1.00 89.38 318 ALA A CA 1
ATOM 2549 C C . ALA A 1 318 ? -16.828 2.209 19.831 1.00 89.38 318 ALA A C 1
ATOM 2551 O O . ALA A 1 318 ? -16.811 3.245 20.490 1.00 89.38 318 ALA A O 1
ATOM 2552 N N . ALA A 1 319 ? -17.518 2.110 18.693 1.00 88.44 319 ALA A N 1
ATOM 2553 C CA . ALA A 1 319 ? -18.302 3.217 18.144 1.00 88.44 319 ALA A CA 1
ATOM 2554 C C . ALA A 1 319 ? -19.770 3.193 18.602 1.00 88.44 319 ALA A C 1
ATOM 2556 O O . ALA A 1 319 ? -20.390 4.245 18.767 1.00 88.44 319 ALA A O 1
ATOM 2557 N N . ASP A 1 320 ? -20.351 2.009 18.817 1.00 92.56 320 ASP A N 1
ATOM 2558 C CA . ASP A 1 320 ? -21.790 1.877 19.064 1.00 92.56 320 ASP A CA 1
ATOM 2559 C C . ASP A 1 320 ? -22.121 1.614 20.532 1.00 92.56 320 ASP A C 1
ATOM 2561 O O . ASP A 1 320 ? -23.017 2.259 21.079 1.00 92.56 320 ASP A O 1
ATOM 2565 N N . GLU A 1 321 ? -21.416 0.692 21.189 1.00 95.19 321 GLU A N 1
ATOM 2566 C CA . GLU A 1 321 ? -21.773 0.283 22.549 1.00 95.19 321 GLU A CA 1
ATOM 2567 C C . GLU A 1 321 ? -20.574 -0.176 23.380 1.00 95.19 321 GLU A C 1
ATOM 2569 O O . GLU A 1 321 ? -19.706 -0.904 22.896 1.00 95.19 321 GLU A O 1
ATOM 2574 N N . ILE A 1 322 ? -20.591 0.207 24.657 1.00 97.31 322 ILE A N 1
ATOM 2575 C CA . ILE A 1 322 ? -19.749 -0.326 25.728 1.00 97.31 322 ILE A CA 1
ATOM 2576 C C . ILE A 1 322 ? -20.669 -0.870 26.828 1.00 97.31 322 ILE A C 1
ATOM 2578 O O . ILE A 1 322 ? -21.546 -0.152 27.316 1.00 97.31 322 ILE A O 1
ATOM 2582 N N . VAL A 1 323 ? -20.442 -2.111 27.261 1.00 96.69 323 VAL A N 1
ATOM 2583 C CA . VAL A 1 323 ? -21.098 -2.698 28.439 1.00 96.69 323 VAL A CA 1
ATOM 2584 C C . VAL A 1 323 ? -20.048 -3.272 29.378 1.00 96.69 323 VAL A C 1
ATOM 2586 O O . VAL A 1 323 ? -19.289 -4.154 28.989 1.00 96.69 323 VAL A O 1
ATOM 2589 N N . ILE A 1 324 ? -20.028 -2.806 30.622 1.00 96.69 324 ILE A N 1
ATOM 2590 C CA . ILE A 1 324 ? -19.183 -3.345 31.689 1.00 96.69 324 ILE A CA 1
ATOM 2591 C C . ILE A 1 324 ? -20.080 -4.101 32.658 1.00 96.69 324 ILE A C 1
ATOM 2593 O O . ILE A 1 324 ? -20.962 -3.511 33.271 1.00 96.69 324 ILE A O 1
ATOM 2597 N N . CYS A 1 325 ? -19.861 -5.402 32.794 1.00 96.12 325 CYS A N 1
ATOM 2598 C CA . CYS A 1 325 ? -20.468 -6.225 33.830 1.00 96.12 325 CYS A CA 1
ATOM 2599 C C . CYS A 1 325 ? -19.416 -6.479 34.901 1.00 96.12 325 CYS A C 1
ATOM 2601 O O . CYS A 1 325 ? -18.512 -7.283 34.691 1.00 96.12 325 CYS A O 1
ATOM 2603 N N . ASP A 1 326 ? -19.526 -5.789 36.030 1.00 94.75 326 ASP A N 1
ATOM 2604 C CA . ASP A 1 326 ? -18.651 -5.981 37.176 1.00 94.75 326 ASP A CA 1
ATOM 2605 C C . ASP A 1 326 ? -19.447 -5.808 38.466 1.00 94.75 326 ASP A C 1
ATOM 2607 O O . ASP A 1 326 ? -19.797 -4.701 38.875 1.00 94.75 326 ASP A O 1
ATOM 2611 N N . SER A 1 327 ? -19.726 -6.933 39.126 1.00 92.19 327 SER A N 1
ATOM 2612 C CA . SER A 1 327 ? -20.524 -6.957 40.353 1.00 92.19 327 SER A CA 1
ATOM 2613 C C . SER A 1 327 ? -19.977 -6.081 41.465 1.00 92.19 327 SER A C 1
ATOM 2615 O O . SER A 1 327 ? -20.758 -5.655 42.304 1.00 92.19 327 SER A O 1
ATOM 2617 N N . TYR A 1 328 ? -18.672 -5.820 41.479 1.00 91.69 328 TYR A N 1
ATOM 2618 C CA . TYR A 1 328 ? -18.008 -5.079 42.547 1.00 91.69 328 TYR A CA 1
ATOM 2619 C C . TYR A 1 328 ? -17.531 -3.705 42.074 1.00 91.69 328 TYR A C 1
ATOM 2621 O O . TYR A 1 328 ? -16.758 -3.058 42.778 1.00 91.69 328 TYR A O 1
ATOM 2629 N N . PHE A 1 329 ? -18.012 -3.236 40.915 1.00 93.19 329 PHE A N 1
ATOM 2630 C CA . PHE A 1 329 ? -17.606 -1.964 40.319 1.00 93.19 329 PHE A CA 1
ATOM 2631 C C . PHE A 1 329 ? -17.708 -0.799 41.309 1.00 93.19 329 PHE A C 1
ATOM 2633 O O . PHE A 1 329 ? -16.832 0.057 41.364 1.00 93.19 329 PHE A O 1
ATOM 2640 N N . THR A 1 330 ? -18.781 -0.775 42.101 1.00 93.12 330 THR A N 1
ATOM 2641 C CA . THR A 1 330 ? -19.099 0.304 43.043 1.00 93.12 330 THR A CA 1
ATOM 2642 C C . THR A 1 330 ? -18.645 0.040 44.477 1.00 93.12 330 THR A C 1
ATOM 2644 O O . THR A 1 330 ? -18.963 0.844 45.357 1.00 93.12 330 THR A O 1
ATOM 2647 N N . ASP A 1 331 ? -17.961 -1.076 44.739 1.00 90.88 331 ASP A N 1
ATOM 2648 C CA . ASP A 1 331 ? -17.475 -1.416 46.076 1.00 90.88 331 ASP A CA 1
ATOM 2649 C C . ASP A 1 331 ? -16.316 -0.495 46.476 1.00 90.88 331 ASP A C 1
ATOM 2651 O O . ASP A 1 331 ? -15.411 -0.208 45.693 1.00 90.88 331 ASP A O 1
ATOM 2655 N N . TYR A 1 332 ? -16.308 -0.056 47.729 1.00 88.12 332 TYR A N 1
ATOM 2656 C CA . TYR A 1 332 ? -15.215 0.707 48.309 1.00 88.12 332 TYR A CA 1
ATOM 2657 C C . TYR A 1 332 ? -15.033 0.365 49.791 1.00 88.12 332 TYR A C 1
ATOM 2659 O O . TYR A 1 332 ? -15.986 0.090 50.526 1.00 88.12 332 TYR A O 1
ATOM 2667 N N . ARG A 1 333 ? -13.779 0.410 50.246 1.00 84.81 333 ARG A N 1
ATOM 2668 C CA . ARG A 1 333 ? -13.381 0.235 51.654 1.00 84.81 333 ARG A CA 1
ATOM 2669 C C . ARG A 1 333 ? -12.803 1.516 52.238 1.00 84.81 333 ARG A C 1
ATOM 2671 O O . ARG A 1 333 ? -12.860 1.750 53.440 1.00 84.81 333 ARG A O 1
ATOM 2678 N N . ASN A 1 334 ? -12.216 2.343 51.381 1.00 84.12 334 ASN A N 1
ATOM 2679 C CA . ASN A 1 334 ? -11.553 3.586 51.749 1.00 84.12 334 ASN A CA 1
ATOM 2680 C C . ASN A 1 334 ? -11.736 4.649 50.645 1.00 84.12 334 ASN A C 1
ATOM 2682 O O . ASN A 1 334 ? -12.322 4.386 49.594 1.00 84.12 334 ASN A O 1
ATOM 2686 N N . ASP A 1 335 ? -11.239 5.865 50.873 1.00 83.81 335 ASP A N 1
ATOM 2687 C CA . ASP A 1 335 ? -11.391 6.961 49.907 1.00 83.81 335 ASP A CA 1
ATOM 2688 C C . ASP A 1 335 ? -10.576 6.773 48.614 1.00 83.81 335 ASP A C 1
ATOM 2690 O O . ASP A 1 335 ? -10.933 7.355 47.593 1.00 83.81 335 ASP A O 1
ATOM 2694 N N . LYS A 1 336 ? -9.516 5.947 48.611 1.00 83.25 336 LYS A N 1
ATOM 2695 C CA . LYS A 1 336 ? -8.790 5.594 47.376 1.00 83.25 336 LYS A CA 1
ATOM 2696 C C . LYS A 1 336 ? -9.685 4.798 46.428 1.00 83.25 336 LYS A C 1
ATOM 2698 O O . LYS A 1 336 ? -9.679 5.074 45.233 1.00 83.25 336 LYS A O 1
ATOM 2703 N N . ASP A 1 337 ? -10.465 3.860 46.956 1.00 84.56 337 ASP A N 1
ATOM 2704 C CA . ASP A 1 337 ? -11.369 3.033 46.150 1.00 84.56 337 ASP A CA 1
ATOM 2705 C C . ASP A 1 337 ? -12.501 3.897 45.578 1.00 84.56 337 ASP A C 1
ATOM 2707 O O . ASP A 1 337 ? -12.824 3.793 44.397 1.00 84.56 337 ASP A O 1
ATOM 2711 N N . LYS A 1 338 ? -13.032 4.837 46.379 1.00 88.69 338 LYS A N 1
ATOM 2712 C CA . LYS A 1 338 ? -13.997 5.834 45.889 1.00 88.69 338 LYS A CA 1
ATOM 2713 C C . LYS A 1 338 ? -13.415 6.662 44.746 1.00 88.69 338 LYS A C 1
ATOM 2715 O O . LYS A 1 338 ? -14.075 6.798 43.722 1.00 88.69 338 LYS A O 1
ATOM 2720 N N . ASP A 1 339 ? -12.195 7.189 44.906 1.00 89.06 339 ASP A N 1
ATOM 2721 C CA . ASP A 1 339 ? -11.514 7.952 43.851 1.00 89.06 339 ASP A CA 1
ATOM 2722 C C . ASP A 1 339 ? -11.462 7.132 42.541 1.00 89.06 339 ASP A C 1
ATOM 2724 O O . ASP A 1 339 ? -11.857 7.645 41.495 1.00 89.06 339 ASP A O 1
ATOM 2728 N N . LYS A 1 340 ? -11.070 5.845 42.594 1.00 89.38 340 LYS A N 1
ATOM 2729 C CA . LYS A 1 340 ? -10.999 4.962 41.410 1.00 89.38 340 LYS A CA 1
ATOM 2730 C C . LYS A 1 340 ? -12.348 4.802 40.695 1.00 89.38 340 LYS A C 1
ATOM 2732 O O . LYS A 1 340 ? -12.375 4.839 39.468 1.00 89.38 340 LYS A O 1
ATOM 2737 N N . ILE A 1 341 ? -13.455 4.655 41.431 1.00 93.38 341 ILE A N 1
ATOM 2738 C CA . ILE A 1 341 ? -14.805 4.532 40.843 1.00 93.38 341 ILE A CA 1
ATOM 2739 C C . ILE A 1 341 ? -15.116 5.756 39.975 1.00 93.38 341 ILE A C 1
ATOM 2741 O O . ILE A 1 341 ? -15.483 5.623 38.807 1.00 93.38 341 ILE A O 1
ATOM 2745 N N . PHE A 1 342 ? -14.935 6.962 40.522 1.00 94.31 342 PHE A N 1
ATOM 2746 C CA . PHE A 1 342 ? -15.224 8.194 39.786 1.00 94.31 342 PHE A CA 1
ATOM 2747 C C . PHE A 1 342 ? -14.218 8.451 38.660 1.00 94.31 342 PHE A C 1
ATOM 2749 O O . PHE A 1 342 ? -14.594 8.993 37.627 1.00 94.31 342 PHE A O 1
ATOM 2756 N N . GLU A 1 343 ? -12.962 8.037 38.799 1.00 92.62 343 GLU A N 1
ATOM 2757 C CA . GLU A 1 343 ? -11.986 8.130 37.709 1.00 92.62 343 GLU A CA 1
ATOM 2758 C C . GLU A 1 343 ? -12.347 7.221 36.525 1.00 92.62 343 GLU A C 1
ATOM 2760 O O . GLU A 1 343 ? -12.267 7.662 35.379 1.00 92.62 343 GLU A O 1
ATOM 2765 N N . TRP A 1 344 ? -12.846 6.005 36.772 1.00 93.75 344 TRP A N 1
ATOM 2766 C CA . TRP A 1 344 ? -13.381 5.147 35.710 1.00 93.75 344 TRP A CA 1
ATOM 2767 C C . TRP A 1 344 ? -14.644 5.715 35.065 1.00 93.75 344 TRP A C 1
ATOM 2769 O O . TRP A 1 344 ? -14.775 5.666 33.842 1.00 93.75 344 TRP A O 1
ATOM 2779 N N . LEU A 1 345 ? -15.544 6.319 35.848 1.00 95.69 345 LEU A N 1
ATOM 2780 C CA . LEU A 1 345 ? -16.686 7.051 35.295 1.00 95.69 345 LEU A CA 1
ATOM 2781 C C . LEU A 1 345 ? -16.233 8.222 34.407 1.00 95.69 345 LEU A C 1
ATOM 2783 O O . LEU A 1 345 ? -16.839 8.450 33.363 1.00 95.69 345 LEU A O 1
ATOM 2787 N N . ALA A 1 346 ? -15.152 8.926 34.768 1.00 93.88 346 ALA A N 1
ATOM 2788 C CA . ALA A 1 346 ? -14.585 9.998 33.946 1.00 93.88 346 ALA A CA 1
ATOM 2789 C C . ALA A 1 346 ? -14.038 9.469 32.617 1.00 93.88 346 ALA A C 1
ATOM 2791 O O . ALA A 1 346 ? -14.319 10.050 31.569 1.00 93.88 346 ALA A O 1
ATOM 2792 N N . ILE A 1 347 ? -13.296 8.358 32.656 1.00 93.56 347 ILE A N 1
ATOM 2793 C CA . ILE A 1 347 ? -12.787 7.692 31.452 1.00 93.56 347 ILE A CA 1
ATOM 2794 C C . ILE A 1 347 ? -13.958 7.310 30.547 1.00 93.56 347 ILE A C 1
ATOM 2796 O O . ILE A 1 347 ? -13.993 7.714 29.389 1.00 93.56 347 ILE A O 1
ATOM 2800 N N . LEU A 1 348 ? -14.948 6.593 31.086 1.00 94.31 348 LEU A N 1
ATOM 2801 C CA . LEU A 1 348 ? -16.096 6.115 30.320 1.00 94.31 348 LEU A CA 1
ATOM 2802 C C . LEU A 1 348 ? -16.918 7.258 29.735 1.00 94.31 348 LEU A C 1
ATOM 2804 O O . LEU A 1 348 ? -17.303 7.167 28.577 1.00 94.31 348 LEU A O 1
ATOM 2808 N N . ALA A 1 349 ? -17.155 8.335 30.484 1.00 93.19 349 ALA A N 1
ATOM 2809 C CA . ALA A 1 349 ? -17.919 9.481 29.999 1.00 93.19 349 ALA A CA 1
ATOM 2810 C C . ALA A 1 349 ? -17.292 10.103 28.739 1.00 93.19 349 ALA A C 1
ATOM 2812 O O . ALA A 1 349 ? -18.013 10.463 27.815 1.00 93.19 349 ALA A O 1
ATOM 2813 N N . ASN A 1 350 ? -15.958 10.140 28.662 1.00 91.50 350 ASN A N 1
ATOM 2814 C CA . ASN A 1 350 ? -15.220 10.697 27.526 1.00 91.50 350 ASN A CA 1
ATOM 2815 C C . ASN A 1 350 ? -15.067 9.727 26.333 1.00 91.50 350 ASN A C 1
ATOM 2817 O O . ASN A 1 350 ? -14.529 10.129 25.303 1.00 91.50 350 ASN A O 1
ATOM 2821 N N . MET A 1 351 ? -15.537 8.476 26.439 1.00 91.56 351 MET A N 1
ATOM 2822 C CA . MET A 1 351 ? -15.494 7.506 25.335 1.00 91.56 351 MET A CA 1
ATOM 2823 C C . MET A 1 351 ? -16.496 7.855 24.225 1.00 91.56 351 MET A C 1
ATOM 2825 O O . MET A 1 351 ? -17.615 8.305 24.488 1.00 91.56 351 MET A O 1
ATOM 2829 N N . SER A 1 352 ? -16.134 7.564 22.975 1.00 88.44 352 SER A N 1
ATOM 2830 C CA . SER A 1 352 ? -16.927 7.912 21.784 1.00 88.44 352 SER A CA 1
ATOM 2831 C C . SER A 1 352 ? -18.180 7.048 21.570 1.00 88.44 352 SER A C 1
ATOM 2833 O O . SER A 1 352 ? -19.089 7.464 20.851 1.00 88.44 352 SER A O 1
ATOM 2835 N N . ALA A 1 353 ? -18.270 5.879 22.215 1.00 92.44 353 ALA A N 1
ATOM 2836 C CA . ALA A 1 353 ? -19.386 4.947 22.049 1.00 92.44 353 ALA A CA 1
ATOM 2837 C C . ALA A 1 353 ? -20.759 5.594 22.313 1.00 92.44 353 ALA A C 1
ATOM 2839 O O . ALA A 1 353 ? -20.965 6.242 23.346 1.00 92.44 353 ALA A O 1
ATOM 2840 N N . LYS A 1 354 ? -21.731 5.362 21.418 1.00 91.44 354 LYS A N 1
ATOM 2841 C CA . LYS A 1 354 ? -23.092 5.937 21.518 1.00 91.44 354 LYS A CA 1
ATOM 2842 C C . LYS A 1 354 ? -23.841 5.512 22.784 1.00 91.44 354 LYS A C 1
ATOM 2844 O O . LYS A 1 354 ? -24.589 6.309 23.342 1.00 91.44 354 LYS A O 1
ATOM 2849 N N . SER A 1 355 ?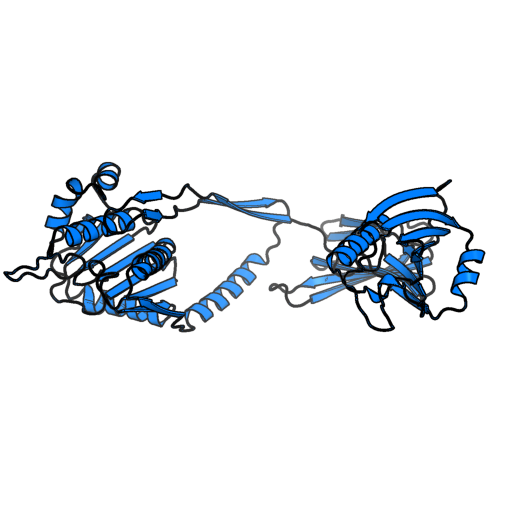 -23.659 4.268 23.228 1.00 94.19 355 SER A N 1
ATOM 2850 C CA . SER A 1 355 ? -24.282 3.718 24.437 1.00 94.19 355 SER A CA 1
ATOM 2851 C C . SER A 1 355 ? -23.228 3.179 25.397 1.00 94.19 355 SER A C 1
ATOM 2853 O O . SER A 1 355 ? -22.308 2.475 24.986 1.00 94.19 355 SER A O 1
ATOM 2855 N N . LYS A 1 356 ? -23.374 3.489 26.687 1.00 97.00 356 LYS A N 1
ATOM 2856 C CA . LYS A 1 356 ? -22.460 3.065 27.751 1.00 97.00 356 LYS A CA 1
ATOM 2857 C C . LYS A 1 356 ? -23.281 2.515 28.909 1.00 97.00 356 LYS A C 1
ATOM 2859 O O . LYS A 1 356 ? -24.129 3.231 29.439 1.00 97.00 356 LYS A O 1
ATOM 2864 N N . THR A 1 357 ? -23.043 1.265 29.293 1.00 96.69 357 THR A N 1
ATOM 2865 C CA . THR A 1 357 ? -23.775 0.601 30.379 1.00 96.69 357 THR A CA 1
ATOM 2866 C C . THR A 1 357 ? -22.815 -0.013 31.392 1.00 96.69 357 THR A C 1
ATOM 2868 O O . THR A 1 357 ? -21.845 -0.659 31.006 1.00 96.69 357 THR A O 1
ATOM 2871 N N . ILE A 1 358 ? -23.104 0.151 32.681 1.00 96.88 358 ILE A N 1
ATOM 2872 C CA . ILE A 1 358 ? -22.409 -0.511 33.788 1.00 96.88 358 ILE A CA 1
ATOM 2873 C C . ILE A 1 358 ? -23.430 -1.345 34.559 1.00 96.88 358 ILE A C 1
ATOM 2875 O O . ILE A 1 358 ? -24.444 -0.823 35.023 1.00 96.88 358 ILE A O 1
ATOM 2879 N N . VAL A 1 359 ? -23.158 -2.636 34.696 1.00 95.81 359 VAL A N 1
ATOM 2880 C CA . VAL A 1 359 ? -23.964 -3.606 35.435 1.00 95.81 359 VAL A CA 1
ATOM 2881 C C . VAL A 1 359 ? -23.192 -4.019 36.682 1.00 95.81 359 VAL A C 1
ATOM 2883 O O . VAL A 1 359 ? -22.058 -4.483 36.564 1.00 95.81 359 VAL A O 1
ATOM 2886 N N . PHE A 1 360 ? -23.792 -3.860 37.861 1.00 94.69 360 PHE A N 1
ATOM 2887 C CA . PHE A 1 360 ? -23.144 -4.164 39.139 1.00 94.69 360 PHE A CA 1
ATOM 2888 C C . PHE A 1 360 ? -24.141 -4.649 40.196 1.00 94.69 360 PHE A C 1
ATOM 2890 O O . PHE A 1 360 ? -25.351 -4.462 40.070 1.00 94.69 360 PHE A O 1
ATOM 2897 N N . TYR A 1 361 ? -23.622 -5.259 41.261 1.00 91.88 361 TYR A N 1
ATOM 2898 C CA . TYR A 1 361 ? -24.400 -5.758 42.389 1.00 91.88 361 TYR A CA 1
ATOM 2899 C C . TYR A 1 361 ? -24.116 -4.900 43.625 1.00 91.88 361 TYR A C 1
ATOM 2901 O O . TYR A 1 361 ? -22.965 -4.675 43.989 1.00 91.88 361 TYR A O 1
ATOM 2909 N N . VAL A 1 362 ? -25.155 -4.430 44.316 1.00 89.31 362 VAL A N 1
ATOM 2910 C CA . VAL A 1 362 ? -24.958 -3.622 45.526 1.00 89.31 362 VAL A CA 1
ATOM 2911 C C . VAL A 1 362 ? -24.704 -4.551 46.713 1.00 89.31 362 VAL A C 1
ATOM 2913 O O . VAL A 1 362 ? -25.633 -5.120 47.291 1.00 89.31 362 VAL A O 1
ATOM 2916 N N . THR A 1 363 ? -23.442 -4.677 47.123 1.00 80.69 363 THR A N 1
ATOM 2917 C CA . THR A 1 363 ? -23.029 -5.448 48.305 1.00 80.69 363 THR A CA 1
ATOM 2918 C C . THR A 1 363 ? -23.492 -4.767 49.606 1.00 80.69 363 THR A C 1
ATOM 2920 O O . THR A 1 363 ? -22.730 -4.150 50.345 1.00 80.69 363 THR A O 1
ATOM 2923 N N . ARG A 1 364 ? -24.789 -4.849 49.932 1.00 67.69 364 ARG A N 1
ATOM 2924 C CA . ARG A 1 364 ? -25.301 -4.392 51.234 1.00 67.69 364 ARG A CA 1
ATOM 2925 C C . ARG A 1 364 ? -25.139 -5.494 52.267 1.00 67.69 364 ARG A C 1
ATOM 2927 O O . ARG A 1 364 ? -25.888 -6.466 52.226 1.00 67.69 364 ARG A O 1
ATOM 2934 N N . LYS A 1 365 ? -24.207 -5.322 53.205 1.00 53.47 365 LYS A N 1
ATOM 2935 C CA . LYS A 1 365 ? -24.250 -5.932 54.543 1.00 53.47 365 LYS A CA 1
ATOM 2936 C C . LYS A 1 365 ? -23.341 -5.142 55.479 1.00 53.47 365 LYS A C 1
ATOM 2938 O O . LYS A 1 365 ? -22.218 -4.819 55.112 1.00 53.47 365 LYS A O 1
ATOM 2943 N N . ASP A 1 366 ? -23.873 -4.813 56.650 1.00 56.72 366 ASP A N 1
ATOM 2944 C CA . ASP A 1 366 ? -23.227 -4.033 57.705 1.00 56.72 366 ASP A CA 1
ATOM 2945 C C . ASP A 1 366 ? -21.757 -4.448 57.908 1.00 56.72 366 ASP A C 1
ATOM 2947 O O . ASP A 1 366 ? -21.463 -5.609 58.195 1.00 56.72 366 ASP A O 1
ATOM 2951 N N . GLY A 1 367 ? -20.822 -3.510 57.711 1.00 58.56 367 GLY A N 1
ATOM 2952 C CA . GLY A 1 367 ? -19.386 -3.793 57.757 1.00 58.56 367 GLY A CA 1
ATOM 2953 C C . GLY A 1 367 ? -18.496 -2.678 57.190 1.00 58.56 367 GLY A C 1
ATOM 2954 O O . GLY A 1 367 ? -18.952 -1.575 56.904 1.00 58.56 367 GLY A O 1
ATOM 2955 N N . ILE A 1 368 ? -17.200 -2.987 57.048 1.00 60.59 368 ILE A N 1
ATOM 2956 C CA . ILE A 1 368 ? -16.125 -2.081 56.582 1.00 60.59 368 ILE A CA 1
ATOM 2957 C C . ILE A 1 368 ? -16.164 -1.854 55.052 1.00 60.59 368 ILE A C 1
ATOM 2959 O O . ILE A 1 368 ? -15.638 -0.856 54.565 1.00 60.59 368 ILE A O 1
ATOM 2963 N N . ASN A 1 369 ? -16.817 -2.743 54.296 1.00 63.25 369 ASN A N 1
ATOM 2964 C CA . ASN A 1 369 ? -16.959 -2.644 52.839 1.00 63.25 369 ASN A CA 1
ATOM 2965 C C . ASN A 1 369 ? -18.370 -2.157 52.489 1.00 63.25 369 ASN A C 1
ATOM 2967 O O . ASN A 1 369 ? -19.345 -2.701 53.008 1.00 63.25 369 ASN A O 1
ATOM 2971 N N . ARG A 1 370 ? -18.486 -1.164 51.600 1.00 82.56 370 ARG A N 1
ATOM 2972 C CA . ARG A 1 370 ? -19.773 -0.623 51.139 1.00 82.56 370 ARG A CA 1
ATOM 2973 C C . ARG A 1 370 ? -19.776 -0.452 49.622 1.00 82.56 370 ARG A C 1
ATOM 2975 O O . ARG A 1 370 ? -18.765 -0.059 49.058 1.00 82.56 370 ARG A O 1
ATOM 2982 N N . ALA A 1 371 ? -20.919 -0.689 48.987 1.00 88.56 371 ALA A N 1
ATOM 2983 C CA . ALA A 1 371 ? -21.168 -0.343 47.590 1.00 88.56 371 ALA A CA 1
ATOM 2984 C C . ALA A 1 371 ? -22.017 0.927 47.473 1.00 88.56 371 ALA A C 1
ATOM 2986 O O . ALA A 1 371 ? -22.946 1.122 48.265 1.00 88.56 371 ALA A O 1
ATOM 2987 N N . PHE A 1 372 ? -21.745 1.761 46.467 1.00 91.81 372 PHE A N 1
ATOM 2988 C CA . PHE A 1 372 ? -22.694 2.794 46.053 1.00 91.81 372 PHE A CA 1
ATOM 2989 C C . PHE A 1 372 ? -23.847 2.189 45.245 1.00 91.81 372 PHE A C 1
ATOM 2991 O O . PHE A 1 372 ? -23.633 1.441 44.298 1.00 91.81 372 PHE A O 1
ATOM 2998 N N . THR A 1 373 ? -25.075 2.582 45.566 1.00 92.88 373 THR A N 1
ATOM 2999 C CA . THR A 1 373 ? -26.205 2.492 44.625 1.00 92.88 373 THR A CA 1
ATOM 3000 C C . THR A 1 373 ? -26.048 3.509 43.495 1.00 92.88 373 THR A C 1
ATOM 3002 O O . THR A 1 373 ? -25.366 4.525 43.652 1.00 92.88 373 THR A O 1
ATOM 3005 N N . ALA A 1 374 ? -26.749 3.317 42.380 1.00 92.44 374 ALA A N 1
ATOM 3006 C CA . ALA A 1 374 ? -26.789 4.277 41.282 1.00 92.44 374 ALA A CA 1
ATOM 3007 C C . ALA A 1 374 ? -27.328 5.657 41.725 1.00 92.44 374 ALA A C 1
ATOM 3009 O O . ALA A 1 374 ? -26.813 6.680 41.278 1.00 92.44 374 ALA A O 1
ATOM 3010 N N . ASP A 1 375 ? -28.278 5.719 42.670 1.00 91.44 375 ASP A N 1
ATOM 3011 C CA . ASP A 1 375 ? -28.743 7.002 43.241 1.00 91.44 375 ASP A CA 1
ATOM 3012 C C . ASP A 1 375 ? -27.679 7.682 44.108 1.00 91.44 375 ASP A C 1
ATOM 3014 O O . ASP A 1 375 ? -27.621 8.909 44.215 1.00 91.44 375 ASP A O 1
ATOM 3018 N N . GLU A 1 376 ? -26.860 6.900 44.810 1.00 92.81 376 GLU A N 1
ATOM 3019 C CA . GLU A 1 376 ? -25.736 7.454 45.556 1.00 92.81 376 GLU A CA 1
ATOM 3020 C C . GLU A 1 376 ? -24.638 7.932 44.610 1.00 92.81 376 GLU A C 1
ATOM 3022 O O . GLU A 1 376 ? -24.145 9.037 44.828 1.00 92.81 376 GLU A O 1
ATOM 3027 N N . LEU A 1 377 ? -24.310 7.191 43.545 1.00 94.00 377 LEU A N 1
ATOM 3028 C CA . LEU A 1 377 ? -23.372 7.649 42.513 1.00 94.00 377 LEU A CA 1
ATOM 3029 C C . LEU A 1 377 ? -23.814 8.997 41.937 1.00 94.00 377 LEU A C 1
ATOM 3031 O O . LEU A 1 377 ? -23.034 9.948 41.972 1.00 94.00 377 LEU A O 1
ATOM 3035 N N . LEU A 1 378 ? -25.078 9.113 41.513 1.00 92.62 378 LEU A N 1
ATOM 3036 C CA . LEU A 1 378 ? -25.632 10.349 40.952 1.00 92.62 378 LEU A CA 1
ATOM 3037 C C . LEU A 1 378 ? -25.492 11.544 41.908 1.00 92.62 378 LEU A C 1
ATOM 3039 O O . LEU A 1 378 ? -25.095 12.634 41.500 1.00 92.62 378 LEU A O 1
ATOM 3043 N N . ARG A 1 379 ? -25.747 11.337 43.206 1.00 92.31 379 ARG A N 1
ATOM 3044 C CA . ARG A 1 379 ? -25.585 12.386 44.229 1.00 92.31 379 ARG A CA 1
ATOM 3045 C C . ARG A 1 379 ? -24.129 12.770 44.484 1.00 92.31 379 ARG A C 1
ATOM 3047 O O . ARG A 1 379 ? -23.870 13.910 44.862 1.00 92.31 379 ARG A O 1
ATOM 3054 N N . HIS A 1 380 ? -23.193 11.841 44.309 1.00 92.88 380 HIS A N 1
ATOM 3055 C CA . HIS A 1 380 ? -21.777 12.083 44.570 1.00 92.88 380 HIS A CA 1
ATOM 3056 C C . HIS A 1 380 ? -21.025 12.626 43.350 1.00 92.88 380 HIS A C 1
ATOM 3058 O O . HIS A 1 380 ? -20.049 13.339 43.552 1.00 92.88 380 HIS A O 1
ATOM 3064 N N . ILE A 1 381 ? -21.471 12.385 42.110 1.00 93.31 381 ILE A N 1
ATOM 3065 C CA . ILE A 1 381 ? -20.806 12.880 40.887 1.00 93.31 381 ILE A CA 1
ATOM 3066 C C . ILE A 1 381 ? -20.415 14.373 40.966 1.00 93.31 381 ILE A C 1
ATOM 3068 O O . ILE A 1 381 ? -19.253 14.686 40.695 1.00 93.31 381 ILE A O 1
ATOM 3072 N N . PRO A 1 382 ? -21.285 15.306 41.409 1.00 90.12 382 PRO A N 1
ATOM 3073 C CA . PRO A 1 382 ? -20.920 16.723 41.512 1.00 90.12 382 PRO A CA 1
ATOM 3074 C C . PRO A 1 382 ? -19.795 17.024 42.518 1.00 90.12 382 PRO A C 1
ATOM 3076 O O . PRO A 1 382 ? -19.176 18.084 42.444 1.00 90.12 382 PRO A O 1
ATOM 3079 N N . LEU A 1 383 ? -19.532 16.114 43.461 1.00 90.38 383 LEU A N 1
ATOM 3080 C CA . LEU A 1 383 ? -18.553 16.271 44.541 1.00 90.38 383 LEU A CA 1
ATOM 3081 C C . LEU A 1 383 ? -17.146 15.794 44.147 1.00 90.38 383 LEU A C 1
ATOM 3083 O O . LEU A 1 383 ? -16.170 16.167 44.799 1.00 90.38 383 LEU A O 1
ATOM 3087 N N . TYR A 1 384 ? -17.015 14.994 43.084 1.00 89.19 384 TYR A N 1
ATOM 3088 C CA . TYR A 1 384 ? -15.738 14.419 42.659 1.00 89.19 384 TYR A CA 1
ATOM 3089 C C . TYR A 1 384 ? -15.173 15.150 41.441 1.00 89.19 384 TYR A C 1
ATOM 3091 O O . TYR A 1 384 ? -15.697 15.067 40.330 1.00 89.19 384 TYR A O 1
ATOM 3099 N N . ARG A 1 385 ? -14.037 15.835 41.638 1.00 85.44 385 ARG A N 1
ATOM 3100 C CA . ARG A 1 385 ? -13.391 16.682 40.616 1.00 85.44 385 ARG A CA 1
ATOM 3101 C C . ARG A 1 385 ? -13.133 15.961 39.287 1.00 85.44 385 ARG A C 1
ATOM 3103 O O . ARG A 1 385 ? -13.230 16.607 38.249 1.00 85.44 385 ARG A O 1
AT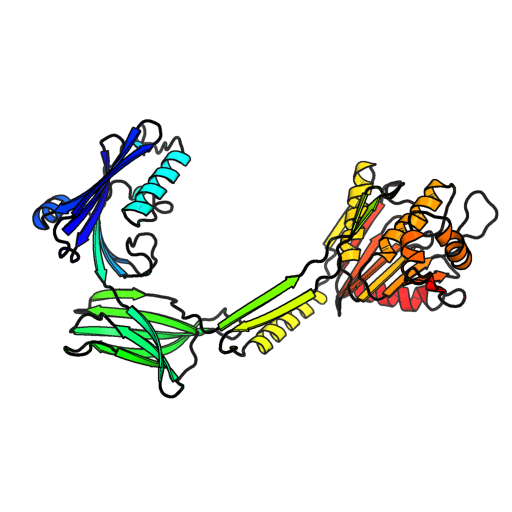OM 3110 N N . ALA A 1 386 ? -12.830 14.660 39.320 1.00 83.38 386 ALA A N 1
ATOM 3111 C CA . ALA A 1 386 ? -12.539 13.855 38.130 1.00 83.38 386 ALA A CA 1
ATOM 3112 C C . ALA A 1 386 ? -13.697 13.838 37.111 1.00 83.38 386 ALA A C 1
ATOM 3114 O O . ALA A 1 386 ? -13.446 13.841 35.911 1.00 83.38 386 ALA A O 1
ATOM 3115 N N . VAL A 1 387 ? -14.951 13.881 37.580 1.00 90.81 387 VAL A N 1
ATOM 3116 C CA . VAL A 1 387 ? -16.164 13.800 36.739 1.00 90.81 387 VAL A CA 1
ATOM 3117 C C . VAL A 1 387 ? -16.995 15.078 36.734 1.00 90.81 387 VAL A C 1
ATOM 3119 O O . VAL A 1 387 ? -17.714 15.340 35.772 1.00 90.81 387 VAL A O 1
ATOM 3122 N N . ALA A 1 388 ? -16.884 15.912 37.772 1.00 89.12 388 ALA A N 1
ATOM 3123 C CA . ALA A 1 388 ? -17.759 17.066 37.970 1.00 89.12 388 ALA A CA 1
ATOM 3124 C C . ALA A 1 388 ? -17.692 18.103 36.835 1.00 89.12 388 ALA A C 1
ATOM 3126 O O . ALA A 1 388 ? -18.681 18.782 36.560 1.00 89.12 388 ALA A O 1
ATOM 3127 N N . ASN A 1 389 ? -16.538 18.261 36.177 1.00 86.00 389 ASN A N 1
ATOM 3128 C CA . ASN A 1 389 ? -16.407 19.178 35.040 1.00 86.00 389 ASN A CA 1
ATOM 3129 C C . ASN A 1 389 ? -17.153 18.658 33.812 1.00 86.00 389 ASN A C 1
ATOM 3131 O O . ASN A 1 389 ? -17.928 19.403 33.217 1.00 86.00 389 ASN A O 1
ATOM 3135 N N . TYR A 1 390 ? -16.955 17.381 33.475 1.00 88.75 390 TYR A N 1
ATOM 3136 C CA . TYR A 1 390 ? -17.665 16.745 32.372 1.00 88.75 390 TYR A CA 1
ATOM 3137 C C . TYR A 1 390 ? -19.176 16.810 32.611 1.00 88.75 390 TYR A C 1
ATOM 3139 O O . TYR A 1 390 ? -19.901 17.335 31.773 1.00 88.75 390 TYR A O 1
ATOM 3147 N N . TYR A 1 391 ? -19.628 16.385 33.794 1.00 91.25 391 TYR A N 1
ATOM 3148 C CA . TYR A 1 391 ? -21.039 16.374 34.179 1.00 91.25 391 TYR A CA 1
ATOM 3149 C C . TYR A 1 391 ? -21.713 17.744 34.013 1.00 91.25 391 TYR A C 1
ATOM 3151 O O . TYR A 1 391 ? -22.761 17.850 33.380 1.00 91.25 391 TYR A O 1
ATOM 3159 N N . ARG A 1 392 ? -21.085 18.819 34.514 1.00 89.25 392 ARG A N 1
ATOM 3160 C CA . ARG A 1 392 ? -21.627 20.185 34.399 1.00 89.25 392 ARG A CA 1
ATOM 3161 C C . ARG A 1 392 ? -21.677 20.688 32.958 1.00 89.25 392 ARG A C 1
ATOM 3163 O O . ARG A 1 392 ? -22.634 21.361 32.591 1.00 89.25 392 ARG A O 1
ATOM 3170 N N . ASN A 1 393 ? -20.676 20.350 32.147 1.00 89.38 393 ASN A N 1
ATOM 3171 C CA . ASN A 1 393 ? -20.607 20.774 30.748 1.00 89.38 393 ASN A CA 1
ATOM 3172 C C . ASN A 1 393 ? -21.555 19.980 29.830 1.00 89.38 393 ASN A C 1
ATOM 3174 O O . ASN A 1 393 ? -21.825 20.423 28.718 1.00 89.38 393 ASN A O 1
ATOM 3178 N N . HIS A 1 394 ? -22.082 18.841 30.294 1.00 89.38 394 HIS A N 1
ATOM 3179 C CA . HIS A 1 394 ? -22.952 17.945 29.526 1.00 89.38 394 HIS A CA 1
ATOM 3180 C C . HIS A 1 394 ? -24.350 17.837 30.149 1.00 89.38 394 HIS A C 1
ATOM 3182 O O . HIS A 1 394 ? -24.894 16.749 30.319 1.00 89.38 394 HIS A O 1
ATOM 3188 N N . ASN A 1 395 ? -24.947 18.985 30.486 1.00 90.00 395 ASN A N 1
ATOM 3189 C CA . ASN A 1 395 ? -26.322 19.088 30.991 1.00 90.00 395 ASN A CA 1
ATOM 3190 C C . ASN A 1 395 ? -26.612 18.212 32.222 1.00 90.00 395 ASN A C 1
ATOM 3192 O O . ASN A 1 395 ? -27.711 17.675 32.348 1.00 90.00 395 ASN A O 1
ATOM 3196 N N . ASN A 1 396 ? -25.646 18.097 33.140 1.00 89.81 396 ASN A N 1
ATOM 3197 C CA . ASN A 1 396 ? -25.756 17.269 34.343 1.00 89.81 396 ASN A CA 1
ATOM 3198 C C . ASN A 1 396 ? -26.039 15.794 34.007 1.00 89.81 396 ASN A C 1
ATOM 3200 O O . ASN A 1 396 ? -26.947 15.188 34.571 1.00 89.81 396 ASN A O 1
ATOM 3204 N N . SER A 1 397 ? -25.274 15.241 33.064 1.00 91.88 397 SER A N 1
ATOM 3205 C CA . SER A 1 397 ? -25.333 13.835 32.664 1.00 91.88 397 SER A CA 1
ATOM 3206 C C . SER A 1 397 ? -23.941 13.337 32.279 1.00 91.88 397 SER A C 1
ATOM 3208 O O . SER A 1 397 ? -23.160 14.057 31.651 1.00 91.88 397 SER A O 1
ATOM 3210 N N . LEU A 1 398 ? -23.615 12.099 32.652 1.00 92.62 398 LEU A N 1
ATOM 3211 C CA . LEU A 1 398 ? -22.444 11.382 32.139 1.00 92.62 398 LEU A CA 1
ATOM 3212 C C . LEU A 1 398 ? -22.775 10.563 30.885 1.00 92.62 398 LEU A C 1
ATOM 3214 O O . LEU A 1 398 ? -21.864 10.122 30.186 1.00 92.62 398 LEU A O 1
ATOM 3218 N N . GLY A 1 399 ? -24.061 10.341 30.595 1.00 92.94 399 GLY A N 1
ATOM 3219 C CA . GLY A 1 399 ? -24.491 9.491 29.483 1.00 92.94 399 GLY A CA 1
ATOM 3220 C C . GLY A 1 399 ? -24.197 8.006 29.720 1.00 92.94 399 GLY A C 1
ATOM 3221 O O . GLY A 1 399 ? -24.063 7.244 28.762 1.00 92.94 399 GLY A O 1
ATOM 3222 N N . ILE A 1 400 ? -24.074 7.595 30.987 1.00 96.69 400 ILE A N 1
ATOM 3223 C CA . ILE A 1 400 ? -23.775 6.219 31.396 1.00 96.69 400 ILE A CA 1
ATOM 3224 C C . ILE A 1 400 ? -25.014 5.632 32.066 1.00 96.69 400 ILE A C 1
ATOM 3226 O O . ILE A 1 400 ? -25.558 6.202 33.008 1.00 96.69 400 ILE A O 1
ATOM 3230 N N . ARG A 1 401 ? -25.465 4.471 31.596 1.00 96.50 401 ARG A N 1
ATOM 3231 C CA . ARG A 1 401 ? -26.589 3.743 32.181 1.00 96.50 401 ARG A CA 1
ATOM 3232 C C . ARG A 1 401 ? -26.094 2.742 33.222 1.00 96.50 401 ARG A C 1
ATOM 3234 O O . ARG A 1 401 ? -25.280 1.884 32.916 1.00 96.50 401 ARG A O 1
ATOM 3241 N N . CYS A 1 402 ? -26.635 2.797 34.425 1.00 96.00 402 CYS A N 1
ATOM 3242 C CA . CYS A 1 402 ? -26.372 1.852 35.498 1.00 96.00 402 CYS A CA 1
ATOM 3243 C C . CYS A 1 402 ? -27.512 0.844 35.646 1.00 96.00 402 CYS A C 1
ATOM 3245 O O . CYS A 1 402 ? -28.686 1.219 35.662 1.00 96.00 402 CYS A O 1
ATOM 3247 N N . ILE A 1 403 ? -27.154 -0.429 35.782 1.00 94.75 403 ILE A N 1
ATOM 3248 C CA . ILE A 1 403 ? -28.067 -1.532 36.071 1.00 94.75 403 ILE A CA 1
ATOM 3249 C C . ILE A 1 403 ? -27.607 -2.193 37.368 1.00 94.75 403 ILE A C 1
ATOM 3251 O O . ILE A 1 403 ? -26.536 -2.792 37.416 1.00 94.75 403 ILE A O 1
ATOM 3255 N N . GLU A 1 404 ? -28.432 -2.089 38.405 1.00 94.00 404 GLU A N 1
ATOM 3256 C CA . GLU A 1 404 ? -28.241 -2.835 39.648 1.00 94.00 404 GLU A CA 1
ATOM 3257 C C . GLU A 1 404 ? -28.816 -4.246 39.468 1.00 94.00 404 GLU A C 1
ATOM 3259 O O . GLU A 1 404 ? -29.907 -4.405 38.913 1.00 94.00 404 GLU A O 1
ATOM 3264 N N . THR A 1 405 ? -28.095 -5.281 39.900 1.00 92.25 405 THR A N 1
ATOM 3265 C CA . THR A 1 405 ? -28.581 -6.667 39.874 1.00 92.25 405 THR A CA 1
ATOM 3266 C C . THR A 1 405 ? -28.961 -7.161 41.266 1.00 92.25 405 THR A C 1
ATOM 3268 O O . THR A 1 405 ? -28.418 -6.730 42.280 1.00 92.25 405 THR A O 1
ATOM 3271 N N . LYS A 1 406 ? -29.890 -8.121 41.319 1.00 89.00 406 LYS A N 1
ATOM 3272 C CA . LYS A 1 406 ? -30.342 -8.801 42.546 1.00 89.00 406 LYS A CA 1
ATOM 3273 C C . LYS A 1 406 ? -29.360 -9.855 43.045 1.00 89.00 406 LYS A C 1
ATOM 3275 O O . LYS A 1 406 ? -29.401 -10.222 44.216 1.00 89.00 406 LYS A O 1
ATOM 3280 N N . ILE A 1 407 ? -28.528 -10.380 42.149 1.00 88.81 407 ILE A N 1
ATOM 3281 C CA . ILE A 1 407 ? -27.497 -11.374 42.448 1.00 88.81 407 ILE A CA 1
ATOM 3282 C C . ILE A 1 407 ? -26.163 -10.944 41.832 1.00 88.81 407 ILE A C 1
ATOM 3284 O O . ILE A 1 407 ? -26.165 -10.267 40.797 1.00 88.81 407 ILE A O 1
ATOM 3288 N N . PRO A 1 408 ? -25.027 -11.333 42.432 1.00 89.06 408 PRO A N 1
ATOM 3289 C CA . PRO A 1 408 ? -23.724 -11.073 41.843 1.00 89.06 408 PRO A CA 1
ATOM 3290 C C . PRO A 1 408 ? -23.503 -11.936 40.591 1.00 89.06 408 PRO A C 1
ATOM 3292 O O . PRO A 1 408 ? -23.724 -13.145 40.599 1.00 89.06 408 PRO A O 1
ATOM 3295 N N . ILE A 1 409 ? -23.004 -11.305 39.531 1.00 88.88 409 ILE A N 1
ATOM 3296 C CA . ILE A 1 409 ? -22.363 -11.942 38.376 1.00 88.88 409 ILE A CA 1
ATOM 3297 C C . ILE A 1 409 ? -20.858 -12.006 38.670 1.00 88.88 409 ILE A C 1
ATOM 3299 O O . ILE A 1 409 ? -20.187 -10.974 38.739 1.00 88.88 409 ILE A O 1
ATOM 3303 N N . HIS A 1 410 ? -20.339 -13.206 38.930 1.00 84.81 410 HIS A N 1
ATOM 3304 C CA . HIS A 1 410 ? -18.972 -13.367 39.436 1.00 84.81 410 HIS A CA 1
ATOM 3305 C C . HIS A 1 410 ? -17.891 -13.024 38.410 1.00 84.81 410 HIS A C 1
ATOM 3307 O O . HIS A 1 410 ? -16.889 -12.414 38.777 1.00 84.81 410 HIS A O 1
ATOM 3313 N N . ASP A 1 411 ? -18.082 -13.382 37.147 1.00 88.06 411 ASP A N 1
ATOM 3314 C CA . ASP A 1 411 ? -17.120 -13.060 36.095 1.00 88.06 411 ASP A CA 1
ATOM 3315 C C . ASP A 1 411 ? -17.300 -11.612 35.629 1.00 88.06 411 ASP A C 1
ATOM 3317 O O . ASP A 1 411 ? -18.423 -11.101 35.585 1.00 88.06 411 ASP A O 1
ATOM 3321 N N . ARG A 1 412 ? -16.190 -10.935 35.305 1.00 92.81 412 ARG A N 1
ATOM 3322 C CA . ARG A 1 412 ? -16.219 -9.537 34.865 1.00 92.81 412 ARG A CA 1
ATOM 3323 C C . ARG A 1 412 ? -16.058 -9.486 33.366 1.00 92.81 412 ARG A C 1
ATOM 3325 O O . ARG A 1 412 ? -15.104 -10.043 32.823 1.00 92.81 412 ARG A O 1
ATOM 3332 N N . PHE A 1 413 ? -16.973 -8.787 32.717 1.00 95.56 413 PHE A N 1
ATOM 3333 C CA . PHE A 1 413 ? -17.009 -8.691 31.270 1.00 95.56 413 PHE A CA 1
ATOM 3334 C C . PHE A 1 413 ? -16.958 -7.238 30.828 1.00 95.56 413 PHE A C 1
ATOM 3336 O O . PHE A 1 413 ? -17.671 -6.392 31.364 1.00 95.56 413 PHE A O 1
ATOM 3343 N N . ILE A 1 414 ? -16.161 -6.962 29.804 1.00 96.00 414 ILE A N 1
ATOM 3344 C CA . ILE A 1 414 ? -16.203 -5.707 29.059 1.00 96.00 414 ILE A CA 1
ATOM 3345 C C . ILE A 1 414 ? -16.579 -6.066 27.630 1.00 96.00 414 ILE A C 1
ATOM 3347 O O . ILE A 1 414 ? -15.798 -6.694 26.916 1.00 96.00 414 ILE A O 1
ATOM 3351 N N . PHE A 1 415 ? -17.772 -5.673 27.212 1.00 96.31 415 PHE A N 1
ATOM 3352 C CA . PHE A 1 415 ? -18.233 -5.839 25.847 1.00 96.31 415 PHE A CA 1
ATOM 3353 C C . PHE A 1 415 ? -18.106 -4.523 25.094 1.00 96.31 415 PHE A C 1
ATOM 3355 O O . PHE A 1 415 ? -18.554 -3.482 25.575 1.00 96.31 415 PHE A O 1
ATOM 3362 N N . THR A 1 416 ? -17.524 -4.581 23.902 1.00 95.62 416 THR A N 1
ATOM 3363 C CA . THR A 1 416 ? -17.445 -3.444 22.982 1.00 95.62 416 THR A CA 1
ATOM 3364 C C . THR A 1 416 ? -18.052 -3.825 21.639 1.00 95.62 416 THR A C 1
ATOM 3366 O O . THR A 1 416 ? -17.872 -4.949 21.156 1.00 95.62 416 THR A O 1
ATOM 3369 N N . ARG A 1 417 ? -18.806 -2.898 21.038 1.00 92.44 417 ARG A N 1
ATOM 3370 C CA . ARG A 1 417 ? -19.470 -3.099 19.747 1.00 92.44 417 ARG A CA 1
ATOM 3371 C C . ARG A 1 417 ? -19.186 -1.958 18.779 1.00 92.44 417 ARG A C 1
ATOM 3373 O O . ARG A 1 417 ? -19.360 -0.785 19.115 1.00 92.44 417 ARG A O 1
ATOM 3380 N N . THR A 1 418 ? -18.824 -2.354 17.562 1.00 89.62 418 THR A N 1
ATOM 3381 C CA . THR A 1 418 ? -18.701 -1.485 16.389 1.00 89.62 418 THR A CA 1
ATOM 3382 C C . THR A 1 418 ? -19.307 -2.213 15.195 1.00 89.62 418 THR A C 1
ATOM 3384 O O . THR A 1 418 ? -18.801 -3.254 14.763 1.00 89.62 418 THR A O 1
ATOM 3387 N N . ASP A 1 419 ? -20.416 -1.686 14.688 1.00 86.31 419 ASP A N 1
ATOM 3388 C CA . ASP A 1 419 ? -21.297 -2.315 13.708 1.00 86.31 419 ASP A CA 1
ATOM 3389 C C . ASP A 1 419 ? -21.706 -3.737 14.154 1.00 86.31 419 ASP A C 1
ATOM 3391 O O . ASP A 1 419 ? -22.278 -3.925 15.233 1.00 86.31 419 ASP A O 1
ATOM 3395 N N . LYS A 1 420 ? -21.393 -4.768 13.361 1.00 82.31 420 LYS A N 1
ATOM 3396 C CA . LYS A 1 420 ? -21.702 -6.172 13.678 1.00 82.31 420 LYS A CA 1
ATOM 3397 C C . LYS A 1 420 ? -20.628 -6.855 14.523 1.00 82.31 420 LYS A C 1
ATOM 3399 O O . LYS A 1 420 ? -20.800 -8.013 14.904 1.00 82.31 420 LYS A O 1
ATOM 3404 N N . LYS A 1 421 ? -19.507 -6.180 14.793 1.00 85.75 421 LYS A N 1
ATOM 3405 C CA . LYS A 1 421 ? -18.357 -6.771 15.481 1.00 85.75 421 LYS A CA 1
ATOM 3406 C C . LYS A 1 421 ? -18.505 -6.567 16.984 1.00 85.75 421 LYS A C 1
ATOM 3408 O O . LYS A 1 421 ? -18.483 -5.434 17.459 1.00 85.75 421 LYS A O 1
ATOM 3413 N N . ILE A 1 422 ? -18.632 -7.673 17.715 1.00 89.69 422 IL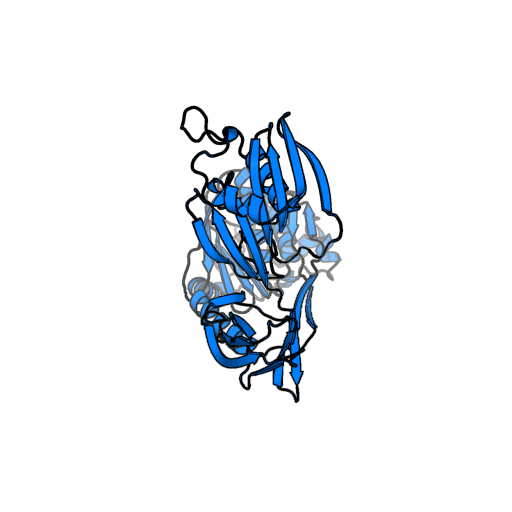E A N 1
ATOM 3414 C CA . ILE A 1 422 ? -18.615 -7.700 19.180 1.00 89.69 422 ILE A CA 1
ATOM 3415 C C . ILE A 1 422 ? -17.251 -8.218 19.634 1.00 89.69 422 ILE A C 1
ATOM 3417 O O . ILE A 1 422 ? -16.755 -9.229 19.127 1.00 89.69 422 ILE A O 1
ATOM 3421 N N . GLN A 1 423 ? -16.650 -7.525 20.595 1.00 92.19 423 GLN A N 1
ATOM 3422 C CA . GLN A 1 423 ? -15.500 -8.014 21.346 1.00 92.19 423 GLN A CA 1
ATOM 3423 C C . GLN A 1 423 ? -15.890 -8.155 22.814 1.00 92.19 423 GLN A C 1
ATOM 3425 O O . GLN A 1 423 ? -16.719 -7.402 23.323 1.00 92.19 423 GLN A O 1
ATOM 3430 N N . CYS A 1 424 ? -15.293 -9.133 23.484 1.00 93.94 424 CYS A N 1
ATOM 3431 C CA . CYS A 1 424 ? -15.503 -9.389 24.899 1.00 93.94 424 CYS A CA 1
ATOM 3432 C C . CYS A 1 424 ? -14.144 -9.533 25.582 1.00 93.94 424 CYS A C 1
ATOM 3434 O O . CYS A 1 424 ? -13.329 -10.364 25.175 1.00 93.94 424 CYS A O 1
ATOM 3436 N N . LEU A 1 425 ? -13.899 -8.731 26.614 1.00 93.69 425 LEU A N 1
ATOM 3437 C CA . LEU A 1 425 ? -12.826 -8.976 27.568 1.00 93.69 425 LEU A CA 1
ATOM 3438 C C . LEU A 1 425 ? -13.413 -9.649 28.799 1.00 93.69 425 LEU A C 1
ATOM 3440 O O . LEU A 1 425 ? -14.361 -9.127 29.378 1.00 93.69 425 LEU A O 1
ATOM 3444 N N . VAL A 1 426 ? -12.823 -10.766 29.208 1.00 93.12 426 VAL A N 1
ATOM 3445 C CA . VAL A 1 426 ? -13.073 -11.374 30.517 1.00 93.12 426 VAL A CA 1
ATOM 3446 C C . VAL A 1 426 ? -11.926 -10.974 31.430 1.00 93.12 426 VAL A C 1
ATOM 3448 O O . VAL A 1 426 ? -10.774 -11.299 31.139 1.00 93.12 426 VAL A O 1
ATOM 3451 N N . VAL A 1 427 ? -12.236 -10.240 32.495 1.00 90.31 427 VAL A N 1
ATOM 3452 C CA . VAL A 1 427 ? -11.257 -9.655 33.419 1.00 90.31 427 VAL A CA 1
ATOM 3453 C C . VAL A 1 427 ? -11.294 -10.429 34.736 1.00 90.31 427 VAL A C 1
ATOM 3455 O O . VAL A 1 427 ? -12.345 -10.589 35.351 1.00 90.31 427 VAL A O 1
ATOM 3458 N N . GLY A 1 428 ? -10.143 -10.932 35.179 1.00 87.88 428 GLY A N 1
ATOM 3459 C CA . GLY A 1 428 ? -10.036 -11.746 36.396 1.00 87.88 428 GLY A CA 1
ATOM 3460 C C . GLY A 1 428 ? -10.136 -10.965 37.712 1.00 87.88 428 GLY A C 1
ATOM 3461 O O . GLY A 1 428 ? -10.105 -11.570 38.780 1.00 87.88 428 GLY A O 1
ATOM 3462 N N . THR A 1 429 ? -10.248 -9.637 37.659 1.00 88.12 429 THR A N 1
ATOM 3463 C CA . THR A 1 429 ? -10.395 -8.754 38.823 1.00 88.12 429 THR A CA 1
ATOM 3464 C C . THR A 1 429 ? -11.475 -7.695 38.575 1.00 88.12 429 THR A C 1
ATOM 3466 O O . THR A 1 429 ? -12.017 -7.583 37.477 1.00 88.12 429 THR A O 1
ATOM 3469 N N . SER A 1 430 ? -11.813 -6.945 39.620 1.00 88.19 430 SER A N 1
ATOM 3470 C CA . SER A 1 430 ? -12.763 -5.829 39.573 1.00 88.19 430 SER A CA 1
ATOM 3471 C C . SER A 1 430 ? -12.062 -4.520 39.211 1.00 88.19 430 SER A C 1
ATOM 3473 O O . SER A 1 430 ? -10.892 -4.329 39.547 1.00 88.19 430 SER A O 1
ATOM 3475 N N . PHE A 1 431 ? -12.783 -3.583 38.595 1.00 86.44 431 PHE A N 1
ATOM 3476 C CA . PHE A 1 431 ? -12.265 -2.278 38.165 1.00 86.44 431 PHE A CA 1
ATOM 3477 C C . PHE A 1 431 ? -11.664 -1.441 39.308 1.00 86.44 431 PHE A C 1
ATOM 3479 O O . PHE A 1 431 ? -10.695 -0.700 39.117 1.00 86.44 431 PHE A O 1
ATOM 3486 N N . ASN A 1 432 ? -12.210 -1.575 40.517 1.00 79.31 432 ASN A N 1
ATOM 3487 C CA . ASN A 1 432 ? -11.691 -0.925 41.726 1.00 79.31 432 ASN A CA 1
ATOM 3488 C C . ASN A 1 432 ? -10.416 -1.593 42.289 1.00 79.31 432 ASN A C 1
ATOM 3490 O O . ASN A 1 432 ? -9.681 -0.951 43.040 1.00 79.31 432 ASN A O 1
ATOM 3494 N N . SER A 1 433 ? -10.112 -2.826 41.877 1.00 80.06 433 SER A N 1
ATOM 3495 C CA . SER A 1 433 ? -8.953 -3.624 42.306 1.00 80.06 433 SER A CA 1
ATOM 3496 C C . SER A 1 433 ? -7.961 -3.914 41.172 1.00 80.06 433 SER A C 1
ATOM 3498 O O . SER A 1 433 ? -7.083 -4.767 41.331 1.00 80.06 433 SER A O 1
ATOM 3500 N N . LEU A 1 434 ? -8.079 -3.223 40.031 1.00 79.56 434 LEU A N 1
ATOM 3501 C CA . LEU A 1 434 ? -7.092 -3.310 38.949 1.00 79.56 434 LEU A CA 1
ATOM 3502 C C . LEU A 1 434 ? -5.718 -2.910 39.489 1.00 79.56 434 LEU A C 1
ATOM 3504 O O . LEU A 1 434 ? -5.601 -1.944 40.256 1.00 79.56 434 LEU A O 1
ATOM 3508 N N . GLY A 1 435 ? -4.706 -3.687 39.109 1.00 70.00 435 GLY A N 1
ATOM 3509 C CA . GLY A 1 435 ? -3.334 -3.496 39.561 1.00 70.00 435 GLY A CA 1
ATOM 3510 C C . GLY A 1 435 ? -2.985 -3.970 40.976 1.00 70.00 435 GLY A C 1
ATOM 3511 O O . GLY A 1 435 ? -1.823 -3.902 41.352 1.00 70.00 435 GLY A O 1
ATOM 3512 N N . GLU A 1 436 ? -3.944 -4.449 41.775 1.00 73.19 436 GLU A N 1
ATOM 3513 C CA . GLU A 1 436 ? -3.671 -4.832 43.175 1.00 73.19 436 GLU A CA 1
ATOM 3514 C C . GLU A 1 436 ? -3.351 -6.321 43.355 1.00 73.19 436 GLU A C 1
ATOM 3516 O O . GLU A 1 436 ? -2.762 -6.703 44.363 1.00 73.19 436 GLU A O 1
ATOM 3521 N N . ASN A 1 437 ? -3.753 -7.173 42.406 1.00 72.88 437 ASN A N 1
ATOM 3522 C CA . ASN A 1 437 ? -3.626 -8.627 42.509 1.00 72.88 437 ASN A CA 1
ATOM 3523 C C . ASN A 1 437 ? -3.245 -9.264 41.172 1.00 72.88 437 ASN A C 1
ATOM 3525 O O . ASN A 1 437 ? -3.596 -8.751 40.107 1.00 72.88 437 ASN A O 1
ATOM 3529 N N . PHE A 1 438 ? -2.632 -10.449 41.250 1.00 79.88 438 PHE A N 1
ATOM 3530 C CA . PHE A 1 438 ? -2.401 -11.292 40.083 1.00 79.88 438 PHE A CA 1
ATOM 3531 C C . PHE A 1 438 ? -3.715 -11.746 39.447 1.00 79.88 438 PHE A C 1
ATOM 3533 O O . PHE A 1 438 ? -4.529 -12.402 40.098 1.00 79.88 438 PHE A O 1
ATOM 3540 N N . HIS A 1 439 ? -3.912 -11.423 38.171 1.00 84.00 439 HIS A N 1
ATOM 3541 C CA . HIS A 1 439 ? -5.093 -11.841 37.419 1.00 84.00 439 HIS A CA 1
ATOM 3542 C C . HIS A 1 439 ? -4.822 -11.876 35.906 1.00 84.00 439 HIS A C 1
ATOM 3544 O O . HIS A 1 439 ? -3.755 -11.476 35.437 1.00 84.00 439 HIS A O 1
ATOM 3550 N N . CYS A 1 440 ? -5.793 -12.401 35.152 1.00 84.44 440 CYS A N 1
ATOM 3551 C CA . CYS A 1 440 ? -5.726 -12.523 33.697 1.00 84.44 440 CYS A CA 1
ATOM 3552 C C . CYS A 1 440 ? -6.808 -11.686 33.006 1.00 84.44 440 CYS A C 1
ATOM 3554 O O . CYS A 1 440 ? -7.927 -11.584 33.513 1.00 84.44 440 CYS A O 1
ATOM 3556 N N . ILE A 1 441 ? -6.500 -11.158 31.818 1.00 87.38 441 ILE A N 1
ATOM 3557 C CA . ILE A 1 441 ? -7.502 -10.610 30.890 1.00 87.38 441 ILE A CA 1
ATOM 3558 C C . ILE A 1 441 ? -7.515 -11.443 29.611 1.00 87.38 441 ILE A C 1
ATOM 3560 O O . ILE A 1 441 ? -6.513 -11.493 28.895 1.00 87.38 441 ILE A O 1
ATOM 3564 N N . HIS A 1 442 ? -8.659 -12.054 29.305 1.00 90.06 442 HIS A N 1
ATOM 3565 C CA . HIS A 1 442 ? -8.872 -12.831 28.083 1.00 90.06 442 HIS A CA 1
ATOM 3566 C C . HIS A 1 442 ? -9.654 -12.008 27.068 1.00 90.06 442 HIS A C 1
ATOM 3568 O O . HIS A 1 442 ? -10.718 -11.484 27.394 1.00 90.06 442 HIS A O 1
ATOM 3574 N N . LYS A 1 443 ? -9.165 -11.928 25.827 1.00 90.19 443 LYS A N 1
ATOM 3575 C CA . LYS A 1 443 ? -9.898 -11.295 24.724 1.00 90.19 443 LYS A CA 1
ATOM 3576 C C . LYS A 1 443 ? -10.543 -12.333 23.811 1.00 90.19 443 LYS A C 1
ATOM 3578 O O . LYS A 1 443 ? -9.838 -13.091 23.143 1.00 90.19 443 LYS A O 1
ATOM 3583 N N . TYR A 1 444 ? -11.866 -12.268 23.716 1.00 89.25 444 TYR A N 1
ATOM 3584 C CA . TYR A 1 444 ? -12.687 -13.029 22.784 1.00 89.25 444 TYR A CA 1
ATOM 3585 C C . TYR A 1 444 ? -13.233 -12.119 21.682 1.00 89.25 444 TYR A C 1
ATOM 3587 O O . TYR A 1 444 ? -13.590 -10.958 21.911 1.00 89.25 444 TYR A O 1
ATOM 3595 N N . THR A 1 445 ? -13.328 -12.666 20.475 1.00 86.88 445 THR A N 1
ATOM 3596 C CA . THR A 1 445 ? -13.925 -12.018 19.301 1.00 86.88 445 THR A CA 1
ATOM 3597 C C . THR A 1 445 ? -14.842 -12.998 18.576 1.00 86.88 445 THR A C 1
ATOM 3599 O O . THR A 1 445 ? -14.835 -14.189 18.877 1.00 86.88 445 THR A O 1
ATOM 3602 N N . GLY A 1 446 ? -15.627 -12.504 17.621 1.00 82.75 446 GLY A N 1
ATOM 3603 C CA . GLY A 1 446 ? -16.396 -13.365 16.725 1.00 82.75 446 GLY A CA 1
ATOM 3604 C C . GLY A 1 446 ? -17.578 -14.066 17.397 1.00 82.75 446 GLY A C 1
ATOM 3605 O O . GLY A 1 446 ? -18.265 -13.469 18.233 1.00 82.75 446 GLY A O 1
ATOM 3606 N N . ALA A 1 447 ? -17.827 -15.322 17.019 1.00 82.94 447 ALA A N 1
ATOM 3607 C CA . ALA A 1 447 ? -18.972 -16.103 17.488 1.00 82.94 447 ALA A CA 1
ATOM 3608 C C . ALA A 1 447 ? -18.979 -16.278 19.016 1.00 82.94 447 ALA A C 1
ATOM 3610 O O . ALA A 1 447 ? -20.010 -16.043 19.652 1.00 82.94 447 ALA A O 1
ATOM 3611 N N . THR A 1 448 ? -17.825 -16.587 19.616 1.00 87.06 448 THR A N 1
ATOM 3612 C CA . THR A 1 448 ? -17.698 -16.724 21.076 1.00 87.06 448 THR A CA 1
ATOM 3613 C C . THR A 1 448 ? -18.066 -15.435 21.817 1.00 87.06 448 THR A C 1
ATOM 3615 O O . THR A 1 448 ? -18.864 -15.464 22.754 1.00 87.06 448 THR A O 1
ATOM 3618 N N . ALA A 1 449 ? -17.547 -14.279 21.385 1.00 90.88 449 ALA A N 1
ATOM 3619 C CA . ALA A 1 449 ? -17.853 -12.996 22.028 1.00 90.88 449 ALA A CA 1
ATOM 3620 C C . ALA A 1 449 ? -19.339 -12.626 21.915 1.00 90.88 449 ALA A C 1
ATOM 3622 O O . ALA A 1 449 ? -19.929 -12.134 22.878 1.00 90.88 449 ALA A O 1
ATOM 3623 N N . LYS A 1 450 ? -19.951 -12.902 20.756 1.00 89.44 450 LYS A N 1
ATOM 3624 C CA . LYS A 1 450 ? -21.387 -12.700 20.543 1.00 89.44 450 LYS A CA 1
ATOM 3625 C C . LYS A 1 450 ? -22.223 -13.595 21.461 1.00 89.44 450 LYS A C 1
ATOM 3627 O O . LYS A 1 450 ? -23.130 -13.095 22.120 1.00 89.44 450 LYS A O 1
ATOM 3632 N N . SER A 1 451 ? -21.883 -14.881 21.556 1.00 90.12 451 SER A N 1
ATOM 3633 C CA . SER A 1 451 ? -22.577 -15.823 22.441 1.00 90.12 451 SER A CA 1
ATOM 3634 C C . SER A 1 451 ? -22.455 -15.427 23.914 1.00 90.12 451 SER A C 1
ATOM 3636 O O . SER A 1 451 ? -23.432 -15.542 24.654 1.00 90.12 451 SER A O 1
ATOM 3638 N N . LEU A 1 452 ? -21.281 -14.953 24.348 1.00 92.31 452 LEU A N 1
ATOM 3639 C CA . LEU A 1 452 ? -21.079 -14.446 25.707 1.00 92.31 452 LEU A CA 1
ATOM 3640 C C . LEU A 1 452 ? -21.937 -13.206 25.970 1.00 92.31 452 LEU A C 1
ATOM 3642 O O . LEU A 1 452 ? -22.620 -13.157 26.988 1.00 92.31 452 LEU A O 1
ATOM 3646 N N . TYR A 1 453 ? -21.954 -12.240 25.047 1.00 93.62 453 TYR A N 1
ATOM 3647 C CA . TYR A 1 453 ? -22.778 -11.035 25.180 1.00 93.62 453 TYR A CA 1
ATOM 3648 C C . TYR A 1 453 ? -24.264 -11.380 25.310 1.00 93.62 453 TYR A C 1
ATOM 3650 O O . TYR A 1 453 ? -24.913 -10.952 26.261 1.00 93.62 453 TYR A O 1
ATOM 3658 N N . GLU A 1 454 ? -24.800 -12.190 24.392 1.00 91.06 454 GLU A N 1
ATOM 3659 C CA . GLU A 1 454 ? -26.214 -12.579 24.405 1.00 91.06 454 GLU A CA 1
ATOM 3660 C C . GLU A 1 454 ? -26.570 -13.359 25.673 1.00 91.06 454 GLU A C 1
ATOM 3662 O O . GLU A 1 454 ? -27.594 -13.077 26.293 1.00 91.06 454 GLU A O 1
ATOM 3667 N N . SER A 1 455 ? -25.713 -14.290 26.103 1.00 90.31 455 SER A N 1
ATOM 3668 C CA . SER A 1 455 ? -25.956 -15.068 27.318 1.00 90.31 455 SER A CA 1
ATOM 3669 C C . SER A 1 455 ? -25.931 -14.194 28.573 1.00 90.31 455 SER A C 1
ATOM 3671 O O . SER A 1 455 ? -26.861 -14.243 29.374 1.00 90.31 455 SER A O 1
ATOM 3673 N N . ILE A 1 456 ? -24.917 -13.340 28.736 1.00 90.94 456 ILE A N 1
ATOM 3674 C CA . ILE A 1 456 ? -24.820 -12.468 29.911 1.00 90.94 456 ILE A CA 1
ATOM 3675 C C . ILE A 1 456 ? -25.966 -11.455 29.921 1.00 90.94 456 ILE A C 1
ATOM 3677 O O . ILE A 1 456 ? -26.683 -11.358 30.916 1.00 90.94 456 ILE A O 1
ATOM 3681 N N . MET A 1 457 ? -26.214 -10.747 28.818 1.00 91.00 457 MET A N 1
ATOM 3682 C CA . MET A 1 457 ? -27.236 -9.699 28.794 1.00 91.00 457 MET A CA 1
ATOM 3683 C C . MET A 1 457 ? -28.658 -10.253 28.927 1.00 91.00 457 MET A C 1
ATOM 3685 O O . MET A 1 457 ? -29.442 -9.710 29.709 1.00 91.00 457 MET A O 1
ATOM 3689 N N . ASN A 1 458 ? -28.990 -11.339 28.222 1.00 87.88 458 ASN A N 1
ATOM 3690 C CA . ASN A 1 458 ? -30.356 -11.868 28.207 1.00 87.88 458 ASN A CA 1
ATOM 3691 C C . ASN A 1 458 ? -30.637 -12.832 29.366 1.00 87.88 458 ASN A C 1
ATOM 3693 O O . ASN A 1 458 ? -31.759 -12.851 29.865 1.00 87.88 458 ASN A O 1
ATOM 3697 N N . ASN A 1 459 ? -29.645 -13.612 29.813 1.00 83.69 459 ASN A N 1
ATOM 3698 C CA . ASN A 1 459 ? -29.871 -14.660 30.814 1.00 83.69 459 ASN A CA 1
ATOM 3699 C C . ASN A 1 459 ? -29.387 -14.275 32.217 1.00 83.69 459 ASN A C 1
ATOM 3701 O O . ASN A 1 459 ? -29.935 -14.787 33.188 1.00 83.69 459 ASN A O 1
ATOM 3705 N N . ALA A 1 460 ? -28.389 -13.392 32.350 1.00 80.81 460 ALA A N 1
ATOM 3706 C CA . ALA A 1 460 ? -27.870 -12.982 33.659 1.00 80.81 460 ALA A CA 1
ATOM 3707 C C . ALA A 1 460 ? -28.321 -11.571 34.063 1.00 80.81 460 ALA A C 1
ATOM 3709 O O . ALA A 1 460 ? -28.728 -11.364 35.201 1.00 80.81 460 ALA A O 1
ATOM 3710 N N . VAL A 1 461 ? -28.290 -10.594 33.154 1.00 85.62 461 VAL A N 1
ATOM 3711 C CA . VAL A 1 461 ? -28.622 -9.203 33.498 1.00 85.62 461 VAL A CA 1
ATOM 3712 C C . VAL A 1 461 ? -30.131 -8.986 33.520 1.00 85.62 461 VAL A C 1
ATOM 3714 O O . VAL A 1 461 ? -30.679 -8.702 34.582 1.00 85.62 461 VAL A O 1
ATOM 3717 N N . GLN A 1 462 ? -30.821 -9.151 32.383 1.00 84.31 462 GLN A N 1
ATOM 3718 C CA . GLN A 1 462 ? -32.259 -8.856 32.266 1.00 84.31 462 GLN A CA 1
ATOM 3719 C C . GLN A 1 462 ? -33.138 -9.546 33.329 1.00 84.31 462 GLN A C 1
ATOM 3721 O O . GLN A 1 462 ? -33.965 -8.857 33.932 1.00 84.31 462 GLN A O 1
ATOM 3726 N N . PRO A 1 463 ? -32.971 -10.850 33.638 1.00 80.75 463 PRO A N 1
ATOM 3727 C CA . PRO A 1 463 ? -33.824 -11.530 34.617 1.00 80.75 463 PRO A CA 1
ATOM 3728 C C . PRO A 1 463 ? -33.557 -11.093 36.062 1.00 80.75 463 PRO A C 1
ATOM 3730 O O . PRO A 1 463 ? -34.418 -11.237 36.935 1.00 80.75 463 PRO A O 1
ATOM 3733 N N . HIS A 1 464 ? -32.363 -10.561 36.326 1.00 83.25 464 HIS A N 1
ATOM 3734 C CA . HIS A 1 464 ? -31.904 -10.206 37.662 1.00 83.25 464 HIS A CA 1
ATOM 3735 C C . HIS A 1 464 ? -31.760 -8.700 37.871 1.00 83.25 464 HIS A C 1
ATOM 3737 O O . HIS A 1 464 ? -31.206 -8.310 38.894 1.00 83.25 464 HIS A O 1
ATOM 3743 N N . MET A 1 465 ? -32.286 -7.855 36.979 1.00 86.19 465 MET A N 1
ATOM 3744 C CA . MET A 1 465 ? -32.333 -6.409 37.205 1.00 86.19 465 MET A CA 1
ATOM 3745 C C . MET A 1 465 ? -33.118 -6.083 38.483 1.00 86.19 465 MET A C 1
ATOM 3747 O O . MET A 1 465 ? -34.238 -6.569 38.694 1.00 86.19 465 MET A O 1
ATOM 3751 N N . ASP A 1 466 ? -32.526 -5.254 39.337 1.00 79.12 466 ASP A N 1
ATOM 3752 C CA . ASP A 1 466 ? -33.171 -4.665 40.502 1.00 79.12 466 ASP A CA 1
ATOM 3753 C C . ASP A 1 466 ? -33.694 -3.267 40.145 1.00 79.12 466 ASP A C 1
ATOM 3755 O O . ASP A 1 466 ? -32.963 -2.278 40.103 1.00 79.12 466 ASP A O 1
ATOM 3759 N N . GLY A 1 467 ? -34.981 -3.200 39.801 1.00 79.81 467 GLY A N 1
ATOM 3760 C CA . GLY A 1 467 ? -35.625 -1.972 39.343 1.00 79.81 467 GLY A CA 1
ATOM 3761 C C . GLY A 1 467 ? -35.307 -1.605 37.888 1.00 79.81 467 GLY A C 1
ATOM 3762 O O . GLY A 1 467 ? -35.049 -2.461 37.042 1.00 79.81 467 GLY A O 1
ATOM 3763 N N . VAL A 1 468 ? -35.407 -0.310 37.580 1.00 81.81 468 VAL A N 1
ATOM 3764 C CA . VAL A 1 468 ? -35.180 0.239 36.234 1.00 81.81 468 VAL A CA 1
ATOM 3765 C C . VAL A 1 468 ? -33.754 0.769 36.138 1.00 81.81 468 VAL A C 1
ATOM 3767 O O . VAL A 1 468 ? -33.249 1.372 37.084 1.00 81.81 468 VAL A O 1
ATOM 3770 N N . ALA A 1 469 ? -33.125 0.582 34.977 1.00 86.19 469 ALA A N 1
ATOM 3771 C CA . ALA A 1 469 ? -31.807 1.133 34.700 1.00 86.19 469 ALA A CA 1
ATOM 3772 C C . ALA A 1 469 ? -31.789 2.663 34.879 1.00 86.19 469 ALA A C 1
ATOM 3774 O O . ALA A 1 469 ? -32.679 3.360 34.385 1.00 86.19 469 ALA A O 1
ATOM 3775 N N . LYS A 1 470 ? -30.764 3.187 35.553 1.00 89.00 470 LYS A N 1
ATOM 3776 C CA . LYS A 1 470 ? -30.642 4.615 35.879 1.00 89.00 470 LYS A CA 1
ATOM 3777 C C . LYS A 1 470 ? -29.604 5.287 35.002 1.00 89.00 470 LYS A C 1
ATOM 3779 O O . LYS A 1 470 ? -28.550 4.715 34.760 1.00 89.00 470 LYS A O 1
ATOM 3784 N N . LEU A 1 471 ? -29.898 6.485 34.517 1.00 91.88 471 LEU A N 1
ATOM 3785 C CA . LEU A 1 471 ? -28.933 7.292 33.776 1.00 91.88 471 LEU A CA 1
ATOM 3786 C C . LEU A 1 471 ? -28.164 8.174 34.765 1.00 91.88 471 LEU A C 1
ATOM 3788 O O . LEU A 1 471 ? -28.797 8.890 35.542 1.00 91.88 471 LEU A O 1
ATOM 3792 N N . LEU A 1 472 ? -26.835 8.075 34.742 1.00 90.75 472 LEU A N 1
ATOM 3793 C CA . LEU A 1 472 ? -25.920 8.933 35.493 1.00 90.75 472 LEU A CA 1
ATOM 3794 C C . LEU A 1 472 ? -25.595 10.221 34.746 1.00 90.75 472 LEU A C 1
ATOM 3796 O O . LEU A 1 472 ? -25.456 10.172 33.498 1.00 90.75 472 LEU A O 1
#

Radius of gyration: 35.78 Å; chains: 1; bounding box: 79×39×102 Å